Protein AF-0000000066242892 (afdb_homodimer)

pLDDT: mean 94.74, std 8.45, range [41.53, 98.94]

Solvent-accessible surface area (backbone atoms only — not comparable to full-atom values): 27877 Å² total; per-residue (Å²): 124,90,78,56,94,35,56,68,55,61,70,52,55,73,86,52,59,53,71,78,71,23,30,42,34,39,40,35,37,48,56,63,48,71,60,52,38,57,76,66,63,54,53,78,69,65,38,67,48,56,50,50,41,52,51,52,10,50,50,52,43,40,68,72,38,63,54,40,39,37,31,44,32,46,90,64,31,38,35,39,32,31,15,20,65,60,57,65,80,67,30,27,45,49,47,53,34,8,32,50,26,2,34,27,28,20,39,38,60,70,46,40,69,81,53,35,96,61,80,86,86,68,79,60,30,24,26,23,42,71,34,61,31,77,45,68,67,57,44,52,34,39,53,32,36,53,35,52,48,37,30,54,52,38,53,50,39,46,40,42,42,44,32,30,77,74,62,69,36,50,73,66,54,30,51,61,71,51,58,90,60,52,71,70,53,46,50,45,48,32,31,76,74,68,69,37,63,70,88,72,50,61,42,52,61,44,40,16,40,35,40,36,58,38,75,71,61,88,68,72,47,91,78,57,74,76,78,53,71,72,55,48,68,64,33,41,79,46,81,42,50,56,64,76,72,47,63,62,57,51,70,77,37,60,63,51,63,38,54,40,78,124,92,77,56,93,35,57,67,56,61,69,50,55,73,87,52,58,54,69,78,71,24,31,42,34,40,38,34,37,48,58,64,49,71,60,51,38,59,76,68,63,54,53,78,70,65,37,66,48,57,51,50,40,53,50,54,10,50,49,52,42,39,67,72,38,64,51,39,40,36,31,45,35,47,89,64,32,38,36,41,31,32,16,20,66,59,57,65,80,67,32,27,44,49,48,54,34,8,30,52,25,2,35,27,27,19,40,39,60,70,45,38,71,82,54,36,97,59,80,86,87,66,78,60,29,25,27,22,41,72,35,61,30,76,45,67,68,56,44,51,35,40,54,32,36,54,35,52,48,37,31,54,51,40,53,50,39,44,42,41,41,44,34,31,77,74,61,68,36,50,72,68,53,31,51,60,70,49,58,88,61,53,71,69,54,47,50,44,47,32,32,76,75,67,68,37,62,70,88,70,50,62,43,52,61,44,40,17,38,34,40,36,60,38,75,71,59,90,66,73,48,92,78,59,75,72,78,52,71,74,55,50,70,64,32,41,79,47,80,43,50,58,65,76,70,47,63,60,55,52,70,78,37,61,64,51,61,37,55,39,76

Foldseek 3Di:
DPDDPPNCVCVVDDFQADDAQWKKKKKKAKDPVVVQCVVQVADPPDRVLLLVLLVQLVVQLCLVPLQFFKKFDADRMMITIGARHDCVVPRRFCVVNVVSQVSSQVSSQVCCVVRDVDDRPDRMGMGIGMDIHNDDVVVLVVLQVVQQVLQVVLLLRVLLVCCVVVVVDDNVRSCVVCPPPDSVVSQVSCCVVPNDRCVPPDLCSRGNKMKGWAQDDPPDDLPDQEDDPVRSSRTDIDMDRDHSNDCCVCVVGVVSVSSND/DPDDPVNCVCVVDDFAADDAQWKKKKKKAKDPVVVQCVVQVADPPDRVLLLVLLVQLVVQLCLVPLQFFKKFDADRMMITIGARHDCVVPRRFCVVNVVSQVSSQVSSQVCCVVRDVDHRPDRMGMGIGMDIHNDDVVVLVVLQVVLQVLQVVLLLRVLLVCCVVVVVDDNVRSCVVCPPPDSVVSQVSCCVVPNDRCVPPDLCSRGNKMKGWAQDDPPDDLPDQEDDPVRSSRTDIDMDRDHSNDCCVCVVGVVSVSSND

Nearest PDB structures (foldseek):
  7cv1-assembly1_D  TM=9.467E-01  e=3.081E-30  Homo sapiens
  7cv1-assembly1_B  TM=9.672E-01  e=1.706E-29  Homo sapiens
  3otc-assembly1_B-2  TM=9.080E-01  e=5.233E-31  Homo sapiens
  7cv1-assembly1_C  TM=9.433E-01  e=1.814E-29  Homo sapiens
  7cv1-assembly1_A  TM=9.154E-01  e=1.046E-29  Homo sapiens

Structure (mmCIF, N/CA/C/O backbone):
data_AF-0000000066242892-model_v1
#
loop_
_entity.id
_entity.type
_entity.pdbx_description
1 polymer 'tRNA(His) guanylyltransferase'
#
loop_
_atom_site.group_PDB
_atom_site.id
_atom_site.type_symbol
_atom_site.label_atom_id
_atom_site.label_alt_id
_atom_site.label_comp_id
_atom_site.label_asym_id
_atom_site.label_entity_id
_atom_site.label_seq_id
_atom_site.pdbx_PDB_ins_code
_atom_site.Cartn_x
_atom_site.Cartn_y
_atom_site.Cartn_z
_atom_site.occupancy
_atom_site.B_iso_or_equiv
_atom_site.auth_seq_id
_atom_site.auth_comp_id
_atom_site.auth_asym_id
_atom_site.auth_atom_id
_atom_site.pdbx_PDB_model_num
ATOM 1 N N . MET A 1 1 ? 13.844 -18.422 -21 1 41.53 1 MET A N 1
ATOM 2 C CA . MET A 1 1 ? 12.562 -18.625 -20.328 1 41.53 1 MET A CA 1
ATOM 3 C C . MET A 1 1 ? 11.492 -19.047 -21.328 1 41.53 1 MET A C 1
ATOM 5 O O . MET A 1 1 ? 11.375 -18.453 -22.406 1 41.53 1 MET A O 1
ATOM 9 N N . ALA A 1 2 ? 11.18 -20.328 -21.328 1 52.09 2 ALA A N 1
ATOM 10 C CA . ALA A 1 2 ? 10.219 -20.828 -22.297 1 52.09 2 ALA A CA 1
ATOM 11 C C . ALA A 1 2 ? 9.023 -19.891 -22.422 1 52.09 2 ALA A C 1
ATOM 13 O O . ALA A 1 2 ? 8.391 -19.531 -21.438 1 52.09 2 ALA A O 1
ATOM 14 N N . LYS A 1 3 ? 9.055 -19.125 -23.516 1 63.38 3 LYS A N 1
ATOM 15 C CA . LYS A 1 3 ? 8.039 -18.141 -23.891 1 63.38 3 LYS A CA 1
ATOM 16 C C . LYS A 1 3 ? 6.711 -18.828 -24.219 1 63.38 3 LYS A C 1
ATOM 18 O O . LYS A 1 3 ? 6.664 -19.734 -25.062 1 63.38 3 LYS A O 1
ATOM 23 N N . SER A 1 4 ? 5.738 -18.781 -23.219 1 75.69 4 SER A N 1
ATOM 24 C CA . SER A 1 4 ? 4.422 -19.344 -23.5 1 75.69 4 SER A CA 1
ATOM 25 C C . SER A 1 4 ? 3.705 -18.562 -24.594 1 75.69 4 SER A C 1
ATOM 27 O O . SER A 1 4 ? 4.02 -17.391 -24.844 1 75.69 4 SER A O 1
ATOM 29 N N . ARG A 1 5 ? 2.898 -19.156 -25.391 1 86 5 ARG A N 1
ATOM 30 C CA . ARG A 1 5 ? 2.08 -18.547 -26.438 1 86 5 ARG A CA 1
ATOM 31 C C . ARG A 1 5 ? 1.204 -17.438 -25.875 1 86 5 ARG A C 1
ATOM 33 O O . ARG A 1 5 ? 0.663 -16.625 -26.625 1 86 5 ARG A O 1
ATOM 40 N N . PHE A 1 6 ? 1.128 -17.375 -24.516 1 89.62 6 PHE A N 1
ATOM 41 C CA . PHE A 1 6 ? 0.255 -16.391 -23.875 1 89.62 6 PHE A CA 1
ATOM 42 C C . PHE A 1 6 ? 1.03 -15.133 -23.516 1 89.62 6 PHE A C 1
ATOM 44 O O . PHE A 1 6 ? 0.443 -14.133 -23.094 1 89.62 6 PHE A O 1
ATOM 51 N N . GLU A 1 7 ? 2.264 -15.039 -23.781 1 90.12 7 GLU A N 1
ATOM 52 C CA . GLU A 1 7 ? 3.133 -13.969 -23.312 1 90.12 7 GLU A CA 1
ATOM 53 C C . GLU A 1 7 ? 2.768 -12.641 -23.969 1 90.12 7 GLU A C 1
ATOM 55 O O . GLU A 1 7 ? 3.186 -11.578 -23.5 1 90.12 7 GLU A O 1
ATOM 60 N N . TYR A 1 8 ? 1.953 -12.734 -25.094 1 91.69 8 TYR A N 1
ATOM 61 C CA . TYR A 1 8 ? 1.562 -11.516 -25.797 1 91.69 8 TYR A CA 1
ATOM 62 C C . TYR A 1 8 ? 0.769 -10.594 -24.875 1 91.69 8 TYR A C 1
ATOM 64 O O . TYR A 1 8 ? 0.711 -9.383 -25.094 1 91.69 8 TYR A O 1
ATOM 72 N N . VAL A 1 9 ? 0.186 -11.062 -23.766 1 91.94 9 VAL A N 1
ATOM 73 C CA . VAL A 1 9 ? -0.654 -10.289 -22.859 1 91.94 9 VAL A CA 1
ATOM 74 C C . VAL A 1 9 ? 0.188 -9.227 -22.156 1 91.94 9 VAL A C 1
ATOM 76 O O . VAL A 1 9 ? -0.349 -8.266 -21.594 1 91.94 9 VAL A O 1
ATOM 79 N N . LYS A 1 10 ? 1.488 -9.398 -22.141 1 91.38 10 LYS A N 1
ATOM 80 C CA . LYS A 1 10 ? 2.389 -8.414 -21.547 1 91.38 10 LYS A CA 1
ATOM 81 C C . LYS A 1 10 ? 2.318 -7.086 -22.297 1 91.38 10 LYS A C 1
ATOM 83 O O . LYS A 1 10 ? 2.643 -6.035 -21.75 1 91.38 10 LYS A O 1
ATOM 88 N N . GLN A 1 11 ? 1.865 -7.199 -23.547 1 91.81 11 GLN A N 1
ATOM 89 C CA . GLN A 1 11 ? 1.823 -6.004 -24.375 1 91.81 11 GLN A CA 1
ATOM 90 C C . GLN A 1 11 ? 0.754 -5.031 -23.891 1 91.81 11 GLN A C 1
ATOM 92 O O . GLN A 1 11 ? 0.744 -3.863 -24.297 1 91.81 11 GLN A O 1
ATOM 97 N N . TYR A 1 12 ? -0.132 -5.469 -23.062 1 93.75 12 TYR A N 1
ATOM 98 C CA . TYR A 1 12 ? -1.205 -4.613 -22.562 1 93.75 12 TYR A CA 1
ATOM 99 C C . TYR A 1 12 ? -0.729 -3.766 -21.391 1 93.75 12 TYR A C 1
ATOM 101 O O . TYR A 1 12 ? -1.415 -2.826 -20.984 1 93.75 12 TYR A O 1
ATOM 109 N N . GLU A 1 13 ? 0.459 -4.059 -20.875 1 91.69 13 GLU A N 1
ATOM 110 C CA . GLU A 1 13 ? 1.024 -3.229 -19.828 1 91.69 13 GLU A CA 1
ATOM 111 C C . GLU A 1 13 ? 1.402 -1.846 -20.344 1 91.69 13 GLU A C 1
ATOM 113 O O . GLU A 1 13 ? 1.872 -1.712 -21.484 1 91.69 13 GLU A O 1
ATOM 118 N N . ARG A 1 14 ? 1.116 -0.855 -19.516 1 87.94 14 ARG A N 1
ATOM 119 C CA . ARG A 1 14 ? 1.422 0.517 -19.906 1 87.94 14 ARG A CA 1
ATOM 120 C C . ARG A 1 14 ? 2.611 1.06 -19.125 1 87.94 14 ARG A C 1
ATOM 122 O O . ARG A 1 14 ? 2.811 0.702 -17.953 1 87.94 14 ARG A O 1
ATOM 129 N N . LEU A 1 15 ? 3.326 1.856 -19.844 1 84.75 15 LEU A N 1
ATOM 130 C CA . LEU A 1 15 ? 4.379 2.611 -19.172 1 84.75 15 LEU A CA 1
ATOM 131 C C . LEU A 1 15 ? 3.82 3.889 -18.562 1 84.75 15 LEU A C 1
ATOM 133 O O . LEU A 1 15 ? 3.104 4.645 -19.219 1 84.75 15 LEU A O 1
ATOM 137 N N . ASP A 1 16 ? 3.979 4.078 -17.328 1 92.94 16 ASP A N 1
ATOM 138 C CA . ASP A 1 16 ? 3.447 5.25 -16.641 1 92.94 16 ASP A CA 1
ATOM 139 C C . ASP A 1 16 ? 4.57 6.074 -16.016 1 92.94 16 ASP A C 1
ATOM 141 O O . ASP A 1 16 ? 4.5 6.434 -14.844 1 92.94 16 ASP A O 1
ATOM 145 N N . ARG A 1 17 ? 5.527 6.414 -16.844 1 95.06 17 ARG A N 1
ATOM 146 C CA . ARG A 1 17 ? 6.691 7.172 -16.406 1 95.06 17 ARG A CA 1
ATOM 147 C C . ARG A 1 17 ? 6.32 8.617 -16.109 1 95.06 17 ARG A C 1
ATOM 149 O O . ARG A 1 17 ? 5.719 9.297 -16.938 1 95.06 17 ARG A O 1
ATOM 156 N N . LEU A 1 18 ? 6.664 9.086 -14.969 1 97.5 18 LEU A N 1
ATOM 157 C CA . LEU A 1 18 ? 6.441 10.477 -14.586 1 97.5 18 LEU A CA 1
ATOM 158 C C . LEU A 1 18 ? 7.453 11.398 -15.273 1 97.5 18 LEU A C 1
ATOM 160 O O . LEU A 1 18 ? 8.609 11.016 -15.461 1 97.5 18 LEU A O 1
ATOM 164 N N . LEU A 1 19 ? 7.047 12.586 -15.625 1 97.06 19 LEU A N 1
ATOM 165 C CA . LEU A 1 19 ? 7.836 13.562 -16.359 1 97.06 19 LEU A CA 1
ATOM 166 C C . LEU A 1 19 ? 9.133 13.883 -15.633 1 97.06 19 LEU A C 1
ATOM 168 O O . LEU A 1 19 ? 9.117 14.188 -14.438 1 97.06 19 LEU A O 1
ATOM 172 N N . PRO A 1 20 ? 10.266 13.781 -16.312 1 96 20 PRO A N 1
ATOM 173 C CA . PRO A 1 20 ? 11.539 14.156 -15.695 1 96 20 PRO A CA 1
ATOM 174 C C . PRO A 1 20 ? 11.594 15.641 -15.328 1 96 20 PRO A C 1
ATOM 176 O O . PRO A 1 20 ? 10.773 16.422 -15.789 1 96 20 PRO A O 1
ATOM 179 N N . GLU A 1 21 ? 12.492 16.016 -14.438 1 95.69 21 GLU A N 1
ATOM 180 C CA . GLU A 1 21 ? 12.781 17.391 -14.047 1 95.69 21 GLU A CA 1
ATOM 181 C C . GLU A 1 21 ? 11.57 18.047 -13.398 1 95.69 21 GLU A C 1
ATOM 183 O O . GLU A 1 21 ? 11.312 19.234 -13.609 1 95.69 21 GLU A O 1
ATOM 188 N N . THR A 1 22 ? 10.719 17.219 -12.836 1 98.06 22 THR A N 1
ATOM 189 C CA . THR A 1 22 ? 9.625 17.688 -11.992 1 98.06 22 THR A CA 1
ATOM 190 C C . THR A 1 22 ? 9.719 17.062 -10.602 1 98.06 22 THR A C 1
ATOM 192 O O . THR A 1 22 ? 10.281 15.984 -10.43 1 98.06 22 THR A O 1
ATOM 195 N N . TYR A 1 23 ? 9.227 17.828 -9.625 1 98.56 23 TYR A N 1
ATOM 196 C CA . TYR A 1 23 ? 9.133 17.266 -8.281 1 98.56 23 TYR A CA 1
ATOM 197 C C . TYR A 1 23 ? 7.969 16.297 -8.18 1 98.56 23 TYR A C 1
ATOM 199 O O . TYR A 1 23 ? 6.852 16.609 -8.594 1 98.56 23 TYR A O 1
ATOM 207 N N . ILE A 1 24 ? 8.242 15.141 -7.715 1 98.75 24 ILE A N 1
ATOM 208 C CA . ILE A 1 24 ? 7.191 14.172 -7.422 1 98.75 24 ILE A CA 1
ATOM 209 C C . ILE A 1 24 ? 6.75 14.312 -5.965 1 98.75 24 ILE A C 1
ATOM 211 O O . ILE A 1 24 ? 7.582 14.297 -5.055 1 98.75 24 ILE A O 1
ATOM 215 N N . VAL A 1 25 ? 5.492 14.531 -5.719 1 98.88 25 VAL A N 1
ATOM 216 C CA . VAL A 1 25 ? 4.906 14.422 -4.387 1 98.88 25 VAL A CA 1
ATOM 217 C C . VAL A 1 25 ? 3.928 13.25 -4.348 1 98.88 25 VAL A C 1
ATOM 219 O O . VAL A 1 25 ? 2.955 13.219 -5.102 1 98.88 25 VAL A O 1
ATOM 222 N N . ILE A 1 26 ? 4.219 12.258 -3.545 1 98.88 26 ILE A N 1
ATOM 223 C CA . ILE A 1 26 ? 3.275 11.18 -3.297 1 98.88 26 ILE A CA 1
ATOM 224 C C . ILE A 1 26 ? 2.523 11.438 -1.994 1 98.88 26 ILE A C 1
ATOM 226 O O . ILE A 1 26 ? 3.125 11.453 -0.917 1 98.88 26 ILE A O 1
ATOM 230 N N . ARG A 1 27 ? 1.269 11.648 -2.104 1 98.75 27 ARG A N 1
ATOM 231 C CA . ARG A 1 27 ? 0.415 11.875 -0.942 1 98.75 27 ARG A CA 1
ATOM 232 C C . ARG A 1 27 ? -0.393 10.625 -0.603 1 98.75 27 ARG A C 1
ATOM 234 O O . ARG A 1 27 ? -1.098 10.086 -1.457 1 98.75 27 ARG A O 1
ATOM 241 N N . ILE A 1 28 ? -0.245 10.117 0.541 1 98.75 28 ILE A N 1
ATOM 242 C CA . ILE A 1 28 ? -1.044 8.992 1.008 1 98.75 28 ILE A CA 1
ATOM 243 C C . ILE A 1 28 ? -2.121 9.484 1.971 1 98.75 28 ILE A C 1
ATOM 245 O O . ILE A 1 28 ? -1.954 10.516 2.621 1 98.75 28 ILE A O 1
ATOM 249 N N . ASP A 1 29 ? -3.213 8.797 2.043 1 98.38 29 ASP A N 1
ATOM 250 C CA . ASP A 1 29 ? -4.367 9.148 2.863 1 98.38 29 ASP A CA 1
ATOM 251 C C . ASP A 1 29 ? -5.086 7.898 3.369 1 98.38 29 ASP A C 1
ATOM 253 O O . ASP A 1 29 ? -5.457 7.027 2.58 1 98.38 29 ASP A O 1
ATOM 257 N N . GLY A 1 30 ? -5.309 7.832 4.633 1 98.5 30 GLY A N 1
ATOM 258 C CA . GLY A 1 30 ? -5.969 6.68 5.227 1 98.5 30 GLY A CA 1
ATOM 259 C C . GLY A 1 30 ? -7.383 6.477 4.719 1 98.5 30 GLY A C 1
ATOM 260 O O . GLY A 1 30 ? -8.133 7.438 4.543 1 98.5 30 GLY A O 1
ATOM 261 N N . LYS A 1 31 ? -7.73 5.277 4.512 1 97.5 31 LYS A N 1
ATOM 262 C CA . LYS A 1 31 ? -9.086 4.953 4.07 1 97.5 31 LYS A CA 1
ATOM 263 C C . LYS A 1 31 ? -9.984 4.625 5.262 1 97.5 31 LYS A C 1
ATOM 265 O O . LYS A 1 31 ? -9.719 3.684 6.008 1 97.5 31 LYS A O 1
ATOM 270 N N . GLY A 1 32 ? -11.031 5.336 5.398 1 96.25 32 GLY A N 1
ATOM 271 C CA . GLY A 1 32 ? -12.008 5.051 6.441 1 96.25 32 GLY A CA 1
ATOM 272 C C . GLY A 1 32 ? -11.461 5.262 7.84 1 96.25 32 GLY A C 1
ATOM 273 O O . GLY A 1 32 ? -11.773 4.5 8.758 1 96.25 32 GLY A O 1
ATOM 274 N N . PHE A 1 33 ? -10.648 6.262 8.039 1 96.94 33 PHE A N 1
ATOM 275 C CA . PHE A 1 33 ? -9.977 6.438 9.32 1 96.94 33 PHE A CA 1
ATOM 276 C C . PHE A 1 33 ? -10.938 7 10.359 1 96.94 33 PHE A C 1
ATOM 278 O O . PHE A 1 33 ? -10.688 6.91 11.562 1 96.94 33 PHE A O 1
ATOM 285 N N . HIS A 1 34 ? -12.023 7.66 9.891 1 94.81 34 HIS A N 1
ATOM 286 C CA . HIS A 1 34 ? -13.047 8.039 10.867 1 94.81 34 HIS A CA 1
ATOM 287 C C . HIS A 1 34 ? -13.578 6.82 11.609 1 94.81 34 HIS A C 1
ATOM 289 O O . HIS A 1 34 ? -13.625 6.816 12.844 1 94.81 34 HIS A O 1
ATOM 295 N N . LYS A 1 35 ? -13.938 5.773 10.883 1 96.81 35 LYS A N 1
ATOM 296 C CA . LYS A 1 35 ? -14.406 4.527 11.477 1 96.81 35 LYS A CA 1
ATOM 297 C C . LYS A 1 35 ? -13.289 3.818 12.234 1 96.81 35 LYS A C 1
ATOM 299 O O . LYS A 1 35 ? -13.523 3.252 13.305 1 96.81 35 LYS A O 1
ATOM 304 N N . PHE A 1 36 ? -12.102 3.861 11.719 1 98.06 36 PHE A N 1
ATOM 305 C CA . PHE A 1 36 ? -10.938 3.223 12.32 1 98.06 36 PHE A CA 1
ATOM 306 C C . PHE A 1 36 ? -10.656 3.797 13.703 1 98.06 36 PHE A C 1
ATOM 308 O O . PHE A 1 36 ? -10.453 3.051 14.664 1 98.06 36 PHE A O 1
ATOM 315 N N . THR A 1 37 ? -10.672 5.176 13.812 1 97.5 37 THR A N 1
ATOM 316 C CA . THR A 1 37 ? -10.359 5.84 15.07 1 97.5 37 THR A CA 1
ATOM 317 C C . THR A 1 37 ? -11.477 5.613 16.094 1 97.5 37 THR A C 1
ATOM 319 O O . THR A 1 37 ? -11.219 5.469 17.281 1 97.5 37 THR A O 1
ATOM 322 N N . LYS A 1 38 ? -12.727 5.559 15.633 1 97 38 LYS A N 1
ATOM 323 C CA . LYS A 1 38 ? -13.852 5.273 16.516 1 97 38 LYS A CA 1
ATOM 324 C C . LYS A 1 38 ? -13.766 3.861 17.078 1 97 38 LYS A C 1
ATOM 326 O O . LYS A 1 38 ? -13.93 3.658 18.297 1 97 38 LYS A O 1
ATOM 331 N N . LYS A 1 39 ? -13.445 2.934 16.219 1 97.94 39 LYS A N 1
ATOM 332 C CA . LYS A 1 39 ? -13.359 1.529 16.609 1 97.94 39 LYS A CA 1
ATOM 333 C C . LYS A 1 39 ? -12.273 1.32 17.672 1 97.94 39 LYS A C 1
ATOM 335 O O . LYS A 1 39 ? -12.414 0.463 18.547 1 97.94 39 LYS A O 1
ATOM 340 N N . HIS A 1 40 ? -11.242 2.111 17.609 1 98.44 40 HIS A N 1
ATOM 341 C CA . HIS A 1 40 ? -10.109 1.94 18.516 1 98.44 40 HIS A CA 1
ATOM 342 C C . HIS A 1 40 ? -10.164 2.949 19.656 1 98.44 40 HIS A C 1
ATOM 344 O O . HIS A 1 40 ? -9.203 3.092 20.406 1 98.44 40 HIS A O 1
ATOM 350 N N . ASP A 1 41 ? -11.219 3.805 19.719 1 97.06 41 ASP A N 1
ATOM 351 C CA . ASP A 1 41 ? -11.477 4.75 20.797 1 97.06 41 ASP A CA 1
ATOM 352 C C . ASP A 1 41 ? -10.344 5.766 20.922 1 97.06 41 ASP A C 1
ATOM 354 O O . ASP A 1 41 ? -9.781 5.957 22 1 97.06 41 ASP A O 1
ATOM 358 N N . PHE A 1 42 ? -9.984 6.305 19.844 1 97.69 42 PHE A N 1
ATOM 359 C CA . PHE A 1 42 ? -8.938 7.32 19.828 1 97.69 42 PHE A CA 1
ATOM 360 C C . PHE A 1 42 ? -9.359 8.539 20.656 1 97.69 42 PHE A C 1
ATOM 362 O O . PHE A 1 42 ? -10.531 8.906 20.672 1 97.69 42 PHE A O 1
ATOM 369 N N . GLU A 1 43 ? -8.414 9.141 21.219 1 97.06 43 GLU A N 1
ATOM 370 C CA . GLU A 1 43 ? -8.641 10.438 21.859 1 97.06 43 GLU A CA 1
ATOM 371 C C . GLU A 1 43 ? -9.039 11.492 20.828 1 97.06 43 GLU A C 1
ATOM 373 O O . GLU A 1 43 ? -8.539 11.492 19.703 1 97.06 43 GLU A O 1
ATOM 378 N N . LYS A 1 44 ? -9.898 12.367 21.219 1 96.06 44 LYS A N 1
ATOM 379 C CA . LYS A 1 44 ? -10.344 13.461 20.359 1 96.06 44 LYS A CA 1
ATOM 380 C C . LYS A 1 44 ? -9.945 14.812 20.953 1 96.06 44 LYS A C 1
ATOM 382 O O . LYS A 1 44 ? -9.914 14.977 22.172 1 96.06 44 LYS A O 1
ATOM 387 N N . PRO A 1 45 ? -9.602 15.812 20.188 1 96.19 45 PRO A N 1
ATOM 388 C CA . PRO A 1 45 ? -9.633 15.867 18.734 1 96.19 45 PRO A CA 1
ATOM 389 C C . PRO A 1 45 ? -8.398 15.227 18.094 1 96.19 45 PRO A C 1
ATOM 391 O O . PRO A 1 45 ? -8.422 14.883 16.906 1 96.19 45 PRO A O 1
ATOM 394 N N . ASN A 1 46 ? -7.32 15.172 18.875 1 96.69 46 ASN A N 1
ATOM 395 C CA . ASN A 1 46 ? -6.07 14.586 18.391 1 96.69 46 ASN A CA 1
ATOM 396 C C . ASN A 1 46 ? -5.621 13.43 19.281 1 96.69 46 ASN A C 1
ATOM 398 O O . ASN A 1 46 ? -5.746 13.492 20.5 1 96.69 46 ASN A O 1
ATOM 402 N N . ASP A 1 47 ? -5.176 12.383 18.719 1 97.94 47 ASP A N 1
ATOM 403 C CA . ASP A 1 47 ? -4.547 11.281 19.438 1 97.94 47 ASP A CA 1
ATOM 404 C C . ASP A 1 47 ? -3.051 11.203 19.125 1 97.94 47 ASP A C 1
ATOM 406 O O . ASP A 1 47 ? -2.65 10.758 18.062 1 97.94 47 ASP A O 1
ATOM 410 N N . LEU A 1 48 ? -2.318 11.688 20.047 1 98.25 48 LEU A N 1
ATOM 411 C CA . LEU A 1 48 ? -0.875 11.805 19.859 1 98.25 48 LEU A CA 1
ATOM 412 C C . LEU A 1 48 ? -0.254 10.445 19.547 1 98.25 48 LEU A C 1
ATOM 414 O O . LEU A 1 48 ? 0.737 10.367 18.812 1 98.25 48 LEU A O 1
ATOM 418 N N . ARG A 1 49 ? -0.791 9.344 20.125 1 98.25 49 ARG A N 1
ATOM 419 C CA . ARG A 1 49 ? -0.286 8 19.844 1 98.25 49 ARG A CA 1
ATOM 420 C C . ARG A 1 49 ? -0.334 7.695 18.359 1 98.25 49 ARG A C 1
ATOM 422 O O . ARG A 1 49 ? 0.646 7.211 17.781 1 98.25 49 ARG A O 1
ATOM 429 N N . CYS A 1 50 ? -1.441 8.039 17.703 1 98.62 50 CYS A N 1
ATOM 430 C CA . CYS A 1 50 ? -1.593 7.758 16.281 1 98.62 50 CYS A CA 1
ATOM 431 C C . CYS A 1 50 ? -0.703 8.672 15.453 1 98.62 50 CYS A C 1
ATOM 433 O O . CYS A 1 50 ? -0.127 8.242 14.453 1 98.62 50 CYS A O 1
ATOM 435 N N . LEU A 1 51 ? -0.638 9.945 15.828 1 98.69 51 LEU A N 1
ATOM 436 C CA . LEU A 1 51 ? 0.226 10.875 15.094 1 98.69 51 LEU A CA 1
ATOM 437 C C . LEU A 1 51 ? 1.674 10.391 15.117 1 98.69 51 LEU A C 1
ATOM 439 O O . LEU A 1 51 ? 2.365 10.445 14.102 1 98.69 51 LEU A O 1
ATOM 443 N N . ASN A 1 52 ? 2.096 9.906 16.266 1 98.81 52 ASN A N 1
ATOM 444 C CA . ASN A 1 52 ? 3.449 9.375 16.375 1 98.81 52 ASN A CA 1
ATOM 445 C C . ASN A 1 52 ? 3.615 8.086 15.586 1 98.81 52 ASN A C 1
ATOM 447 O O . ASN A 1 52 ? 4.688 7.82 15.039 1 98.81 52 ASN A O 1
ATOM 451 N N . LEU A 1 53 ? 2.615 7.273 15.578 1 98.88 53 LEU A N 1
ATOM 452 C CA . LEU A 1 53 ? 2.639 6.059 14.766 1 98.88 53 LEU A CA 1
ATOM 453 C C . LEU A 1 53 ? 2.758 6.402 13.281 1 98.88 53 LEU A C 1
ATOM 455 O O . LEU A 1 53 ? 3.535 5.777 12.555 1 98.88 53 LEU A O 1
ATOM 459 N N . MET A 1 54 ? 1.974 7.398 12.82 1 98.88 54 MET A N 1
ATOM 460 C CA . MET A 1 54 ? 2.088 7.902 11.461 1 98.88 54 MET A CA 1
ATOM 461 C C . MET A 1 54 ? 3.512 8.367 11.164 1 98.88 54 MET A C 1
ATOM 463 O O . MET A 1 54 ? 4.066 8.062 10.109 1 98.88 54 MET A O 1
ATOM 467 N N . ASN A 1 55 ? 4.055 9.109 12.117 1 98.94 55 ASN A N 1
ATOM 468 C CA . ASN A 1 55 ? 5.418 9.609 11.961 1 98.94 55 ASN A CA 1
ATOM 469 C C . ASN A 1 55 ? 6.426 8.469 11.883 1 98.94 55 ASN A C 1
ATOM 471 O O . ASN A 1 55 ? 7.363 8.516 11.086 1 98.94 55 ASN A O 1
ATOM 475 N N . ALA A 1 56 ? 6.25 7.449 12.688 1 98.88 56 ALA A N 1
ATOM 476 C CA . ALA A 1 56 ? 7.141 6.289 12.648 1 98.88 56 ALA A CA 1
ATOM 477 C C . ALA A 1 56 ? 7.082 5.594 11.289 1 98.88 56 ALA A C 1
ATOM 479 O O . ALA A 1 56 ? 8.109 5.176 10.758 1 98.88 56 ALA A O 1
ATOM 480 N N . ALA A 1 57 ? 5.922 5.465 10.766 1 98.94 57 ALA A N 1
ATOM 481 C CA . ALA A 1 57 ? 5.754 4.844 9.453 1 98.94 57 ALA A CA 1
ATOM 482 C C . ALA A 1 57 ? 6.434 5.676 8.367 1 98.94 57 ALA A C 1
ATOM 484 O O . ALA A 1 57 ? 7.109 5.129 7.492 1 98.94 57 ALA A O 1
ATOM 485 N N . ALA A 1 58 ? 6.258 6.996 8.438 1 98.94 58 ALA A N 1
ATOM 486 C CA . ALA A 1 58 ? 6.875 7.887 7.461 1 98.94 58 ALA A CA 1
ATOM 487 C C . ALA A 1 58 ? 8.398 7.793 7.512 1 98.94 58 ALA A C 1
ATOM 489 O O . ALA A 1 58 ? 9.062 7.836 6.473 1 98.94 58 ALA A O 1
ATOM 490 N N . ARG A 1 59 ? 8.922 7.68 8.703 1 98.75 59 ARG A N 1
ATOM 491 C CA . ARG A 1 59 ? 10.367 7.547 8.859 1 98.75 59 ARG A CA 1
ATOM 492 C C . ARG A 1 59 ? 10.883 6.305 8.133 1 98.75 59 ARG A C 1
ATOM 494 O O . ARG A 1 59 ? 11.938 6.348 7.496 1 98.75 59 ARG A O 1
ATOM 501 N N . VAL A 1 60 ? 10.18 5.219 8.234 1 98.75 60 VAL A N 1
ATOM 502 C CA . VAL A 1 60 ? 10.555 3.977 7.574 1 98.75 60 VAL A CA 1
ATOM 503 C C . VAL A 1 60 ? 10.586 4.188 6.062 1 98.75 60 VAL A C 1
ATOM 505 O O . VAL A 1 60 ? 11.539 3.781 5.391 1 98.75 60 VAL A O 1
ATOM 508 N N . VAL A 1 61 ? 9.586 4.848 5.504 1 98.81 61 VAL A N 1
ATOM 509 C CA . VAL A 1 61 ? 9.5 5.105 4.07 1 98.81 61 VAL A CA 1
ATOM 510 C C . VAL A 1 61 ? 10.695 5.945 3.623 1 98.81 61 VAL A C 1
ATOM 512 O O . VAL A 1 61 ? 11.367 5.609 2.646 1 98.81 61 VAL A O 1
ATOM 515 N N . MET A 1 62 ? 11.008 6.988 4.379 1 98.38 62 MET A N 1
ATOM 516 C CA . MET A 1 62 ? 12.102 7.879 3.996 1 98.38 62 MET A CA 1
ATOM 517 C C . MET A 1 62 ? 13.453 7.18 4.141 1 98.38 62 MET A C 1
ATOM 519 O O . MET A 1 62 ? 14.391 7.477 3.4 1 98.38 62 MET A O 1
ATOM 523 N N . SER A 1 63 ? 13.523 6.297 5.121 1 97.12 63 SER A N 1
ATOM 524 C CA . SER A 1 63 ? 14.758 5.539 5.285 1 97.12 63 SER A CA 1
ATOM 525 C C . SER A 1 63 ? 14.992 4.602 4.102 1 97.12 63 SER A C 1
ATOM 527 O O . SER A 1 63 ? 16.125 4.391 3.688 1 97.12 63 SER A O 1
ATOM 529 N N . GLU A 1 64 ? 13.945 4.039 3.605 1 96.56 64 GLU A N 1
ATOM 530 C CA . GLU A 1 64 ? 14.031 3.129 2.467 1 96.56 64 GLU A CA 1
ATOM 531 C C . GLU A 1 64 ? 14.328 3.889 1.176 1 96.56 64 GLU A C 1
ATOM 533 O O . GLU A 1 64 ? 15.141 3.449 0.363 1 96.56 64 GLU A O 1
ATOM 538 N N . PHE A 1 65 ? 13.648 4.988 0.977 1 96.94 65 PHE A N 1
ATOM 539 C CA . PHE A 1 65 ? 13.789 5.766 -0.248 1 96.94 65 PHE A CA 1
ATOM 540 C C . PHE A 1 65 ? 14.578 7.043 0.01 1 96.94 65 PHE A C 1
ATOM 542 O O . PHE A 1 65 ? 14.008 8.086 0.334 1 96.94 65 PHE A O 1
ATOM 549 N N . THR A 1 66 ? 15.812 7.047 -0.312 1 95.38 66 THR A N 1
ATOM 550 C CA . THR A 1 66 ? 16.719 8.133 0.057 1 95.38 66 THR A CA 1
ATOM 551 C C . THR A 1 66 ? 16.5 9.344 -0.846 1 95.38 66 THR A C 1
ATOM 553 O O . THR A 1 66 ? 17 10.438 -0.556 1 95.38 66 THR A O 1
ATOM 556 N N . ASP A 1 67 ? 15.703 9.148 -1.924 1 96.75 67 ASP A N 1
ATOM 557 C CA . ASP A 1 67 ? 15.406 10.273 -2.805 1 96.75 67 ASP A CA 1
ATOM 558 C C . ASP A 1 67 ? 14.273 11.125 -2.244 1 96.75 67 ASP A C 1
ATOM 560 O O . ASP A 1 67 ? 13.992 12.219 -2.754 1 96.75 67 ASP A O 1
ATOM 564 N N . ILE A 1 68 ? 13.578 10.625 -1.215 1 98.5 68 ILE A N 1
ATOM 565 C CA . ILE A 1 68 ? 12.633 11.469 -0.5 1 98.5 68 ILE A CA 1
ATOM 566 C C . ILE A 1 68 ? 13.383 12.43 0.415 1 98.5 68 ILE A C 1
ATOM 568 O O . ILE A 1 68 ? 14.078 12 1.338 1 98.5 68 ILE A O 1
ATOM 572 N N . VAL A 1 69 ? 13.188 13.656 0.223 1 97.81 69 VAL A N 1
ATOM 573 C CA . VAL A 1 69 ? 13.969 14.695 0.885 1 97.81 69 VAL A CA 1
ATOM 574 C C . VAL A 1 69 ? 13.211 15.211 2.109 1 97.81 69 VAL A C 1
ATOM 576 O O . VAL A 1 69 ? 13.82 15.5 3.145 1 97.81 69 VAL A O 1
ATOM 579 N N . LEU A 1 70 ? 11.922 15.352 1.932 1 98.12 70 LEU A N 1
ATOM 580 C CA . LEU A 1 70 ? 11.031 15.922 2.934 1 98.12 70 LEU A CA 1
ATOM 581 C C . LEU A 1 70 ? 9.672 15.234 2.914 1 98.12 70 LEU A C 1
ATOM 583 O O . LEU A 1 70 ? 9.234 14.75 1.867 1 98.12 70 LEU A O 1
ATOM 587 N N . ALA A 1 71 ? 9.094 15.086 4.074 1 98.94 71 ALA A N 1
ATOM 588 C CA . ALA A 1 71 ? 7.723 14.578 4.172 1 98.94 71 ALA A CA 1
ATOM 589 C C . ALA A 1 71 ? 6.906 15.398 5.164 1 98.94 71 ALA A C 1
ATOM 591 O O . ALA A 1 71 ? 7.43 15.859 6.184 1 98.94 71 ALA A O 1
ATOM 592 N N . TYR A 1 72 ? 5.684 15.672 4.848 1 98.94 72 TYR A N 1
ATOM 593 C CA . TYR A 1 72 ? 4.777 16.422 5.711 1 98.94 72 TYR A CA 1
ATOM 594 C C . TYR A 1 72 ? 3.549 15.586 6.059 1 98.94 72 TYR A C 1
ATOM 596 O O . TYR A 1 72 ? 2.891 15.039 5.176 1 98.94 72 TYR A O 1
ATOM 604 N N . GLY A 1 73 ? 3.275 15.422 7.32 1 98.81 73 GLY A N 1
ATOM 605 C CA . GLY A 1 73 ? 2.145 14.633 7.781 1 98.81 73 GLY A CA 1
ATOM 606 C C . GLY A 1 73 ? 1.166 15.422 8.625 1 98.81 73 GLY A C 1
ATOM 607 O O . GLY A 1 73 ? 1.573 16.266 9.43 1 98.81 73 GLY A O 1
ATOM 608 N N . ASP A 1 74 ? -0.081 15.188 8.391 1 96.94 74 ASP A N 1
ATOM 609 C CA . ASP A 1 74 ? -1.177 15.664 9.227 1 96.94 74 ASP A CA 1
ATOM 610 C C . ASP A 1 74 ? -2.348 14.68 9.211 1 96.94 74 ASP A C 1
ATOM 612 O O . ASP A 1 74 ? -2.674 14.117 8.172 1 96.94 74 ASP A O 1
ATOM 616 N N . SER A 1 75 ? -2.926 14.453 10.383 1 96.38 75 SER A N 1
ATOM 617 C CA . SER A 1 75 ? -4.039 13.516 10.516 1 96.38 75 SER A CA 1
ATOM 618 C C . SER A 1 75 ? -3.672 12.133 9.992 1 96.38 75 SER A C 1
ATOM 620 O O . SER A 1 75 ? -2.711 11.523 10.461 1 96.38 75 SER A O 1
ATOM 622 N N . ASP A 1 76 ? -4.383 11.633 9.047 1 97.88 76 ASP A N 1
ATOM 623 C CA . ASP A 1 76 ? -4.102 10.328 8.453 1 97.88 76 ASP A CA 1
ATOM 624 C C . ASP A 1 76 ? -3.482 10.469 7.066 1 97.88 76 ASP A C 1
ATOM 626 O O . ASP A 1 76 ? -3.582 9.562 6.242 1 97.88 76 ASP A O 1
ATOM 630 N N . GLU A 1 77 ? -2.799 11.625 6.809 1 98.56 77 GLU A N 1
ATOM 631 C CA . GLU A 1 77 ? -2.207 11.922 5.504 1 98.56 77 GLU A CA 1
ATOM 632 C C . GLU A 1 77 ? -0.71 12.195 5.629 1 98.56 77 GLU A C 1
ATOM 634 O O . GLU A 1 77 ? -0.256 12.75 6.629 1 98.56 77 GLU A O 1
ATOM 639 N N . TYR A 1 78 ? 0.003 11.812 4.656 1 98.88 78 TYR A N 1
ATOM 640 C CA . TYR A 1 78 ? 1.407 12.188 4.516 1 98.88 78 TYR A CA 1
ATOM 641 C C . TYR A 1 78 ? 1.743 12.492 3.061 1 98.88 78 TYR A C 1
ATOM 643 O O . TYR A 1 78 ? 1.284 11.805 2.148 1 98.88 78 TYR A O 1
ATOM 651 N N . SER A 1 79 ? 2.514 13.547 2.857 1 98.94 79 SER A N 1
ATOM 652 C CA . SER A 1 79 ? 3.088 13.891 1.562 1 98.94 79 SER A CA 1
ATOM 653 C C . SER A 1 79 ? 4.59 13.633 1.536 1 98.94 79 SER A C 1
ATOM 655 O O . SER A 1 79 ? 5.336 14.203 2.338 1 98.94 79 SER A O 1
ATOM 657 N N . PHE A 1 80 ? 5.059 12.812 0.661 1 98.94 80 PHE A N 1
ATOM 658 C CA . PHE A 1 80 ? 6.477 12.523 0.482 1 98.94 80 PHE A CA 1
ATOM 659 C C . PHE A 1 80 ? 7.031 13.258 -0.732 1 98.94 80 PHE A C 1
ATOM 661 O O . PHE A 1 80 ? 6.57 13.039 -1.856 1 98.94 80 PHE A O 1
ATOM 668 N N . VAL A 1 81 ? 8.039 14.094 -0.539 1 98.88 81 VAL A N 1
ATOM 669 C CA . VAL A 1 81 ? 8.586 14.945 -1.589 1 98.88 81 VAL A CA 1
ATOM 670 C C . VAL A 1 81 ? 9.906 14.359 -2.092 1 98.88 81 VAL A C 1
ATOM 672 O O . VAL A 1 81 ? 10.859 14.227 -1.327 1 98.88 81 VAL A O 1
ATOM 675 N N . TRP A 1 82 ? 9.922 14.062 -3.354 1 98.56 82 TRP A N 1
ATOM 676 C CA . TRP A 1 82 ? 11.102 13.477 -3.977 1 98.56 82 TRP A CA 1
ATOM 677 C C . TRP A 1 82 ? 11.938 14.547 -4.672 1 98.56 82 TRP A C 1
ATOM 679 O O . TRP A 1 82 ? 11.406 15.547 -5.152 1 98.56 82 TRP A O 1
ATOM 689 N N . SER A 1 83 ? 13.203 14.273 -4.723 1 96.69 83 SER A N 1
ATOM 690 C CA . SER A 1 83 ? 14.086 15.109 -5.535 1 96.69 83 SER A CA 1
ATOM 691 C C . SER A 1 83 ? 13.648 15.109 -6.996 1 96.69 83 SER A C 1
ATOM 693 O O . SER A 1 83 ? 13.195 14.086 -7.516 1 96.69 83 SER A O 1
ATOM 695 N N . LYS A 1 84 ? 13.836 16.188 -7.621 1 95.56 84 LYS A N 1
ATOM 696 C CA . LYS A 1 84 ? 13.398 16.312 -9.008 1 95.56 84 LYS A CA 1
ATOM 697 C C . LYS A 1 84 ? 14.211 15.414 -9.93 1 95.56 84 LYS A C 1
ATOM 699 O O . LYS A 1 84 ? 13.742 15.031 -11.008 1 95.56 84 LYS A O 1
ATOM 704 N N . SER A 1 85 ? 15.398 14.984 -9.562 1 94.69 85 SER A N 1
ATOM 705 C CA . SER A 1 85 ? 16.312 14.211 -10.398 1 94.69 85 SER A CA 1
ATOM 706 C C . SER A 1 85 ? 16.125 12.711 -10.172 1 94.69 85 SER A C 1
ATOM 708 O O . SER A 1 85 ? 16.828 11.898 -10.781 1 94.69 85 SER A O 1
ATOM 710 N N . THR A 1 86 ? 15.227 12.328 -9.25 1 96.56 86 THR A N 1
ATOM 711 C CA . THR A 1 86 ? 15.078 10.906 -8.961 1 96.56 86 THR A CA 1
ATOM 712 C C . THR A 1 86 ? 14.789 10.117 -10.242 1 96.56 86 THR A C 1
ATOM 714 O O . THR A 1 86 ? 14.039 10.586 -11.102 1 96.56 86 THR A O 1
ATOM 717 N N . GLU A 1 87 ? 15.406 8.977 -10.375 1 96.38 87 GLU A N 1
ATOM 718 C CA . GLU A 1 87 ? 15.172 8.039 -11.469 1 96.38 87 GLU A CA 1
ATOM 719 C C . GLU A 1 87 ? 14.781 6.66 -10.938 1 96.38 87 GLU A C 1
ATOM 721 O O . GLU A 1 87 ? 14.836 5.672 -11.672 1 96.38 87 GLU A O 1
ATOM 726 N N . LEU A 1 88 ? 14.414 6.703 -9.695 1 96 88 LEU A N 1
ATOM 727 C CA . LEU A 1 88 ? 14.047 5.438 -9.07 1 96 88 LEU A CA 1
ATOM 728 C C . LEU A 1 88 ? 12.922 4.75 -9.836 1 96 88 LEU A C 1
ATOM 730 O O . LEU A 1 88 ? 11.953 5.398 -10.227 1 96 88 LEU A O 1
ATOM 734 N N . TYR A 1 89 ? 13.102 3.441 -10.102 1 96.31 89 TYR A N 1
ATOM 735 C CA . TYR A 1 89 ? 12.148 2.607 -10.836 1 96.31 89 TYR A CA 1
ATOM 736 C C . TYR A 1 89 ? 11.789 3.234 -12.172 1 96.31 89 TYR A C 1
ATOM 738 O O . TYR A 1 89 ? 10.648 3.111 -12.633 1 96.31 89 TYR A O 1
ATOM 746 N N . GLU A 1 90 ? 12.688 4.008 -12.711 1 96.56 90 GLU A N 1
ATOM 747 C CA . GLU A 1 90 ? 12.492 4.695 -13.984 1 96.56 90 GLU A CA 1
ATOM 748 C C . GLU A 1 90 ? 11.305 5.648 -13.922 1 96.56 90 GLU A C 1
ATOM 750 O O . GLU A 1 90 ? 10.562 5.797 -14.898 1 96.56 90 GLU A O 1
ATOM 755 N N . ARG A 1 91 ? 10.945 6.145 -12.688 1 97.5 91 ARG A N 1
ATOM 756 C CA . ARG A 1 91 ? 9.891 7.113 -12.414 1 97.5 91 ARG A CA 1
ATOM 757 C C . ARG A 1 91 ? 8.516 6.543 -12.758 1 97.5 91 ARG A C 1
ATOM 759 O O . ARG A 1 91 ? 7.609 7.281 -13.141 1 97.5 91 ARG A O 1
ATOM 766 N N . ARG A 1 92 ? 8.398 5.227 -12.695 1 96.88 92 ARG A N 1
ATOM 767 C CA . ARG A 1 92 ? 7.09 4.629 -12.922 1 96.88 92 ARG A CA 1
ATOM 768 C C . ARG A 1 92 ? 6.125 4.973 -11.789 1 96.88 92 ARG A C 1
ATOM 770 O O . ARG A 1 92 ? 6.367 4.613 -10.633 1 96.88 92 ARG A O 1
ATOM 777 N N . GLU A 1 93 ? 5.027 5.574 -12.117 1 97.44 93 GLU A N 1
ATOM 778 C CA . GLU A 1 93 ? 4.086 6.125 -11.148 1 97.44 93 GLU A CA 1
ATOM 779 C C . GLU A 1 93 ? 3.479 5.027 -10.281 1 97.44 93 GLU A C 1
ATOM 781 O O . GLU A 1 93 ? 3.502 5.117 -9.047 1 97.44 93 GLU A O 1
ATOM 786 N N . SER A 1 94 ? 2.969 3.969 -10.883 1 96.62 94 SER A N 1
ATOM 787 C CA . SER A 1 94 ? 2.293 2.904 -10.148 1 96.62 94 SER A CA 1
ATOM 788 C C . SER A 1 94 ? 3.236 2.23 -9.164 1 96.62 94 SER A C 1
ATOM 790 O O . SER A 1 94 ? 2.842 1.906 -8.039 1 96.62 94 SER A O 1
ATOM 792 N N . LYS A 1 95 ? 4.469 2.02 -9.586 1 97 95 LYS A N 1
ATOM 793 C CA . LYS A 1 95 ? 5.449 1.357 -8.734 1 97 95 LYS A CA 1
ATOM 794 C C . LYS A 1 95 ? 5.824 2.238 -7.543 1 97 95 LYS A C 1
ATOM 796 O O . LYS A 1 95 ? 5.855 1.771 -6.402 1 97 95 LYS A O 1
ATOM 801 N N . LEU A 1 96 ? 6.062 3.521 -7.801 1 98.19 96 LEU A N 1
ATOM 802 C CA . LEU A 1 96 ? 6.43 4.449 -6.738 1 98.19 96 LEU A CA 1
ATOM 803 C C . LEU A 1 96 ? 5.297 4.594 -5.727 1 98.19 96 LEU A C 1
ATOM 805 O O . LEU A 1 96 ? 5.508 4.422 -4.523 1 98.19 96 LEU A O 1
ATOM 809 N N . VAL A 1 97 ? 4.113 4.824 -6.207 1 98.56 97 VAL A N 1
ATOM 810 C CA . VAL A 1 97 ? 2.967 5.09 -5.344 1 98.56 97 VAL A CA 1
ATOM 811 C C . VAL A 1 97 ? 2.633 3.84 -4.531 1 98.56 97 VAL A C 1
ATOM 813 O O . VAL A 1 97 ? 2.439 3.918 -3.316 1 98.56 97 VAL A O 1
ATOM 816 N N . SER A 1 98 ? 2.604 2.689 -5.168 1 98.44 98 SER A N 1
ATOM 817 C CA . SER A 1 98 ? 2.207 1.46 -4.488 1 98.44 98 SER A CA 1
ATOM 818 C C . SER A 1 98 ? 3.25 1.034 -3.463 1 98.44 98 SER A C 1
ATOM 820 O O . SER A 1 98 ? 2.906 0.608 -2.357 1 98.44 98 SER A O 1
ATOM 822 N N . HIS A 1 99 ? 4.5 1.171 -3.799 1 98.06 99 HIS A N 1
ATOM 823 C CA . HIS A 1 99 ? 5.539 0.791 -2.846 1 98.06 99 HIS A CA 1
ATOM 824 C C . HIS A 1 99 ? 5.527 1.705 -1.626 1 98.06 99 HIS A C 1
ATOM 826 O O . HIS A 1 99 ? 5.707 1.243 -0.497 1 98.06 99 HIS A O 1
ATOM 832 N N . VAL A 1 100 ? 5.379 3 -1.837 1 98.75 100 VAL A N 1
ATOM 833 C CA . VAL A 1 100 ? 5.316 3.947 -0.728 1 98.75 100 VAL A CA 1
ATOM 834 C C . VAL A 1 100 ? 4.129 3.611 0.172 1 98.75 100 VAL A C 1
ATOM 836 O O . VAL A 1 100 ? 4.277 3.502 1.391 1 98.75 100 VAL A O 1
ATOM 839 N N . CYS A 1 101 ? 2.951 3.396 -0.412 1 98.81 101 CYS A N 1
ATOM 840 C CA . CYS A 1 101 ? 1.754 3.08 0.358 1 98.81 101 CYS A CA 1
ATOM 841 C C . CYS A 1 101 ? 1.92 1.761 1.104 1 98.81 101 CYS A C 1
ATOM 843 O O . CYS A 1 101 ? 1.575 1.661 2.283 1 98.81 101 CYS A O 1
ATOM 845 N N . SER A 1 102 ? 2.477 0.797 0.4 1 98.88 102 SER A N 1
ATOM 846 C CA . SER A 1 102 ? 2.65 -0.536 0.968 1 98.88 102 SER A CA 1
ATOM 847 C C . SER A 1 102 ? 3.621 -0.512 2.145 1 98.88 102 SER A C 1
ATOM 849 O O . SER A 1 102 ? 3.322 -1.049 3.213 1 98.88 102 SER A O 1
ATOM 851 N N . LEU A 1 103 ? 4.742 0.106 1.964 1 98.88 103 LEU A N 1
ATOM 852 C CA . LEU A 1 103 ? 5.746 0.156 3.021 1 98.88 103 LEU A CA 1
ATOM 853 C C . LEU A 1 103 ? 5.242 0.967 4.211 1 98.88 103 LEU A C 1
ATOM 855 O O . LEU A 1 103 ? 5.484 0.603 5.363 1 98.88 103 LEU A O 1
ATOM 859 N N . PHE A 1 104 ? 4.551 2.092 3.936 1 98.94 104 PHE A N 1
ATOM 860 C CA . PHE A 1 104 ? 3.941 2.885 4.996 1 98.94 104 PHE A CA 1
ATOM 861 C C . PHE A 1 104 ? 2.986 2.037 5.824 1 98.94 104 PHE A C 1
ATOM 863 O O . PHE A 1 104 ? 3.062 2.029 7.055 1 98.94 104 PHE A O 1
ATOM 870 N N . THR A 1 105 ? 2.123 1.291 5.176 1 98.94 105 THR A N 1
ATOM 871 C CA . THR A 1 105 ? 1.149 0.43 5.836 1 98.94 105 THR A CA 1
ATOM 872 C C . THR A 1 105 ? 1.852 -0.67 6.629 1 98.94 105 THR A C 1
ATOM 874 O O . THR A 1 105 ? 1.462 -0.975 7.758 1 98.94 105 THR A O 1
ATOM 877 N N . SER A 1 106 ? 2.877 -1.263 5.996 1 98.94 106 SER A N 1
ATOM 878 C CA . SER A 1 106 ? 3.672 -2.285 6.672 1 98.94 106 SER A CA 1
ATOM 879 C C . SER A 1 106 ? 4.219 -1.772 8 1 98.94 106 SER A C 1
ATOM 881 O O . SER A 1 106 ? 4.074 -2.432 9.031 1 98.94 106 SER A O 1
ATOM 883 N N . ALA A 1 107 ? 4.762 -0.601 7.977 1 98.94 107 ALA A N 1
ATOM 884 C CA . ALA A 1 107 ? 5.352 0.014 9.164 1 98.94 107 ALA A CA 1
ATOM 885 C C . ALA A 1 107 ? 4.273 0.376 10.188 1 98.94 107 ALA A C 1
ATOM 887 O O . ALA A 1 107 ? 4.469 0.206 11.391 1 98.94 107 ALA A O 1
ATOM 888 N N . PHE A 1 108 ? 3.131 0.911 9.688 1 98.94 108 PHE A N 1
ATOM 889 C CA . PHE A 1 108 ? 2.029 1.299 10.562 1 98.94 108 PHE A CA 1
ATOM 890 C C . PHE A 1 108 ? 1.533 0.106 11.367 1 98.94 108 PHE A C 1
ATOM 892 O O . PHE A 1 108 ? 1.452 0.172 12.602 1 98.94 108 PHE A O 1
ATOM 899 N N . VAL A 1 109 ? 1.304 -1.016 10.703 1 98.94 109 VAL A N 1
ATOM 900 C CA . VAL A 1 109 ? 0.771 -2.207 11.359 1 98.94 109 VAL A CA 1
ATOM 901 C C . VAL A 1 109 ? 1.833 -2.818 12.266 1 98.94 109 VAL A C 1
ATOM 903 O O . VAL A 1 109 ? 1.543 -3.188 13.406 1 98.94 109 VAL A O 1
ATOM 906 N N . PHE A 1 110 ? 3.031 -2.855 11.805 1 98.88 110 PHE A N 1
ATOM 907 C CA . PHE A 1 110 ? 4.125 -3.465 12.555 1 98.88 110 PHE A CA 1
ATOM 908 C C . PHE A 1 110 ? 4.371 -2.713 13.852 1 98.88 110 PHE A C 1
ATOM 910 O O . PHE A 1 110 ? 4.645 -3.324 14.891 1 98.88 110 PHE A O 1
ATOM 917 N N . ASN A 1 111 ? 4.234 -1.373 13.836 1 98.81 111 ASN A N 1
ATOM 918 C CA . ASN A 1 111 ? 4.613 -0.549 14.977 1 98.81 111 ASN A CA 1
ATOM 919 C C . ASN A 1 111 ? 3.428 -0.3 15.906 1 98.81 111 ASN A C 1
ATOM 921 O O . ASN A 1 111 ? 3.572 0.348 16.938 1 98.81 111 ASN A O 1
ATOM 925 N N . TRP A 1 112 ? 2.232 -0.801 15.602 1 98.81 112 TRP A N 1
ATOM 926 C CA . TRP A 1 112 ? 1.02 -0.548 16.375 1 98.81 112 TRP A CA 1
ATOM 927 C C . TRP A 1 112 ? 1.241 -0.858 17.844 1 98.81 112 TRP A C 1
ATOM 929 O O . TRP A 1 112 ? 0.975 -0.019 18.719 1 98.81 112 TRP A O 1
ATOM 939 N N . PRO A 1 113 ? 1.934 -1.994 18.188 1 98.25 113 PRO A N 1
ATOM 940 C CA . PRO A 1 113 ? 2.039 -2.328 19.609 1 98.25 113 PRO A CA 1
ATOM 941 C C . PRO A 1 113 ? 2.988 -1.4 20.359 1 98.25 113 PRO A C 1
ATOM 943 O O . PRO A 1 113 ? 2.963 -1.356 21.594 1 98.25 113 PRO A O 1
ATOM 946 N N . LYS A 1 114 ? 3.826 -0.699 19.672 1 98.5 114 LYS A N 1
ATOM 947 C CA . LYS A 1 114 ? 4.742 0.24 20.312 1 98.5 114 LYS A CA 1
ATOM 948 C C . LYS A 1 114 ? 4.023 1.528 20.703 1 98.5 114 LYS A C 1
ATOM 950 O O . LYS A 1 114 ? 4.516 2.289 21.547 1 98.5 114 LYS A O 1
ATOM 955 N N . HIS A 1 115 ? 2.846 1.772 20.109 1 98.62 115 HIS A N 1
ATOM 956 C CA . HIS A 1 115 ? 2.191 3.062 20.297 1 98.62 115 HIS A CA 1
ATOM 957 C C . HIS A 1 115 ? 0.833 2.9 20.969 1 98.62 115 HIS A C 1
ATOM 959 O O . HIS A 1 115 ? 0.288 3.861 21.516 1 98.62 115 HIS A O 1
ATOM 965 N N . PHE A 1 116 ? 0.281 1.678 20.812 1 98.5 116 PHE A N 1
ATOM 966 C CA . PHE A 1 116 ? -1.025 1.404 21.406 1 98.5 116 PHE A CA 1
ATOM 967 C C . PHE A 1 116 ? -0.975 0.159 22.281 1 98.5 116 PHE A C 1
ATOM 969 O O . PHE A 1 116 ? -0.341 -0.835 21.922 1 98.5 116 PHE A O 1
ATOM 976 N N . ASP A 1 117 ? -1.68 0.18 23.391 1 97.75 117 ASP A N 1
ATOM 977 C CA . ASP A 1 117 ? -1.769 -0.961 24.297 1 97.75 117 ASP A CA 1
ATOM 978 C C . ASP A 1 117 ? -2.994 -1.817 23.984 1 97.75 117 ASP A C 1
ATOM 980 O O . ASP A 1 117 ? -3.256 -2.809 24.656 1 97.75 117 ASP A O 1
ATOM 984 N N . ILE A 1 118 ? -3.736 -1.454 23.016 1 97.75 118 ILE A N 1
ATOM 985 C CA . ILE A 1 118 ? -4.895 -2.227 22.578 1 97.75 118 ILE A CA 1
ATOM 986 C C . ILE A 1 118 ? -4.57 -2.943 21.266 1 97.75 118 ILE A C 1
ATOM 988 O O . ILE A 1 118 ? -3.748 -2.469 20.484 1 97.75 118 ILE A O 1
ATOM 992 N N . PRO A 1 119 ? -5.176 -4.066 21.078 1 97.75 119 PRO A N 1
ATOM 993 C CA . PRO A 1 119 ? -4.926 -4.762 19.812 1 97.75 119 PRO A CA 1
ATOM 994 C C . PRO A 1 119 ? -5.453 -3.992 18.609 1 97.75 119 PRO A C 1
ATOM 996 O O . PRO A 1 119 ? -6.363 -3.172 18.734 1 97.75 119 PRO A O 1
ATOM 999 N N . LEU A 1 120 ? -4.777 -4.145 17.547 1 98.62 120 LEU A N 1
ATOM 1000 C CA . LEU A 1 120 ? -5.316 -3.641 16.297 1 98.62 120 LEU A CA 1
ATOM 1001 C C . LEU A 1 120 ? -6.625 -4.336 15.938 1 98.62 120 LEU A C 1
ATOM 1003 O O . LEU A 1 120 ? -6.648 -5.547 15.703 1 98.62 120 LEU A O 1
ATOM 1007 N N . LEU A 1 121 ? -7.727 -3.625 15.844 1 98.38 121 LEU A N 1
ATOM 1008 C CA . LEU A 1 121 ? -9.062 -4.199 15.766 1 98.38 121 LEU A CA 1
ATOM 1009 C C . LEU A 1 121 ? -9.562 -4.23 14.328 1 98.38 121 LEU A C 1
ATOM 1011 O O . LEU A 1 121 ? -10.531 -4.922 14.016 1 98.38 121 LEU A O 1
ATOM 1015 N N . SER A 1 122 ? -9.008 -3.494 13.469 1 98.12 122 SER A N 1
ATOM 1016 C CA . SER A 1 122 ? -9.289 -3.467 12.039 1 98.12 122 SER A CA 1
ATOM 1017 C C . 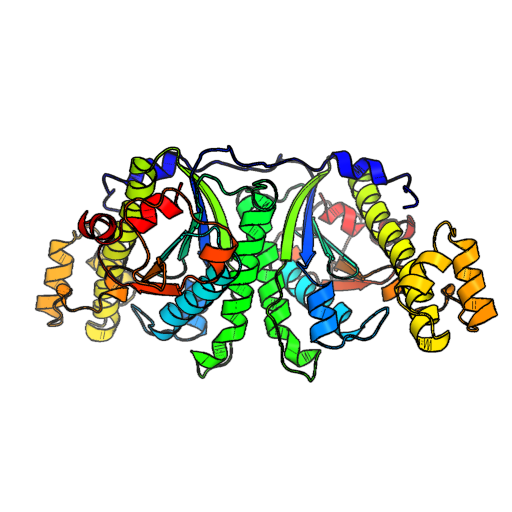SER A 1 122 ? -8.039 -3.096 11.242 1 98.12 122 SER A C 1
ATOM 1019 O O . SER A 1 122 ? -7.148 -2.416 11.75 1 98.12 122 SER A O 1
ATOM 1021 N N . LEU A 1 123 ? -7.996 -3.496 10.078 1 98.69 123 LEU A N 1
ATOM 1022 C CA . LEU A 1 123 ? -6.785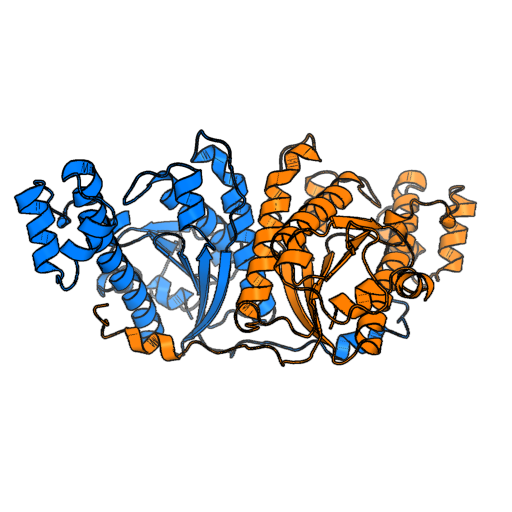 -3.314 9.281 1 98.69 123 LEU A CA 1
ATOM 1023 C C . LEU A 1 123 ? -6.773 -1.944 8.609 1 98.69 123 LEU A C 1
ATOM 1025 O O . LEU A 1 123 ? -7.691 -1.606 7.859 1 98.69 123 LEU A O 1
ATOM 1029 N N . PRO A 1 124 ? -5.754 -1.158 8.898 1 98.75 124 PRO A N 1
ATOM 1030 C CA . PRO A 1 124 ? -5.633 0.125 8.203 1 98.75 124 PRO A CA 1
ATOM 1031 C C . PRO A 1 124 ? -5.199 -0.03 6.746 1 98.75 124 PRO A C 1
ATOM 1033 O O . PRO A 1 124 ? -4.512 -0.996 6.402 1 98.75 124 PRO A O 1
ATOM 1036 N N . SER A 1 125 ? -5.57 0.811 5.93 1 98.38 125 SER A N 1
ATOM 1037 C CA . SER A 1 125 ? -5.098 0.902 4.555 1 98.38 125 SER A CA 1
ATOM 1038 C C . SER A 1 125 ? -5.02 2.354 4.09 1 98.38 125 SER A C 1
ATOM 1040 O O . SER A 1 125 ? -5.738 3.213 4.602 1 98.38 125 SER A O 1
ATOM 1042 N N . PHE A 1 126 ? -4.148 2.625 3.182 1 98.75 126 PHE A N 1
ATOM 1043 C CA . PHE A 1 126 ? -3.887 3.963 2.664 1 98.75 126 PHE A CA 1
ATOM 1044 C C . PHE A 1 126 ? -3.941 3.975 1.141 1 98.75 126 PHE A C 1
ATOM 1046 O O . PHE A 1 126 ? -3.477 3.037 0.49 1 98.75 126 PHE A O 1
ATOM 1053 N N . ASP A 1 127 ? -4.531 4.953 0.627 1 97.56 127 ASP A N 1
ATOM 1054 C CA . ASP A 1 127 ? -4.379 5.18 -0.807 1 97.56 127 ASP A CA 1
ATOM 1055 C C . ASP A 1 127 ? -3.359 6.285 -1.083 1 97.56 127 ASP A C 1
ATOM 1057 O O . ASP A 1 127 ? -3.008 7.051 -0.184 1 97.56 127 ASP A O 1
ATOM 1061 N N . GLY A 1 128 ? -2.812 6.234 -2.225 1 97.94 128 GLY A N 1
ATOM 1062 C CA . GLY A 1 128 ? -1.792 7.203 -2.596 1 97.94 128 GLY A CA 1
ATOM 1063 C C . GLY A 1 128 ? -1.96 7.738 -4.004 1 97.94 128 GLY A C 1
ATOM 1064 O O . GLY A 1 128 ? -2.596 7.098 -4.844 1 97.94 128 GLY A O 1
ATOM 1065 N N . ARG A 1 129 ? -1.445 8.898 -4.238 1 97.69 129 ARG A N 1
ATOM 1066 C CA . ARG A 1 129 ? -1.378 9.492 -5.566 1 97.69 129 ARG A CA 1
ATOM 1067 C C . ARG A 1 129 ? -0.098 10.305 -5.738 1 97.69 129 ARG A C 1
ATOM 1069 O O . ARG A 1 129 ? 0.435 10.844 -4.766 1 97.69 129 ARG A O 1
ATOM 1076 N N . ALA A 1 130 ? 0.348 10.305 -6.945 1 98.38 130 ALA A N 1
ATOM 1077 C CA . ALA A 1 130 ? 1.49 11.148 -7.289 1 98.38 130 ALA A CA 1
ATOM 1078 C C . ALA A 1 130 ? 1.037 12.43 -7.988 1 98.38 130 ALA A C 1
ATOM 1080 O O . ALA A 1 130 ? 0.135 12.398 -8.828 1 98.38 130 ALA A O 1
ATOM 1081 N N . VAL A 1 131 ? 1.558 13.539 -7.621 1 98.38 131 VAL A N 1
ATOM 1082 C CA . VAL A 1 131 ? 1.363 14.82 -8.289 1 98.38 131 VAL A CA 1
ATOM 1083 C C . VAL A 1 131 ? 2.719 15.43 -8.648 1 98.38 131 VAL A C 1
ATOM 1085 O O . VAL A 1 131 ? 3.666 15.352 -7.859 1 98.38 131 VAL A O 1
ATOM 1088 N N . LEU A 1 132 ? 2.826 15.992 -9.805 1 98.44 132 LEU A N 1
ATOM 1089 C CA . LEU A 1 132 ? 4.07 16.594 -10.273 1 98.44 132 LEU A CA 1
ATOM 1090 C C . LEU A 1 132 ? 4.012 18.109 -10.172 1 98.44 132 LEU A C 1
ATOM 1092 O O . LEU A 1 132 ? 3.016 18.734 -10.562 1 98.44 132 LEU A O 1
ATOM 1096 N N . TYR A 1 133 ? 4.984 18.672 -9.602 1 98.44 133 TYR A N 1
ATOM 1097 C CA . TYR A 1 133 ? 5.113 20.125 -9.539 1 98.44 133 TYR A CA 1
ATOM 1098 C C . TYR A 1 133 ? 6.344 20.594 -10.312 1 98.44 133 TYR A C 1
ATOM 1100 O O . TYR A 1 133 ? 7.438 20.047 -10.141 1 98.44 133 TYR A O 1
ATOM 1108 N N . PRO A 1 134 ? 6.289 21.609 -11.078 1 97.19 134 PRO A N 1
ATOM 1109 C CA . PRO A 1 134 ? 7.312 21.938 -12.07 1 97.19 134 PRO A CA 1
ATOM 1110 C C . PRO A 1 134 ? 8.477 22.734 -11.477 1 97.19 134 PRO A C 1
ATOM 1112 O O . PRO A 1 134 ? 9.562 22.766 -12.062 1 97.19 134 PRO A O 1
ATOM 1115 N N . ASN A 1 135 ? 8.227 23.438 -10.359 1 97 135 ASN A N 1
ATOM 1116 C CA . ASN A 1 135 ? 9.281 24.281 -9.797 1 97 135 ASN A CA 1
ATOM 1117 C C . ASN A 1 135 ? 9.125 24.438 -8.289 1 97 135 ASN A C 1
ATOM 1119 O O . ASN A 1 135 ? 8.109 24.031 -7.723 1 97 135 ASN A O 1
ATOM 1123 N N . MET A 1 136 ? 10.086 25.016 -7.73 1 95.56 136 MET A N 1
ATOM 1124 C CA . MET A 1 136 ? 10.188 25.109 -6.277 1 95.56 136 MET A CA 1
ATOM 1125 C C . MET A 1 136 ? 9.055 25.969 -5.719 1 95.56 136 MET A C 1
ATOM 1127 O O . MET A 1 136 ? 8.523 25.672 -4.641 1 95.56 136 MET A O 1
ATOM 1131 N N . LYS A 1 137 ? 8.719 26.984 -6.398 1 96.12 137 LYS A N 1
ATOM 1132 C CA . LYS A 1 137 ? 7.664 27.875 -5.922 1 96.12 137 LYS A CA 1
ATOM 1133 C C . LYS A 1 137 ? 6.344 27.125 -5.762 1 96.12 137 LYS A C 1
ATOM 1135 O O . LYS A 1 137 ? 5.68 27.234 -4.73 1 96.12 137 LYS A O 1
ATOM 1140 N N . VAL A 1 138 ? 5.973 26.375 -6.758 1 97.5 138 VAL A N 1
ATOM 1141 C CA . VAL A 1 138 ? 4.711 25.641 -6.738 1 97.5 138 VAL A CA 1
ATOM 1142 C C . VAL A 1 138 ? 4.773 24.531 -5.688 1 97.5 138 VAL A C 1
ATOM 1144 O O . VAL A 1 138 ? 3.785 24.266 -4.996 1 97.5 138 VAL A O 1
ATOM 1147 N N . LEU A 1 139 ? 5.922 23.875 -5.57 1 97.69 139 LEU A N 1
ATOM 1148 C CA . LEU A 1 139 ? 6.098 22.859 -4.551 1 97.69 139 LEU A CA 1
ATOM 1149 C C . LEU A 1 139 ? 5.902 23.438 -3.152 1 97.69 139 LEU A C 1
ATOM 1151 O O . LEU A 1 139 ? 5.203 22.844 -2.324 1 97.69 139 LEU A O 1
ATOM 1155 N N . ARG A 1 140 ? 6.523 24.547 -2.889 1 97.25 140 ARG A N 1
ATOM 1156 C CA . ARG A 1 140 ? 6.375 25.203 -1.594 1 97.25 140 ARG A CA 1
ATOM 1157 C C . ARG A 1 140 ? 4.918 25.594 -1.342 1 97.25 140 ARG A C 1
ATOM 1159 O O . ARG A 1 140 ? 4.414 25.438 -0.226 1 97.25 140 ARG A O 1
ATOM 1166 N N . ASP A 1 141 ? 4.266 26.094 -2.369 1 97.56 141 ASP A N 1
ATOM 1167 C CA . ASP A 1 141 ? 2.855 26.453 -2.238 1 97.56 141 ASP A CA 1
ATOM 1168 C C . ASP A 1 141 ? 2.012 25.234 -1.877 1 97.56 141 ASP A C 1
ATOM 1170 O O . ASP A 1 141 ? 1.043 25.344 -1.124 1 97.56 141 ASP A O 1
ATOM 1174 N N . TYR A 1 142 ? 2.338 24.125 -2.42 1 98.19 142 TYR A N 1
ATO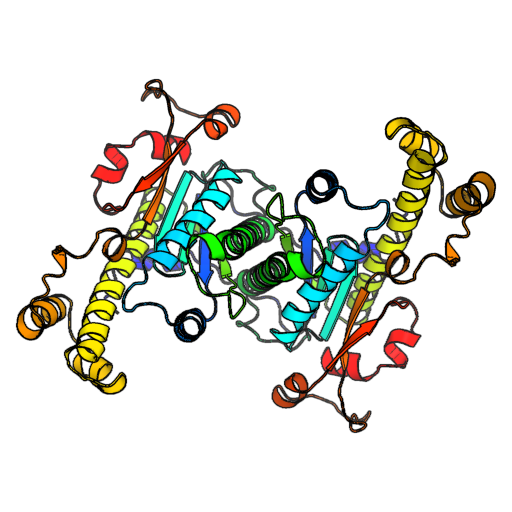M 1175 C CA . TYR A 1 142 ? 1.646 22.891 -2.053 1 98.19 142 TYR A CA 1
ATOM 1176 C C . TYR A 1 142 ? 1.804 22.594 -0.566 1 98.19 142 TYR A C 1
ATOM 1178 O O . TYR A 1 142 ? 0.823 22.297 0.122 1 98.19 142 TYR A O 1
ATOM 1186 N N . LEU A 1 143 ? 3.014 22.656 -0.124 1 98.19 143 LEU A N 1
ATOM 1187 C CA . LEU A 1 143 ? 3.277 22.375 1.285 1 98.19 143 LEU A CA 1
ATOM 1188 C C . LEU A 1 143 ? 2.572 23.406 2.174 1 98.19 143 LEU A C 1
ATOM 1190 O O . LEU A 1 143 ? 2.062 23.047 3.24 1 98.19 143 LEU A O 1
ATOM 1194 N N . HIS A 1 144 ? 2.561 24.641 1.678 1 97.75 144 HIS A N 1
ATOM 1195 C CA . HIS A 1 144 ? 1.822 25.688 2.389 1 97.75 144 HIS A CA 1
ATOM 1196 C C . HIS A 1 144 ? 0.339 25.344 2.482 1 97.75 144 HIS A C 1
ATOM 1198 O O . HIS A 1 144 ? -0.266 25.469 3.549 1 97.75 144 HIS A O 1
ATOM 1204 N N . TRP A 1 145 ? -0.139 24.938 1.396 1 97.69 145 TRP A N 1
ATOM 1205 C CA . TRP A 1 145 ? -1.552 24.578 1.333 1 97.69 145 TRP A CA 1
ATOM 1206 C C . TRP A 1 145 ? -1.874 23.469 2.326 1 97.69 145 TRP A C 1
ATOM 1208 O O . TRP A 1 145 ? -2.877 23.547 3.041 1 97.69 145 TRP A O 1
ATOM 1218 N N . ARG A 1 146 ? -1.075 22.438 2.385 1 97.75 146 ARG A N 1
ATOM 1219 C CA . ARG A 1 146 ? -1.311 21.312 3.293 1 97.75 146 ARG A CA 1
ATOM 1220 C C . ARG A 1 146 ? -1.26 21.766 4.746 1 97.75 146 ARG A C 1
ATOM 1222 O O . ARG A 1 146 ? -2.08 21.344 5.562 1 97.75 146 ARG A O 1
ATOM 1229 N N . GLN A 1 147 ? -0.274 22.609 5.07 1 97.94 147 GLN A N 1
ATOM 1230 C CA . GLN A 1 147 ? -0.138 23.016 6.465 1 97.94 147 GLN A CA 1
ATOM 1231 C C . GLN A 1 147 ? -1.261 23.953 6.875 1 97.94 147 GLN A C 1
ATOM 1233 O O . GLN A 1 147 ? -1.752 23.906 8 1 97.94 147 GLN A O 1
ATOM 1238 N N . VAL A 1 148 ? -1.644 24.859 5.961 1 96.5 148 VAL A N 1
ATOM 1239 C CA . VAL A 1 148 ? -2.775 25.734 6.242 1 96.5 148 VAL A CA 1
ATOM 1240 C C . VAL A 1 148 ? -4.027 24.906 6.496 1 96.5 148 VAL A C 1
ATOM 1242 O O . VAL A 1 148 ? -4.781 25.172 7.434 1 96.5 148 VAL A O 1
ATOM 1245 N N . ASP A 1 149 ? -4.207 23.922 5.672 1 96.31 149 ASP A N 1
ATOM 1246 C CA . ASP A 1 149 ? -5.344 23.016 5.836 1 96.31 149 ASP A CA 1
ATOM 1247 C C . ASP A 1 149 ? -5.301 22.328 7.191 1 96.31 149 ASP A C 1
ATOM 1249 O O . ASP A 1 149 ? -6.332 22.141 7.84 1 96.31 149 ASP A O 1
ATOM 1253 N N . CYS A 1 150 ? -4.137 21.875 7.594 1 97.31 150 CYS A N 1
ATOM 1254 C CA . CYS A 1 150 ? -3.936 21.266 8.898 1 97.31 150 CYS A CA 1
ATOM 1255 C C . CYS A 1 150 ? -4.387 22.203 10.016 1 97.31 150 CYS A C 1
ATOM 1257 O O . CYS A 1 150 ? -5.133 21.797 10.906 1 97.31 150 CYS A O 1
ATOM 1259 N N . HIS A 1 151 ? -3.988 23.438 9.953 1 95.69 151 HIS A N 1
ATOM 1260 C CA . HIS A 1 151 ? -4.316 24.438 10.977 1 95.69 151 HIS A CA 1
ATOM 1261 C C . HIS A 1 151 ? -5.816 24.703 11.023 1 95.69 151 HIS A C 1
ATOM 1263 O O . HIS A 1 151 ? -6.41 24.719 12.102 1 95.69 151 HIS A O 1
ATOM 1269 N N . ILE A 1 152 ? -6.398 24.875 9.875 1 95.81 152 ILE A N 1
ATOM 1270 C CA . ILE A 1 152 ? -7.824 25.172 9.781 1 95.81 152 ILE A CA 1
ATOM 1271 C C . ILE A 1 152 ? -8.633 24 10.336 1 95.81 152 ILE A C 1
ATOM 1273 O O . ILE A 1 152 ? -9.523 24.188 11.172 1 95.81 152 ILE A O 1
ATOM 1277 N N . ASN A 1 153 ? -8.289 22.812 9.922 1 96.44 153 ASN A N 1
ATOM 1278 C CA . ASN A 1 153 ? -9.023 21.625 10.336 1 96.44 153 ASN A CA 1
ATOM 1279 C C . ASN A 1 153 ? -8.852 21.359 11.828 1 96.44 153 ASN A C 1
ATOM 1281 O O . ASN A 1 153 ? -9.797 20.953 12.508 1 96.44 153 ASN A O 1
ATOM 1285 N N . ASN A 1 154 ? -7.648 21.547 12.312 1 97.88 154 ASN A N 1
ATOM 1286 C CA . ASN A 1 154 ? -7.434 21.266 13.734 1 97.88 154 ASN A CA 1
ATOM 1287 C C . ASN A 1 154 ? -8.172 22.281 14.609 1 97.88 154 ASN A C 1
ATOM 1289 O O . ASN A 1 154 ? -8.688 21.922 15.672 1 97.88 154 ASN A O 1
ATOM 1293 N N . LEU A 1 155 ? -8.156 23.578 14.227 1 98.06 155 LEU A N 1
ATOM 1294 C CA . LEU A 1 155 ? -8.914 24.578 14.977 1 98.06 155 LEU A CA 1
ATOM 1295 C C . LEU A 1 155 ? -10.391 24.203 15.023 1 98.06 155 LEU A C 1
ATOM 1297 O O . LEU A 1 155 ? -11.023 24.266 16.078 1 98.06 155 LEU A O 1
ATOM 1301 N N . TYR A 1 156 ? -10.922 23.844 13.891 1 97.81 156 TYR A N 1
ATOM 1302 C CA . TYR A 1 156 ? -12.312 23.422 13.828 1 97.81 156 TYR A CA 1
ATOM 1303 C C . TYR A 1 156 ? -12.555 22.219 14.727 1 97.81 156 TYR A C 1
ATOM 1305 O O . TYR A 1 156 ? -13.469 22.219 15.555 1 97.81 156 TYR A O 1
ATOM 1313 N N . ASN A 1 157 ? -11.75 21.188 14.562 1 97.62 157 ASN A N 1
ATOM 1314 C CA . ASN A 1 157 ? -11.938 19.938 15.297 1 97.62 157 ASN A CA 1
ATOM 1315 C C . ASN A 1 157 ? -11.781 20.141 16.797 1 97.62 157 ASN A C 1
ATOM 1317 O O . ASN A 1 157 ? -12.492 19.516 17.594 1 97.62 157 ASN A O 1
ATOM 1321 N N . THR A 1 158 ? -10.773 20.953 17.156 1 98.25 158 THR A N 1
ATOM 1322 C CA . THR A 1 158 ? -10.594 21.25 18.578 1 98.25 158 THR A CA 1
ATOM 1323 C C . THR A 1 158 ? -11.836 21.922 19.156 1 98.25 158 THR A C 1
ATOM 1325 O O . THR A 1 158 ? -12.32 21.531 20.219 1 98.25 158 THR A O 1
ATOM 1328 N N . THR A 1 159 ? -12.352 22.891 18.469 1 98.56 159 THR A N 1
ATOM 1329 C CA . THR A 1 159 ? -13.555 23.594 18.922 1 98.56 159 THR A CA 1
ATOM 1330 C C . THR A 1 159 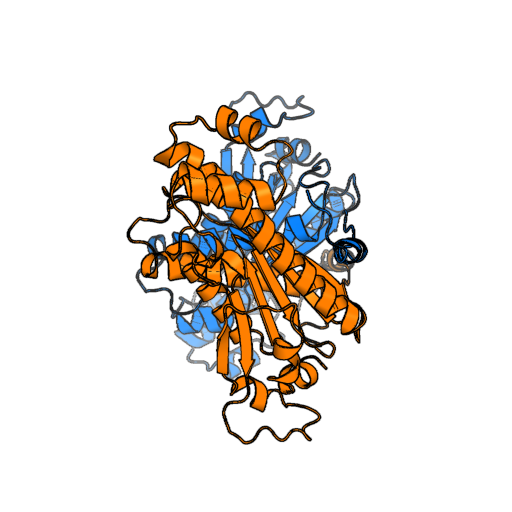? -14.742 22.641 18.953 1 98.56 159 THR A C 1
ATOM 1332 O O . THR A 1 159 ? -15.484 22.609 19.938 1 98.56 159 THR A O 1
ATOM 1335 N N . PHE A 1 160 ? -14.945 21.891 17.938 1 98.5 160 PHE A N 1
ATOM 1336 C CA . PHE A 1 160 ? -16.016 20.922 17.781 1 98.5 160 PHE A CA 1
ATOM 1337 C C . PHE A 1 160 ? -16.047 19.953 18.953 1 98.5 160 PHE A C 1
ATOM 1339 O O . PHE A 1 160 ? -17.078 19.781 19.609 1 98.5 160 PHE A O 1
ATOM 1346 N N . TRP A 1 161 ? -14.914 19.406 19.234 1 98 161 TRP A N 1
ATOM 1347 C CA . TRP A 1 161 ? -14.867 18.359 20.234 1 98 161 TRP A CA 1
ATOM 1348 C C . TRP A 1 161 ? -14.961 18.953 21.641 1 98 161 TRP A C 1
ATOM 1350 O O . TRP A 1 161 ? -15.469 18.297 22.562 1 98 161 TRP A O 1
ATOM 1360 N N . MET A 1 162 ? -14.484 20.219 21.875 1 98.12 162 MET A N 1
ATOM 1361 C CA . MET A 1 162 ? -14.672 20.859 23.172 1 98.12 162 MET A CA 1
ATOM 1362 C C . MET A 1 162 ? -16.156 21.125 23.438 1 98.12 162 MET A C 1
ATOM 1364 O O . MET A 1 162 ? -16.609 21 24.578 1 98.12 162 MET A O 1
ATOM 1368 N N . LEU A 1 163 ? -16.828 21.469 22.344 1 98.44 163 LEU A N 1
ATOM 1369 C CA . LEU A 1 163 ? -18.266 21.672 22.484 1 98.44 163 LEU A CA 1
ATOM 1370 C C . LEU A 1 163 ? -18.953 20.391 22.922 1 98.44 163 LEU A C 1
ATOM 1372 O O . LEU A 1 163 ? -19.906 20.406 23.719 1 98.44 163 LEU A O 1
ATOM 1376 N N . ILE A 1 164 ? -18.484 19.297 22.453 1 98.06 164 ILE A N 1
ATOM 1377 C CA . ILE A 1 164 ? -19.094 18 22.734 1 98.06 164 ILE A CA 1
ATOM 1378 C C . ILE A 1 164 ? -18.641 17.516 24.109 1 98.06 164 ILE A C 1
ATOM 1380 O O . ILE A 1 164 ? -19.453 17.266 25 1 98.06 164 ILE A O 1
ATOM 1384 N N . LEU A 1 165 ? -17.375 17.453 24.266 1 97.38 165 LEU A N 1
ATOM 1385 C CA . LEU A 1 165 ? -16.781 16.812 25.438 1 97.38 165 LEU A CA 1
ATOM 1386 C C . LEU A 1 165 ? -17.016 17.656 26.703 1 97.38 165 LEU A C 1
ATOM 1388 O O . LEU A 1 165 ? -17.234 17.094 27.781 1 97.38 165 LEU A O 1
ATOM 1392 N N . LYS A 1 166 ? -16.953 18.938 26.594 1 97.25 166 LYS A N 1
ATOM 1393 C CA . LYS A 1 166 ? -17.062 19.812 27.766 1 97.25 166 LYS A CA 1
ATOM 1394 C C . LYS A 1 166 ? -18.359 20.625 27.719 1 97.25 166 LYS A C 1
ATOM 1396 O O . LYS A 1 166 ? -18.875 21.031 28.75 1 97.25 166 LYS A O 1
ATOM 1401 N N . GLY A 1 167 ? -18.859 20.828 26.531 1 97.31 167 GLY A N 1
ATOM 1402 C CA . GLY A 1 167 ? -20.016 21.688 26.375 1 97.31 167 GLY A CA 1
ATOM 1403 C C . GLY A 1 167 ? -21.328 20.922 26.391 1 97.31 167 GLY A C 1
ATOM 1404 O O . GLY A 1 167 ? -22.406 21.516 26.469 1 97.31 167 GLY A O 1
ATOM 1405 N N . GLY A 1 168 ? -21.219 19.531 26.188 1 97.44 168 GLY A N 1
ATOM 1406 C CA . GLY A 1 168 ? -22.422 18.703 26.25 1 97.44 168 GLY A CA 1
ATOM 1407 C C . GLY A 1 168 ? -23.203 18.672 24.953 1 97.44 168 GLY A C 1
ATOM 1408 O O . GLY A 1 168 ? -24.344 18.203 24.906 1 97.44 168 GLY A O 1
ATOM 1409 N N . PHE A 1 169 ? -22.625 19.188 23.906 1 97.81 169 PHE A N 1
ATOM 1410 C CA . PHE A 1 169 ? -23.281 19.188 22.609 1 97.81 169 PHE A CA 1
ATOM 1411 C C . PHE A 1 169 ? -23.297 17.781 22 1 97.81 169 PHE A C 1
ATOM 1413 O O . PHE A 1 169 ? -22.391 16.984 22.266 1 97.81 169 PHE A O 1
ATOM 1420 N N . THR A 1 170 ? -24.328 17.516 21.281 1 98 170 THR A N 1
ATOM 1421 C CA . THR A 1 170 ? -24.281 16.391 20.359 1 98 170 THR A CA 1
ATOM 1422 C C . THR A 1 170 ? -23.469 16.719 19.109 1 98 170 THR A C 1
ATOM 1424 O O . THR A 1 170 ? -23.125 17.891 18.891 1 98 170 THR A O 1
ATOM 1427 N N . ASN A 1 171 ? -23.141 15.773 18.328 1 96.44 171 ASN A N 1
ATOM 1428 C CA . ASN A 1 171 ? -22.422 16.016 17.078 1 96.44 171 ASN A CA 1
ATOM 1429 C C . ASN A 1 171 ? -23.172 17.016 16.188 1 96.44 171 ASN A C 1
ATOM 1431 O O . ASN A 1 171 ? -22.578 17.953 15.664 1 96.44 171 ASN A O 1
ATOM 1435 N N . THR A 1 172 ? -24.406 16.797 16.078 1 97.81 172 THR A N 1
ATOM 1436 C CA . THR A 1 172 ? -25.234 17.641 15.227 1 97.81 172 THR A CA 1
ATOM 1437 C C . THR A 1 172 ? -25.281 19.062 15.758 1 97.81 172 THR A C 1
ATOM 1439 O O . THR A 1 172 ? -25.188 20.031 14.992 1 97.81 172 THR A O 1
ATOM 1442 N N . GLN A 1 173 ? -25.438 19.203 17.016 1 97.94 173 GLN A N 1
ATOM 1443 C CA . GLN A 1 173 ? -25.484 20.516 17.625 1 97.94 173 GLN A CA 1
ATOM 1444 C C . GLN A 1 173 ? -24.188 21.266 17.422 1 97.94 173 GLN A C 1
ATOM 1446 O O . GLN A 1 173 ? -24.188 22.469 17.125 1 97.94 173 GLN A O 1
ATOM 1451 N N . ALA A 1 174 ? -23.109 20.578 17.641 1 98.25 174 ALA A N 1
ATOM 1452 C CA . ALA A 1 174 ? -21.797 21.188 17.484 1 98.25 174 ALA A CA 1
ATOM 1453 C C . ALA A 1 174 ? -21.594 21.672 16.047 1 98.25 174 ALA A C 1
ATOM 1455 O O . ALA A 1 174 ? -21.094 22.781 15.836 1 98.2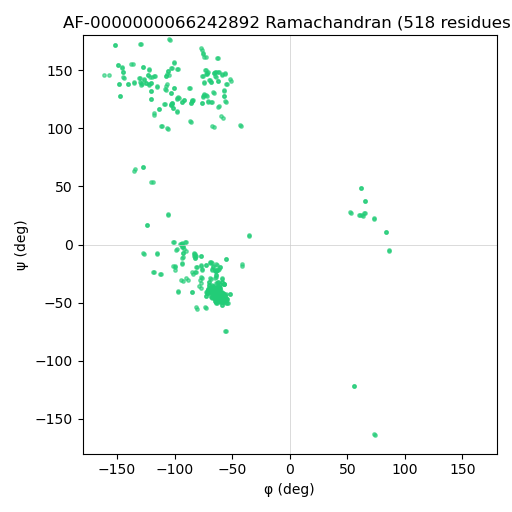5 174 ALA A O 1
ATOM 1456 N N . GLU A 1 175 ? -21.953 20.844 15.102 1 97.31 175 GLU A N 1
ATOM 1457 C CA . GLU A 1 175 ? -21.828 21.203 13.688 1 97.31 175 GLU A CA 1
ATOM 1458 C C . GLU A 1 175 ? -22.641 22.453 13.359 1 97.31 175 GLU A C 1
ATOM 1460 O O . GLU A 1 175 ? -22.172 23.344 12.664 1 97.31 175 GLU A O 1
ATOM 1465 N N . GLU A 1 176 ? -23.844 22.469 13.812 1 97.88 176 GLU A N 1
ATOM 1466 C CA . GLU A 1 176 ? -24.734 23.594 13.562 1 97.88 176 GLU A CA 1
ATOM 1467 C C . GLU A 1 176 ? -24.188 24.875 14.203 1 97.88 176 GLU A C 1
ATOM 1469 O O . GLU A 1 176 ? -24.266 25.953 13.617 1 97.88 176 GLU A O 1
ATOM 1474 N N . TYR A 1 177 ? -23.734 24.719 15.422 1 97.25 177 TYR A N 1
ATOM 1475 C CA . TYR A 1 177 ? -23.203 25.844 16.188 1 97.25 177 TYR A CA 1
ATOM 1476 C C . TYR A 1 177 ? -22 26.453 15.469 1 97.25 177 TYR A C 1
ATOM 1478 O O . TYR A 1 177 ? -21.797 27.656 15.523 1 97.25 177 TYR A O 1
ATOM 1486 N N . LEU A 1 178 ? -21.203 25.656 14.805 1 98 178 LEU A N 1
ATOM 1487 C CA . LEU A 1 178 ? -19.953 26.109 14.203 1 98 178 LEU A CA 1
ATOM 1488 C C . LEU A 1 178 ? -20.172 26.516 12.75 1 98 178 LEU A C 1
ATOM 1490 O O . LEU A 1 178 ? -19.281 27.109 12.125 1 98 178 LEU A O 1
ATOM 1494 N N . LYS A 1 179 ? -21.312 26.188 12.258 1 97 179 LYS A N 1
ATOM 1495 C CA . LYS A 1 179 ? -21.609 26.5 10.859 1 97 179 LYS A CA 1
ATOM 1496 C C . LYS A 1 179 ? -21.438 27.984 10.578 1 97 179 LYS A C 1
ATOM 1498 O O . LYS A 1 179 ? -22.047 28.828 11.266 1 97 179 LYS A O 1
ATOM 1503 N N . GLY A 1 180 ? -20.609 28.328 9.648 1 94.94 180 GLY A N 1
ATOM 1504 C CA . GLY A 1 180 ? -20.453 29.703 9.227 1 94.94 180 GLY A CA 1
ATOM 1505 C C . GLY A 1 180 ? -19.453 30.484 10.062 1 94.94 180 GLY A C 1
ATOM 1506 O O . GLY A 1 180 ? -19.188 31.656 9.789 1 94.94 180 GLY A O 1
ATOM 1507 N N . THR A 1 181 ? -18.922 29.906 11.109 1 96.25 181 THR A N 1
ATOM 1508 C CA . THR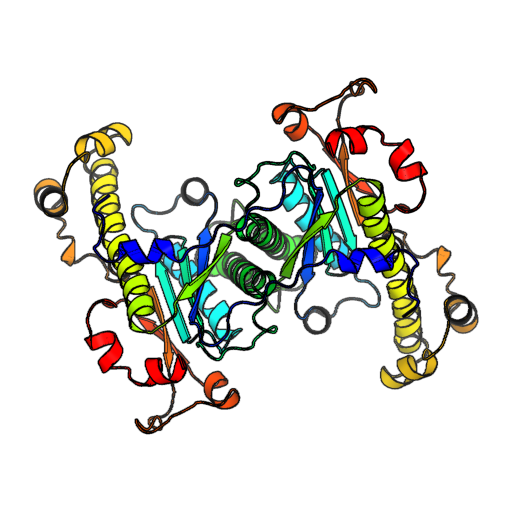 A 1 181 ? -17.953 30.594 11.953 1 96.25 181 THR A CA 1
ATOM 1509 C C . THR A 1 181 ? -16.625 30.75 11.234 1 96.25 181 THR A C 1
ATOM 1511 O O . THR A 1 181 ? -16.25 29.906 10.406 1 96.25 181 THR A O 1
ATOM 1514 N N . VAL A 1 182 ? -15.977 31.766 11.531 1 95.94 182 VAL A N 1
ATOM 1515 C CA . VAL A 1 182 ? -14.641 32 11 1 95.94 182 VAL A CA 1
ATOM 1516 C C . VAL A 1 182 ? -13.602 31.734 12.078 1 95.94 182 VAL A C 1
ATOM 1518 O O . VAL A 1 182 ? -13.945 31.422 13.219 1 95.94 182 VAL A O 1
ATOM 1521 N N . SER A 1 183 ? -12.383 31.828 11.789 1 96.25 183 SER A N 1
ATOM 1522 C CA . SER A 1 183 ? -11.281 31.469 12.672 1 96.25 183 SER A CA 1
ATOM 1523 C C . SER A 1 183 ? -11.359 32.219 14 1 96.25 183 SER A C 1
ATOM 1525 O O . SER A 1 183 ? -11.266 31.609 15.07 1 96.25 183 SER A O 1
ATOM 1527 N N . ALA A 1 184 ? -11.578 33.5 13.906 1 97 184 ALA A N 1
ATOM 1528 C CA . ALA A 1 184 ? -11.602 34.344 15.094 1 97 184 ALA A CA 1
ATOM 1529 C C . ALA A 1 184 ? -12.695 33.906 16.062 1 97 184 ALA A C 1
ATOM 1531 O O . ALA A 1 184 ? -12.492 33.938 17.281 1 97 184 ALA A O 1
ATOM 1532 N N . GLU A 1 185 ? -13.789 33.531 15.57 1 97.75 185 GLU A N 1
ATOM 1533 C CA . GLU A 1 185 ? -14.914 33.125 16.406 1 97.75 185 GLU A CA 1
ATOM 1534 C C . GLU A 1 185 ? -14.609 31.781 17.094 1 97.75 185 GLU A C 1
ATOM 1536 O O . GLU A 1 185 ? -15 31.578 18.234 1 97.75 185 GLU A O 1
ATOM 1541 N N . LYS A 1 186 ? -13.953 30.906 16.438 1 98.31 186 LYS A N 1
ATOM 1542 C CA . LYS A 1 186 ? -13.586 29.625 17.047 1 98.31 186 LYS A CA 1
ATOM 1543 C C . LYS A 1 186 ? -12.578 29.828 18.172 1 98.31 186 LYS A C 1
ATOM 1545 O O . LYS A 1 186 ? -12.672 29.188 19.219 1 98.31 186 LYS A O 1
ATOM 1550 N N . HIS A 1 187 ? -11.609 30.734 17.922 1 97.81 187 HIS A N 1
ATOM 1551 C CA . HIS A 1 187 ? -10.695 31.094 18.984 1 97.81 187 HIS A CA 1
ATOM 1552 C C . HIS A 1 187 ? -11.453 31.625 20.203 1 97.81 187 HIS A C 1
ATOM 1554 O O . HIS A 1 187 ? -11.148 31.25 21.344 1 97.81 187 HIS A O 1
ATOM 1560 N N . GLU A 1 188 ? -12.422 32.438 19.938 1 98.06 188 GLU A N 1
ATOM 1561 C CA . GLU A 1 188 ? -13.211 33.062 21 1 98.06 188 GLU A CA 1
ATOM 1562 C C . GLU A 1 188 ? -14.016 32 21.75 1 98.06 188 GLU A C 1
ATOM 1564 O O . GLU A 1 188 ? -14.094 32.031 22.984 1 98.06 188 GLU A O 1
ATOM 1569 N N . ILE A 1 189 ? -14.648 31.141 20.984 1 98.19 189 ILE A N 1
ATOM 1570 C CA . ILE A 1 189 ? -15.422 30.062 21.609 1 98.19 189 ILE A CA 1
ATOM 1571 C C . ILE A 1 189 ? -14.523 29.266 22.547 1 98.19 189 ILE A C 1
ATOM 1573 O O . ILE A 1 189 ? -14.883 29.047 23.703 1 98.19 189 ILE A O 1
ATOM 1577 N N . LEU A 1 190 ? -13.359 28.828 22.094 1 98.5 190 LEU A N 1
ATOM 1578 C CA . LEU A 1 190 ? -12.438 28.031 22.891 1 98.5 190 LEU A CA 1
ATOM 1579 C C . LEU A 1 190 ? -12.023 28.797 24.156 1 98.5 190 LEU A C 1
ATOM 1581 O O . LEU A 1 190 ? -11.992 28.234 25.25 1 98.5 190 LEU A O 1
ATOM 1585 N N . PHE A 1 191 ? -11.734 30.047 24 1 97.94 191 PHE A N 1
ATOM 1586 C CA . PHE A 1 191 ? -11.25 30.859 25.109 1 97.94 191 PHE A CA 1
ATOM 1587 C C . PHE A 1 191 ? -12.375 31.172 26.078 1 97.94 191 PHE A C 1
ATOM 1589 O O . PHE A 1 191 ? -12.273 30.875 27.281 1 97.94 191 PHE A O 1
ATOM 1596 N N . SER A 1 192 ? -13.453 31.703 25.641 1 98.06 192 SER A N 1
ATOM 1597 C CA . SER A 1 192 ? -14.523 32.219 26.484 1 98.06 192 SER A CA 1
ATOM 1598 C C . SER A 1 192 ? -15.305 31.078 27.141 1 98.06 192 SER A C 1
ATOM 1600 O O . SER A 1 192 ? -15.68 31.172 28.312 1 98.06 192 SER A O 1
ATOM 1602 N N . LYS A 1 193 ? -15.539 30.062 26.375 1 97.56 193 LYS A N 1
ATOM 1603 C CA . LYS A 1 193 ? -16.391 29 26.891 1 97.56 193 LYS A CA 1
ATOM 1604 C C . LYS A 1 193 ? -15.586 27.953 27.641 1 97.56 193 LYS A C 1
ATOM 1606 O O . LYS A 1 193 ? -16.078 27.312 28.578 1 97.56 193 LYS A O 1
ATOM 1611 N N . PHE A 1 194 ? -14.359 27.781 27.219 1 97.81 194 PHE A N 1
ATOM 1612 C CA . PHE A 1 194 ? -13.672 26.609 27.75 1 97.81 194 PHE A CA 1
ATOM 1613 C C . PHE A 1 194 ? -12.336 27 28.375 1 97.81 194 PHE A C 1
ATOM 1615 O O . PHE A 1 194 ? -11.617 26.141 28.891 1 97.81 194 PHE A O 1
ATOM 1622 N N . GLY A 1 195 ? -11.922 28.297 28.203 1 97.75 195 GLY A N 1
ATOM 1623 C CA . GLY A 1 195 ? -10.664 28.766 28.781 1 97.75 195 GLY A CA 1
ATOM 1624 C C . GLY A 1 195 ? -9.445 28.234 28.047 1 97.75 195 GLY A C 1
ATOM 1625 O O . GLY A 1 195 ? -8.375 28.094 28.641 1 97.75 195 GLY A O 1
ATOM 1626 N N . ILE A 1 196 ? -9.641 27.859 26.828 1 97.44 196 ILE A N 1
ATOM 1627 C CA . ILE A 1 196 ? -8.555 27.281 26.047 1 97.44 196 ILE A CA 1
ATOM 1628 C C . ILE A 1 196 ? -7.992 28.328 25.094 1 97.44 196 ILE A C 1
ATOM 1630 O O . ILE A 1 196 ? -8.727 28.906 24.281 1 97.44 196 ILE A O 1
ATOM 1634 N N . ASN A 1 197 ? -6.754 28.672 25.25 1 97.81 197 ASN A N 1
ATOM 1635 C CA . ASN A 1 197 ? -6.031 29.438 24.25 1 97.81 197 ASN A CA 1
ATOM 1636 C C . ASN A 1 197 ? -5.418 28.547 23.172 1 97.81 197 ASN A C 1
ATOM 1638 O O . ASN A 1 197 ? -4.391 27.906 23.406 1 97.81 197 ASN A O 1
ATOM 1642 N N . TYR A 1 198 ? -5.965 28.531 22.031 1 97.38 198 TYR A N 1
ATOM 1643 C CA . TYR A 1 198 ? -5.59 27.625 20.953 1 97.38 198 TYR A CA 1
ATOM 1644 C C . TYR A 1 198 ? -4.121 27.797 20.594 1 97.38 198 TYR A C 1
ATOM 1646 O O . TYR A 1 198 ? -3.471 26.859 20.141 1 97.38 198 TYR A O 1
ATOM 1654 N N . ASN A 1 199 ? -3.566 28.984 20.766 1 95.5 199 ASN A N 1
ATOM 1655 C CA . ASN A 1 199 ? -2.18 29.25 20.406 1 95.5 199 ASN A CA 1
ATOM 1656 C C . ASN A 1 199 ? -1.209 28.406 21.234 1 95.5 199 ASN A C 1
ATOM 1658 O O . ASN A 1 199 ? -0.053 28.234 20.844 1 95.5 199 ASN A O 1
ATOM 1662 N N . PHE A 1 200 ? -1.703 27.875 22.344 1 96.25 200 PHE A N 1
ATOM 1663 C CA . PHE A 1 200 ? -0.833 27.109 23.219 1 96.25 200 PHE A CA 1
ATOM 1664 C C . PHE A 1 200 ? -0.98 25.609 22.969 1 96.25 200 PHE A C 1
ATOM 1666 O O . PHE A 1 200 ? -0.302 24.797 23.609 1 96.25 200 PHE A O 1
ATOM 1673 N N . GLU A 1 201 ? -1.93 25.281 22.062 1 96.62 201 GLU A N 1
ATOM 1674 C CA . GLU A 1 201 ? -1.998 23.875 21.672 1 96.62 201 GLU A CA 1
ATOM 1675 C C . GLU A 1 201 ? -0.653 23.391 21.141 1 96.62 201 GLU A C 1
ATOM 1677 O O . GLU A 1 201 ? 0.115 24.156 20.578 1 96.62 201 GLU A O 1
ATOM 1682 N N . PRO A 1 202 ? -0.33 22.109 21.375 1 97.44 202 PRO A N 1
ATOM 1683 C CA . PRO A 1 202 ? 0.932 21.562 20.859 1 97.44 202 PRO A CA 1
ATOM 1684 C C . PRO A 1 202 ? 1.122 21.828 19.359 1 97.44 202 PRO A C 1
ATOM 1686 O O . PRO A 1 202 ? 0.166 21.75 18.594 1 97.44 202 PRO A O 1
ATOM 1689 N N . GLU A 1 203 ? 2.346 22.141 18.906 1 98.06 203 GLU A N 1
ATOM 1690 C CA . GLU A 1 203 ? 2.664 22.516 17.531 1 98.06 203 GLU A CA 1
ATOM 1691 C C . GLU A 1 203 ? 2.371 21.375 16.562 1 98.06 203 GLU A C 1
ATOM 1693 O O . GLU A 1 203 ? 1.98 21.609 15.422 1 98.06 203 GLU A O 1
ATOM 1698 N N . ILE A 1 204 ? 2.564 20.141 17.047 1 98.56 204 ILE A N 1
ATOM 1699 C CA . ILE A 1 204 ? 2.32 19 16.172 1 98.56 204 ILE A CA 1
ATOM 1700 C C . ILE A 1 204 ? 0.871 19.016 15.695 1 98.56 204 ILE A C 1
ATOM 1702 O O . ILE A 1 204 ? 0.581 18.609 14.57 1 98.56 204 ILE A O 1
ATOM 1706 N N . TYR A 1 205 ? -0.071 19.531 16.547 1 98.31 205 TYR A N 1
ATOM 1707 C CA . TYR A 1 205 ? -1.484 19.578 16.188 1 98.31 205 TYR A CA 1
ATOM 1708 C C . TYR A 1 205 ? -1.77 20.703 15.219 1 98.31 205 TYR A C 1
ATOM 1710 O O . TYR A 1 205 ? -2.592 20.562 14.312 1 98.31 205 TYR A O 1
ATOM 1718 N N . LYS A 1 206 ? -1.042 21.797 15.336 1 97.62 206 LYS A N 1
ATOM 1719 C CA . LYS A 1 206 ? -1.329 23.016 14.586 1 97.62 206 LYS A CA 1
ATOM 1720 C C . LYS A 1 206 ? -0.538 23.062 13.281 1 97.62 206 LYS A C 1
ATOM 1722 O O . LYS A 1 206 ? -0.999 23.625 12.289 1 97.62 206 LYS A O 1
ATOM 1727 N N . LYS A 1 207 ? 0.648 22.438 13.359 1 98.12 207 LYS A N 1
ATOM 1728 C CA . LYS A 1 207 ? 1.572 22.594 12.234 1 98.12 207 LYS A CA 1
ATOM 1729 C C . LYS A 1 207 ? 1.82 21.25 11.539 1 98.12 207 LYS A C 1
ATOM 1731 O O . LYS A 1 207 ? 2.436 21.219 10.477 1 98.12 207 LYS A O 1
ATOM 1736 N N . GLY A 1 208 ? 1.351 20.156 12.078 1 98.62 208 GLY A N 1
ATOM 1737 C CA . GLY A 1 208 ? 1.663 18.844 11.539 1 98.62 208 GLY A CA 1
ATOM 1738 C C . GLY A 1 208 ? 3.08 18.406 11.844 1 98.62 208 GLY A C 1
ATOM 1739 O O . GLY A 1 208 ? 3.678 18.844 12.828 1 98.62 208 GLY A O 1
ATOM 1740 N N . SER A 1 209 ? 3.523 17.438 11.141 1 98.88 209 SER A N 1
ATOM 1741 C CA . SER A 1 209 ? 4.859 16.875 11.305 1 98.88 209 SER A CA 1
ATOM 1742 C C . SER A 1 209 ? 5.664 16.984 10.016 1 98.88 209 SER A C 1
ATOM 1744 O O . SER A 1 209 ? 5.156 16.672 8.93 1 98.88 209 SER A O 1
ATOM 1746 N N . ILE A 1 210 ? 6.891 17.469 10.141 1 98.88 210 ILE A N 1
ATOM 1747 C CA . ILE A 1 210 ? 7.785 17.594 9 1 98.88 210 ILE A CA 1
ATOM 1748 C C . ILE A 1 210 ? 9.023 16.719 9.203 1 98.88 210 ILE A C 1
ATOM 1750 O O . ILE A 1 210 ? 9.805 16.953 10.133 1 98.88 210 ILE A O 1
ATOM 1754 N N . TRP A 1 211 ? 9.172 15.688 8.398 1 98.81 211 TRP A N 1
ATOM 1755 C CA . TRP A 1 211 ? 10.438 14.969 8.336 1 98.81 211 TRP A CA 1
ATOM 1756 C C . TRP A 1 211 ? 11.375 15.617 7.324 1 98.81 211 TRP A C 1
ATOM 1758 O O . TRP A 1 211 ? 10.961 15.977 6.219 1 98.81 211 TRP A O 1
ATOM 1768 N N . ILE A 1 212 ? 12.625 15.789 7.703 1 98.19 212 ILE A N 1
ATOM 1769 C CA . ILE A 1 212 ? 13.617 16.281 6.75 1 98.19 212 ILE A CA 1
ATOM 1770 C C . ILE A 1 212 ? 14.852 15.375 6.785 1 98.19 212 ILE A C 1
ATOM 1772 O O . ILE A 1 212 ? 15.188 14.812 7.828 1 98.19 212 ILE A O 1
ATOM 1776 N N . ARG A 1 213 ? 15.406 15.18 5.656 1 96.19 213 ARG A N 1
ATOM 1777 C CA . ARG A 1 213 ? 16.734 14.57 5.535 1 96.19 213 ARG A CA 1
ATOM 1778 C C . ARG A 1 213 ? 17.828 15.617 5.684 1 96.19 213 ARG A C 1
ATOM 1780 O O . ARG A 1 213 ? 17.828 16.641 4.984 1 96.19 213 ARG A O 1
ATOM 1787 N N . GLU A 1 214 ? 18.781 15.398 6.668 1 93.38 214 GLU A N 1
ATOM 1788 C CA . GLU A 1 214 ? 19.797 16.406 6.953 1 93.38 214 GLU A CA 1
ATOM 1789 C C . GLU A 1 214 ? 21.188 15.797 6.969 1 93.38 214 GLU A C 1
ATOM 1791 O O . GLU A 1 214 ? 21.375 14.68 7.457 1 93.38 214 GLU A O 1
ATOM 1796 N N . PRO A 1 215 ? 22.156 16.5 6.41 1 89.62 215 PRO A N 1
ATOM 1797 C CA . PRO A 1 215 ? 23.547 16.016 6.488 1 89.62 215 PRO A CA 1
ATOM 1798 C C . PRO A 1 215 ? 24.094 16.031 7.914 1 89.62 215 PRO A C 1
ATOM 1800 O O . PRO A 1 215 ? 23.672 16.859 8.734 1 89.62 215 PRO A O 1
ATOM 1803 N N . ILE A 1 216 ? 24.719 14.938 8.414 1 79.5 216 ILE A N 1
ATOM 1804 C CA . ILE A 1 216 ? 25.266 14.844 9.758 1 79.5 216 ILE A CA 1
ATOM 1805 C C . ILE A 1 216 ? 26.266 15.977 9.984 1 79.5 216 ILE A C 1
ATOM 1807 O O . ILE A 1 216 ? 26.234 16.641 11.031 1 79.5 216 ILE A O 1
ATOM 1811 N N . ASP A 1 217 ? 27.484 15.75 9.312 1 63.34 217 ASP A N 1
ATOM 1812 C CA . ASP A 1 217 ? 28.641 16.547 9.703 1 63.34 217 ASP A CA 1
ATOM 1813 C C . ASP A 1 217 ? 28.531 17.984 9.18 1 63.34 217 ASP A C 1
ATOM 1815 O O . ASP A 1 217 ? 27.812 18.234 8.211 1 63.34 217 ASP A O 1
ATOM 1819 N N . GLN A 1 218 ? 28.953 18.828 10.07 1 57.88 218 GLN A N 1
ATOM 1820 C CA . GLN A 1 218 ? 29.266 20.219 9.781 1 57.88 218 GLN A CA 1
ATOM 1821 C C . GLN A 1 218 ? 29.875 20.375 8.391 1 57.88 218 GLN A C 1
ATOM 1823 O O . GLN A 1 218 ? 30.281 21.469 8.008 1 57.88 218 GLN A O 1
ATOM 1828 N N . GLU A 1 219 ? 29.781 19.219 7.777 1 57.97 219 GLU A N 1
ATOM 1829 C CA . GLU A 1 219 ? 30.594 19.375 6.566 1 57.97 219 GLU A CA 1
ATOM 1830 C C . GLU A 1 219 ? 29.734 19.859 5.398 1 57.97 219 GLU A C 1
ATOM 1832 O O . GLU A 1 219 ? 30.25 20.047 4.289 1 57.97 219 GLU A O 1
ATOM 1837 N N . TRP A 1 220 ? 28.469 19.953 5.668 1 65.81 220 TRP A N 1
ATOM 1838 C CA . TRP A 1 220 ? 27.734 20.594 4.586 1 65.81 220 TRP A CA 1
ATOM 1839 C C . TRP A 1 220 ? 28.266 22 4.328 1 65.81 220 TRP A C 1
ATOM 1841 O O . TRP A 1 220 ? 28.406 22.797 5.262 1 65.81 220 TRP A O 1
ATOM 1851 N N . HIS A 1 221 ? 28.906 22.016 3.129 1 65.38 221 HIS A N 1
ATOM 1852 C CA . HIS A 1 221 ? 29.328 23.344 2.693 1 65.38 221 HIS A CA 1
ATOM 1853 C C . HIS A 1 221 ? 28.328 23.938 1.705 1 65.38 221 HIS A C 1
ATOM 1855 O O . HIS A 1 221 ? 27.828 23.234 0.828 1 65.38 221 HIS A O 1
ATOM 1861 N N . GLN A 1 222 ? 27.922 25.078 2.047 1 62.53 222 GLN A N 1
ATOM 1862 C CA . GLN A 1 222 ? 26.953 25.828 1.248 1 62.53 222 GLN A CA 1
ATOM 1863 C C . GLN A 1 222 ? 27.25 25.703 -0.242 1 62.53 222 GLN A C 1
ATOM 1865 O O . GLN A 1 222 ? 26.359 25.812 -1.076 1 62.53 222 GLN A O 1
ATOM 1870 N N . GLN A 1 223 ? 28.438 25.312 -0.455 1 61.62 223 GLN A N 1
ATOM 1871 C CA . GLN A 1 223 ? 28.844 25.281 -1.856 1 61.62 223 GLN A CA 1
ATOM 1872 C C . GLN A 1 223 ? 28.531 23.922 -2.484 1 61.62 223 GLN A C 1
ATOM 1874 O O . GLN A 1 223 ? 28.672 23.75 -3.695 1 61.62 223 GLN A O 1
ATOM 1879 N N . ASP A 1 224 ? 27.938 23.062 -1.722 1 64.94 224 ASP A N 1
ATOM 1880 C CA . ASP A 1 224 ? 27.672 21.734 -2.281 1 64.94 224 ASP A CA 1
ATOM 1881 C C . ASP A 1 224 ? 26.516 21.781 -3.27 1 64.94 224 ASP A C 1
ATOM 1883 O O . ASP A 1 224 ? 25.469 22.359 -2.979 1 64.94 224 ASP A O 1
ATOM 1887 N N . LYS A 1 225 ? 26.844 21.219 -4.426 1 71.88 225 LYS A N 1
ATOM 1888 C CA . LYS A 1 225 ? 25.844 21.297 -5.488 1 71.88 225 LYS A CA 1
ATOM 1889 C C . LYS A 1 225 ? 25.062 20 -5.613 1 71.88 225 LYS A C 1
ATOM 1891 O O . LYS A 1 225 ? 23.953 19.984 -6.156 1 71.88 225 LYS A O 1
ATOM 1896 N N . LYS A 1 226 ? 25.703 18.875 -5.102 1 81.25 226 LYS A N 1
ATOM 1897 C CA . LYS A 1 226 ? 25 17.594 -5.242 1 81.25 226 LYS A CA 1
ATOM 1898 C C . LYS A 1 226 ? 25.484 16.578 -4.203 1 81.25 226 LYS A C 1
ATOM 1900 O O . LYS A 1 226 ? 26.625 16.656 -3.754 1 81.25 226 LYS A O 1
ATOM 1905 N N . PHE A 1 227 ? 24.594 15.766 -3.773 1 83.81 227 PHE A N 1
ATOM 1906 C CA . PHE A 1 227 ? 24.922 14.672 -2.861 1 83.81 227 PHE A CA 1
ATOM 1907 C C . PHE A 1 227 ? 24.859 13.328 -3.576 1 83.81 227 PHE A C 1
ATOM 1909 O O . PHE A 1 227 ? 23.953 13.094 -4.379 1 83.81 227 PHE A O 1
ATOM 1916 N N . SER A 1 228 ? 25.828 12.492 -3.32 1 81.56 228 SER A N 1
ATOM 1917 C CA . SER A 1 228 ? 25.812 11.133 -3.854 1 81.56 228 SER A CA 1
ATOM 1918 C C . SER A 1 228 ? 24.812 10.258 -3.092 1 81.56 228 SER A C 1
ATOM 1920 O O . SER A 1 228 ? 24.375 10.617 -1.998 1 81.56 228 SER A O 1
ATOM 1922 N N . VAL A 1 229 ? 24.5 9.18 -3.65 1 81.12 229 VAL A N 1
ATOM 1923 C CA . VAL A 1 229 ? 23.609 8.219 -3 1 81.12 229 VAL A CA 1
ATOM 1924 C C . VAL A 1 229 ? 24.203 7.773 -1.669 1 81.12 229 VAL A C 1
ATOM 1926 O O . VAL A 1 229 ? 23.5 7.652 -0.669 1 81.12 229 VAL A O 1
ATOM 1929 N N . LYS A 1 230 ? 25.516 7.539 -1.672 1 83.75 230 LYS A N 1
ATOM 1930 C CA . LYS A 1 230 ? 26.203 7.117 -0.461 1 83.75 230 LYS A CA 1
ATOM 1931 C C . LYS A 1 230 ? 26.109 8.172 0.633 1 83.75 230 LYS A C 1
ATOM 1933 O O . LYS A 1 230 ? 25.938 7.844 1.809 1 83.75 230 LYS A O 1
ATOM 1938 N N . GLN A 1 231 ? 26.219 9.414 0.258 1 84.94 231 GLN A N 1
ATOM 1939 C CA . GLN A 1 231 ? 26.109 10.508 1.216 1 84.94 231 GLN A CA 1
ATOM 1940 C C . GLN A 1 231 ? 24.688 10.586 1.795 1 84.94 231 GLN A C 1
ATOM 1942 O O . GLN A 1 231 ? 24.516 10.781 3 1 84.94 231 GLN A O 1
ATOM 1947 N N . LYS A 1 232 ? 23.719 10.445 0.924 1 86.25 232 LYS A N 1
ATOM 1948 C CA . LYS A 1 232 ? 22.328 10.531 1.36 1 86.25 232 LYS A CA 1
ATOM 1949 C C . LYS A 1 232 ? 22 9.438 2.369 1 86.25 232 LYS A C 1
ATOM 1951 O O . LYS A 1 232 ? 21.25 9.672 3.324 1 86.25 232 LYS A O 1
ATOM 1956 N N . LYS A 1 233 ? 22.547 8.258 2.158 1 86.69 233 LYS A N 1
ATOM 1957 C CA . LYS A 1 233 ? 22.297 7.129 3.045 1 86.69 233 LYS A CA 1
ATOM 1958 C C . LYS A 1 233 ? 22.844 7.395 4.445 1 86.69 233 LYS A C 1
ATOM 1960 O O . LYS A 1 233 ? 22.359 6.832 5.426 1 86.69 233 LYS A O 1
ATOM 1965 N N . LYS A 1 234 ? 23.781 8.273 4.547 1 88.31 234 LYS A N 1
ATOM 1966 C CA . LYS A 1 234 ? 24.422 8.562 5.828 1 88.31 234 LYS A CA 1
ATOM 1967 C C . LYS A 1 234 ? 23.719 9.719 6.535 1 88.31 234 LYS A C 1
ATOM 1969 O O . LYS A 1 234 ? 24.016 10.008 7.699 1 88.31 234 LYS A O 1
ATOM 1974 N N . MET A 1 235 ? 22.828 10.312 5.855 1 92.81 235 MET A N 1
ATOM 1975 C CA .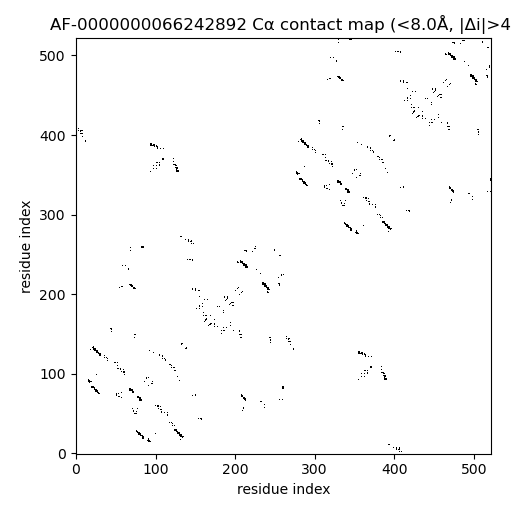 MET A 1 235 ? 22.156 11.477 6.422 1 92.81 235 MET A CA 1
ATOM 1976 C C . MET A 1 235 ? 21.156 11.055 7.5 1 92.81 235 MET A C 1
ATOM 1978 O O . MET A 1 235 ? 20.781 9.883 7.574 1 92.81 235 MET A O 1
ATOM 1982 N N . VAL A 1 236 ? 20.844 12.031 8.258 1 94.69 236 VAL A N 1
ATOM 1983 C CA . VAL A 1 236 ? 19.953 11.758 9.383 1 94.69 236 VAL A CA 1
ATOM 1984 C C . VAL A 1 236 ? 18.547 12.297 9.086 1 94.69 236 VAL A C 1
ATOM 1986 O O . VAL A 1 236 ? 18.406 13.266 8.344 1 94.69 236 VAL A O 1
ATOM 1989 N N . LEU A 1 237 ? 17.547 11.594 9.578 1 97.38 237 LEU A N 1
ATOM 1990 C CA . LEU A 1 237 ? 16.172 12.078 9.508 1 97.38 237 LEU A CA 1
ATOM 1991 C C . LEU A 1 237 ? 15.766 12.773 10.805 1 97.38 237 LEU A C 1
ATOM 1993 O O . LEU A 1 237 ? 15.93 12.203 11.891 1 97.38 237 LEU A O 1
ATOM 1997 N N . SER A 1 238 ? 15.281 14.023 10.68 1 97.56 238 SER A N 1
ATOM 1998 C CA . SER A 1 238 ? 14.812 14.805 11.82 1 97.56 238 SER A CA 1
ATOM 1999 C C . SER A 1 238 ? 13.344 15.18 11.672 1 97.56 238 SER A C 1
ATOM 2001 O O . SER A 1 238 ? 12.883 15.461 10.562 1 97.56 238 SER A O 1
ATOM 2003 N N . ILE A 1 239 ? 12.648 15.195 12.758 1 98.56 239 ILE A N 1
ATOM 2004 C CA . ILE A 1 239 ? 11.234 15.555 12.734 1 98.56 239 ILE A CA 1
ATOM 2005 C C . ILE A 1 239 ? 11.039 16.938 13.359 1 98.56 239 ILE A C 1
ATOM 2007 O O . ILE A 1 239 ? 11.672 17.25 14.367 1 98.56 239 ILE A O 1
ATOM 2011 N N . LEU A 1 240 ? 10.273 17.781 12.703 1 98.38 240 LEU A N 1
ATOM 2012 C CA . LEU A 1 240 ? 10.008 19.156 13.133 1 98.38 240 LEU A CA 1
ATOM 2013 C C . LEU A 1 240 ? 8.508 19.422 13.195 1 98.38 240 LEU A C 1
ATOM 2015 O O . LEU A 1 240 ? 7.727 18.781 12.484 1 98.38 240 LEU A O 1
ATOM 2019 N N . HIS A 1 241 ? 8.109 20.297 14.008 1 98.5 241 HIS A N 1
ATOM 2020 C CA . HIS A 1 241 ? 6.754 20.828 14.102 1 98.5 241 HIS A CA 1
ATOM 2021 C C . HIS A 1 241 ? 6.754 22.359 14.047 1 98.5 241 HIS A C 1
ATOM 2023 O O . HIS A 1 241 ? 6.43 23.016 15.039 1 98.5 241 HIS A O 1
ATOM 2029 N N . VAL A 1 242 ? 7.141 22.859 12.891 1 98.12 242 VAL A N 1
ATOM 2030 C CA . VAL A 1 242 ? 7.336 24.297 12.727 1 98.12 242 VAL A CA 1
ATOM 2031 C C . VAL A 1 242 ? 6.59 24.781 11.484 1 98.12 242 VAL A C 1
ATOM 2033 O O . VAL A 1 242 ? 6.004 23.984 10.75 1 98.12 242 VAL A O 1
ATOM 2036 N N . SER A 1 243 ? 6.559 26.078 11.297 1 97.25 243 SER A N 1
ATOM 2037 C CA . SER A 1 243 ? 5.883 26.672 10.148 1 97.25 243 SER A CA 1
ATOM 2038 C C . SER A 1 243 ? 6.648 26.391 8.859 1 97.25 243 SER A C 1
ATOM 2040 O O . SER A 1 243 ? 7.82 26.75 8.734 1 97.25 243 SER A O 1
ATOM 2042 N N . LEU A 1 244 ? 6.016 25.781 7.867 1 95 244 LEU A N 1
ATOM 2043 C CA . LEU A 1 244 ? 6.543 25.594 6.52 1 95 244 LEU A CA 1
ATOM 2044 C C . LEU A 1 244 ? 6.348 26.859 5.688 1 95 244 LEU A C 1
ATOM 2046 O O . LEU A 1 244 ? 6.969 27.016 4.637 1 95 244 LEU A O 1
ATOM 2050 N N . ILE A 1 245 ? 5.488 27.672 6.102 1 91.12 245 ILE A N 1
ATOM 2051 C CA . ILE A 1 245 ? 5.043 28.828 5.34 1 91.12 245 ILE A CA 1
ATOM 2052 C C . ILE A 1 245 ? 6.078 29.938 5.449 1 91.12 245 ILE A C 1
ATOM 2054 O O . ILE A 1 245 ? 6.34 30.656 4.473 1 91.12 245 ILE A O 1
ATOM 2058 N N . ASP A 1 246 ? 6.652 30.016 6.594 1 92.31 246 ASP A N 1
ATOM 2059 C CA . ASP A 1 246 ? 7.676 31.031 6.832 1 92.31 246 ASP A CA 1
ATOM 2060 C C . ASP A 1 246 ? 8.953 30.719 6.047 1 92.31 246 ASP A C 1
ATOM 2062 O O . ASP A 1 246 ? 9.398 29.578 6.02 1 92.31 246 ASP A O 1
ATOM 2066 N N . ASP A 1 247 ? 9.57 31.688 5.543 1 93.38 247 ASP A N 1
ATOM 2067 C CA . ASP A 1 247 ? 10.789 31.531 4.758 1 93.38 247 ASP A CA 1
ATOM 2068 C C . ASP A 1 247 ? 11.922 30.969 5.617 1 93.38 247 ASP A C 1
ATOM 2070 O O . ASP A 1 247 ? 12.867 30.375 5.094 1 93.38 247 ASP A O 1
ATOM 2074 N N . ASP A 1 248 ? 11.789 31.234 6.84 1 95.25 248 ASP A N 1
ATOM 2075 C CA . ASP A 1 248 ? 12.836 30.812 7.77 1 95.25 248 ASP A CA 1
ATOM 2076 C C . ASP A 1 248 ? 13.055 29.297 7.691 1 95.25 248 ASP A C 1
ATOM 2078 O O . ASP A 1 248 ? 14.172 28.812 7.898 1 95.25 248 ASP A O 1
ATOM 2082 N N . PHE A 1 249 ? 12.07 28.516 7.461 1 96.5 249 PHE A N 1
ATOM 2083 C CA . PHE A 1 249 ? 12.203 27.062 7.336 1 96.5 249 PHE A CA 1
ATOM 2084 C C . PHE A 1 249 ? 13.219 26.703 6.258 1 96.5 249 PHE A C 1
ATOM 2086 O O . PHE A 1 249 ? 14.086 25.844 6.473 1 96.5 249 PHE A O 1
ATOM 2093 N N . TRP A 1 250 ? 13.164 27.375 5.18 1 94.94 250 TRP A N 1
ATOM 2094 C CA . TRP A 1 250 ? 14 27.062 4.027 1 94.94 250 TRP A CA 1
ATOM 2095 C C . TRP A 1 250 ? 15.367 27.719 4.152 1 94.94 250 TRP A C 1
ATOM 2097 O O . TRP A 1 250 ? 16.391 27.109 3.855 1 94.94 250 TRP A O 1
ATOM 2107 N N . THR A 1 251 ? 15.344 29 4.633 1 94.69 251 THR A N 1
ATOM 2108 C CA . THR A 1 251 ? 16.594 29.75 4.684 1 94.69 251 THR A CA 1
ATOM 2109 C C . THR A 1 251 ? 17.531 29.172 5.738 1 94.69 251 THR A C 1
ATOM 2111 O O . THR A 1 251 ? 18.75 29.234 5.586 1 94.69 251 THR A O 1
ATOM 2114 N N . SER A 1 252 ? 16.969 28.578 6.773 1 94.38 252 SER A N 1
ATOM 2115 C CA . SER A 1 252 ? 17.781 28.016 7.84 1 94.38 252 SER A CA 1
ATOM 2116 C C . SER A 1 252 ? 18.266 26.609 7.48 1 94.38 252 SER A C 1
ATOM 2118 O O . SER A 1 252 ? 19.109 26.047 8.172 1 94.38 252 SER A O 1
ATOM 2120 N N . ARG A 1 253 ? 17.75 26.062 6.359 1 93.88 253 ARG A N 1
ATOM 2121 C CA . ARG A 1 253 ? 18.109 24.719 5.918 1 93.88 253 ARG A CA 1
ATOM 2122 C C . ARG A 1 253 ? 18.406 24.688 4.422 1 93.88 253 ARG A C 1
ATOM 2124 O O . ARG A 1 253 ? 17.734 23.969 3.664 1 93.88 253 ARG A O 1
ATOM 2131 N N . PRO A 1 254 ? 19.438 25.375 4.031 1 92 254 PRO A N 1
ATOM 2132 C CA . PRO A 1 254 ? 19.719 25.531 2.6 1 92 254 PRO A CA 1
ATOM 2133 C C . PRO A 1 254 ? 20 24.203 1.906 1 92 254 PRO A C 1
ATOM 2135 O O . PRO A 1 254 ? 19.859 24.094 0.686 1 92 254 PRO A O 1
ATOM 2138 N N . PHE A 1 255 ? 20.406 23.172 2.68 1 92.94 255 PHE A N 1
ATOM 2139 C CA . PHE A 1 255 ? 20.703 21.859 2.1 1 92.94 255 PHE A CA 1
ATOM 2140 C C . PHE A 1 255 ? 19.453 21.234 1.491 1 92.94 255 PHE A C 1
ATOM 2142 O O . PHE A 1 255 ? 19.562 20.359 0.625 1 92.94 255 PHE A O 1
ATOM 2149 N N . LEU A 1 256 ? 18.266 21.625 1.912 1 95.19 256 LEU A N 1
ATOM 2150 C CA . LEU A 1 256 ? 17.016 21.047 1.393 1 95.19 256 LEU A CA 1
ATOM 2151 C C . LEU A 1 256 ? 16.859 21.375 -0.091 1 95.19 256 LEU A C 1
ATOM 2153 O O . LEU A 1 256 ? 16.453 20.5 -0.873 1 95.19 256 LEU A O 1
ATOM 2157 N N . GLU A 1 257 ? 17.188 22.578 -0.444 1 92.81 257 GLU A N 1
ATOM 2158 C CA . GLU A 1 257 ? 17.078 22.953 -1.849 1 92.81 257 GLU A CA 1
ATOM 2159 C C . GLU A 1 257 ? 18.062 22.188 -2.711 1 92.81 257 GLU A C 1
ATOM 2161 O O . GLU A 1 257 ? 17.766 21.844 -3.859 1 92.81 257 GLU A O 1
ATOM 2166 N N . VAL A 1 258 ? 19.203 21.938 -2.162 1 93.12 258 VAL A N 1
ATOM 2167 C CA . VAL A 1 258 ? 20.219 21.172 -2.875 1 93.12 258 VAL A CA 1
ATOM 2168 C C . VAL A 1 258 ? 19.734 19.734 -3.043 1 93.12 258 VAL A C 1
ATOM 2170 O O . VAL A 1 258 ? 19.828 19.156 -4.133 1 93.12 258 VAL A O 1
ATOM 2173 N N . LEU A 1 259 ? 19.203 19.172 -1.964 1 95 259 LEU A N 1
ATOM 2174 C CA . LEU A 1 259 ? 18.734 17.781 -1.977 1 95 259 LEU A CA 1
ATOM 2175 C C . LEU A 1 259 ? 17.562 17.625 -2.926 1 95 259 LEU A C 1
ATOM 2177 O O . LEU A 1 259 ? 17.375 16.547 -3.508 1 95 259 LEU A O 1
ATOM 2181 N N . LEU A 1 260 ? 16.781 18.688 -3.121 1 96.19 260 LEU A N 1
ATOM 2182 C CA . LEU A 1 260 ? 15.57 18.625 -3.934 1 96.19 260 LEU A CA 1
ATOM 2183 C C . LEU A 1 260 ? 15.906 18.734 -5.418 1 96.19 260 LEU A C 1
ATOM 2185 O O . LEU A 1 260 ? 15.055 18.469 -6.27 1 96.19 260 LEU A O 1
ATOM 2189 N N . GLN A 1 261 ? 17.172 19.062 -5.738 1 92.38 261 GLN A N 1
ATOM 2190 C CA . GLN A 1 261 ? 17.578 19.156 -7.133 1 92.38 261 GLN A CA 1
ATOM 2191 C C . GLN A 1 261 ? 17.891 17.781 -7.715 1 92.38 261 GLN A C 1
ATOM 2193 O O . GLN A 1 261 ? 18.359 16.891 -7.004 1 92.38 261 GLN A O 1
ATOM 2198 N N . MET B 1 1 ? -15.273 26.188 3.211 1 41.81 1 MET B N 1
ATOM 2199 C CA . MET B 1 1 ? -13.891 25.891 3.586 1 41.81 1 MET B CA 1
ATOM 2200 C C . MET B 1 1 ? -12.953 27 3.111 1 41.81 1 MET B C 1
ATOM 2202 O O . MET B 1 1 ? -13.055 27.453 1.974 1 41.81 1 MET B O 1
ATOM 2206 N N . ALA B 1 2 ? -12.555 27.828 4.07 1 52.84 2 ALA B N 1
ATOM 2207 C CA . ALA B 1 2 ? -11.703 28.953 3.707 1 52.84 2 ALA B CA 1
ATOM 2208 C C . ALA B 1 2 ? -10.625 28.531 2.711 1 52.84 2 ALA B C 1
ATOM 2210 O O . ALA B 1 2 ? -9.883 27.562 2.959 1 52.84 2 ALA B O 1
ATOM 2211 N N . LYS B 1 3 ? -10.867 28.875 1.455 1 63.31 3 LYS B N 1
ATOM 2212 C CA . LYS B 1 3 ? -10.008 28.609 0.304 1 63.31 3 LYS B CA 1
ATOM 2213 C C . LYS B 1 3 ? -8.703 29.406 0.405 1 63.31 3 LYS B C 1
ATOM 2215 O O . LYS B 1 3 ? -8.719 30.625 0.563 1 63.31 3 LYS B O 1
ATOM 2220 N N . SER B 1 4 ? -7.613 28.688 0.818 1 76.25 4 SER B N 1
ATOM 2221 C CA . SER B 1 4 ? -6.316 29.359 0.863 1 76.25 4 SER B CA 1
ATOM 2222 C C . SER B 1 4 ? -5.859 29.781 -0.532 1 76.25 4 SER B C 1
ATOM 2224 O O . SER B 1 4 ? -6.309 29.203 -1.531 1 76.25 4 SER B O 1
ATOM 2226 N N . ARG B 1 5 ? -5.152 30.828 -0.716 1 86.19 5 ARG B N 1
ATOM 2227 C CA . ARG B 1 5 ? -4.57 31.312 -1.961 1 86.19 5 ARG B CA 1
ATOM 2228 C C . ARG B 1 5 ? -3.703 30.25 -2.619 1 86.19 5 ARG B C 1
ATOM 2230 O O . ARG B 1 5 ? -3.363 30.359 -3.801 1 86.19 5 ARG B O 1
ATOM 2237 N N . PHE B 1 6 ? -3.398 29.156 -1.858 1 89.94 6 PHE B N 1
ATOM 2238 C CA . PHE B 1 6 ? -2.512 28.125 -2.373 1 89.94 6 PHE B CA 1
ATOM 2239 C C . PHE B 1 6 ? -3.314 26.984 -2.992 1 89.94 6 PHE B C 1
ATOM 2241 O O . PHE B 1 6 ? -2.744 26.062 -3.594 1 89.94 6 PHE B O 1
ATOM 2248 N N . GLU B 1 7 ? -4.578 27.031 -3.006 1 90.25 7 GLU B N 1
ATOM 2249 C CA . GLU B 1 7 ? -5.445 25.922 -3.402 1 90.25 7 GLU B CA 1
ATOM 2250 C C . GLU B 1 7 ? -5.301 25.609 -4.891 1 90.25 7 GLU B C 1
ATOM 2252 O O . GLU B 1 7 ? -5.719 24.547 -5.355 1 90.25 7 GLU B O 1
ATOM 2257 N N . TYR B 1 8 ? -4.684 26.609 -5.641 1 91.88 8 TYR B N 1
ATOM 2258 C CA . TYR B 1 8 ? -4.516 26.406 -7.074 1 91.88 8 TYR B CA 1
ATOM 2259 C C . TYR B 1 8 ? -3.654 25.172 -7.352 1 91.88 8 TYR B C 1
ATOM 2261 O O . TYR B 1 8 ? -3.734 24.578 -8.43 1 91.88 8 TYR B O 1
ATOM 2269 N N . VAL B 1 9 ? -2.859 24.672 -6.418 1 92.25 9 VAL B N 1
ATOM 2270 C CA . VAL B 1 9 ? -1.941 23.547 -6.598 1 92.25 9 VAL B CA 1
ATOM 2271 C C . VAL B 1 9 ? -2.734 22.266 -6.836 1 92.25 9 VAL B C 1
ATOM 2273 O O . VAL B 1 9 ? -2.189 21.266 -7.324 1 92.25 9 VAL B O 1
ATOM 2276 N N . LYS B 1 10 ? -3.994 22.266 -6.484 1 91.62 10 LYS B N 1
ATOM 2277 C CA . LYS B 1 10 ? -4.859 21.109 -6.73 1 91.62 10 LYS B CA 1
ATOM 2278 C C . LYS B 1 10 ? -5.023 20.859 -8.227 1 91.62 10 LYS B C 1
ATOM 2280 O O . LYS B 1 10 ? -5.328 19.734 -8.641 1 91.62 10 LYS B O 1
ATOM 2285 N N . GLN B 1 11 ? -4.781 21.906 -8.969 1 92.12 11 GLN B N 1
ATOM 2286 C CA . GLN B 1 11 ? -4.977 21.812 -10.406 1 92.12 11 GLN B CA 1
ATOM 2287 C C . GLN B 1 11 ? -3.922 20.906 -11.047 1 92.12 11 GLN B C 1
ATOM 2289 O O . GLN B 1 11 ? -4.074 20.484 -12.195 1 92.12 11 GLN B O 1
ATOM 2294 N N . TYR B 1 12 ? -2.873 20.625 -10.344 1 93.94 12 TYR B N 1
ATOM 2295 C CA . TYR B 1 12 ? -1.802 19.781 -10.883 1 93.94 12 TYR B CA 1
ATOM 2296 C C . TYR B 1 12 ? -2.137 18.312 -10.742 1 93.94 12 TYR B C 1
ATOM 2298 O O . TYR B 1 12 ? -1.464 17.453 -11.32 1 93.94 12 TYR B O 1
ATOM 2306 N N . GLU B 1 13 ? -3.193 18 -10 1 91.62 13 GLU B N 1
ATOM 2307 C CA . GLU B 1 13 ? -3.633 16.609 -9.891 1 91.62 13 GLU B CA 1
ATOM 2308 C C . GLU B 1 13 ? -4.195 16.109 -11.219 1 91.62 13 GLU B C 1
ATOM 2310 O O . GLU B 1 13 ? -4.855 16.859 -11.945 1 91.62 13 GLU B O 1
ATOM 2315 N N . ARG B 1 14 ? -3.85 14.859 -11.508 1 87.88 14 ARG B N 1
ATOM 2316 C CA . ARG B 1 14 ? -4.316 14.266 -12.758 1 87.88 14 ARG B CA 1
ATOM 2317 C C . ARG B 1 14 ? -5.402 13.219 -12.492 1 87.88 14 ARG B C 1
ATOM 2319 O O . ARG B 1 14 ? -5.375 12.531 -11.477 1 87.88 14 ARG B O 1
ATOM 2326 N N . LEU B 1 15 ? -6.285 13.227 -13.438 1 84.88 15 LEU B N 1
ATOM 2327 C CA . LEU B 1 15 ? -7.27 12.156 -13.43 1 84.88 15 LEU B CA 1
ATOM 2328 C C . LEU B 1 15 ? -6.719 10.906 -14.117 1 84.88 15 LEU B C 1
ATOM 2330 O O . LEU B 1 15 ? -6.176 10.992 -15.227 1 84.88 15 LEU B O 1
ATOM 2334 N N . ASP B 1 16 ? -6.703 9.828 -13.484 1 92.88 16 ASP B N 1
ATOM 2335 C CA . ASP B 1 16 ? -6.16 8.594 -14.047 1 92.88 16 ASP B CA 1
ATOM 2336 C C . ASP B 1 16 ? -7.223 7.5 -14.102 1 92.88 16 ASP B C 1
ATOM 2338 O O . ASP B 1 16 ? -6.984 6.375 -13.656 1 92.88 16 ASP B O 1
ATOM 2342 N N . ARG B 1 17 ? -8.32 7.844 -14.711 1 95.06 17 ARG B N 1
ATOM 2343 C CA . ARG B 1 17 ? -9.453 6.93 -14.82 1 95.06 17 ARG B CA 1
ATOM 2344 C C . ARG B 1 17 ? -9.156 5.809 -15.812 1 95.06 17 ARG B C 1
ATOM 2346 O O . ARG B 1 17 ? -8.766 6.066 -16.953 1 95.06 17 ARG B O 1
ATOM 2353 N N . LEU B 1 18 ? -9.344 4.609 -15.414 1 97.56 18 LEU B N 1
ATOM 2354 C CA . LEU B 1 18 ? -9.18 3.453 -16.281 1 97.56 18 LEU B CA 1
ATOM 2355 C C . LEU B 1 18 ? -10.367 3.32 -17.234 1 97.56 18 LEU B C 1
ATOM 2357 O O . LEU B 1 18 ? -11.5 3.619 -16.859 1 97.56 18 LEU B O 1
ATOM 2361 N N . LEU B 1 19 ? -10.133 2.873 -18.438 1 97.12 19 LEU B N 1
ATOM 2362 C CA . LEU B 1 19 ? -11.109 2.766 -19.516 1 97.12 19 LEU B CA 1
ATOM 2363 C C . LEU B 1 19 ? -12.289 1.892 -19.078 1 97.12 19 LEU B C 1
ATOM 2365 O O . LEU B 1 19 ? -12.094 0.78 -18.594 1 97.12 19 LEU B O 1
ATOM 2369 N N . PRO B 1 20 ? -13.508 2.395 -19.234 1 95.94 20 PRO B N 1
ATOM 2370 C CA . PRO B 1 20 ? -14.68 1.576 -18.938 1 95.94 20 PRO B CA 1
ATOM 2371 C C . PRO B 1 20 ? -14.789 0.35 -19.828 1 95.94 20 PRO B C 1
ATOM 2373 O O . PRO B 1 20 ? -14.125 0.278 -20.875 1 95.94 20 PRO B O 1
ATOM 2376 N N . GLU B 1 21 ? -15.555 -0.642 -19.422 1 95.62 21 GLU B N 1
ATOM 2377 C CA . GLU B 1 21 ? -15.891 -1.83 -20.203 1 95.62 21 GLU B CA 1
ATOM 2378 C C . GLU B 1 21 ? -14.641 -2.654 -20.516 1 95.62 21 GLU B C 1
ATOM 2380 O O . GLU B 1 21 ? -14.523 -3.223 -21.594 1 95.62 21 GLU B O 1
ATOM 2385 N N . THR B 1 22 ? -13.641 -2.498 -19.672 1 98.06 22 THR B N 1
ATOM 2386 C CA . THR B 1 22 ? -12.461 -3.359 -19.703 1 98.06 22 THR B CA 1
ATOM 2387 C C . THR B 1 22 ? -12.273 -4.051 -18.359 1 98.06 22 THR B C 1
ATOM 2389 O O . THR B 1 22 ? -12.711 -3.539 -17.312 1 98.06 22 THR B O 1
ATOM 2392 N N . TYR B 1 23 ? -11.68 -5.234 -18.422 1 98.5 23 TYR B N 1
ATOM 2393 C CA . TYR B 1 23 ? -11.312 -5.914 -17.188 1 98.5 23 TYR B CA 1
ATOM 2394 C C . TYR B 1 23 ? -10.078 -5.281 -16.562 1 98.5 23 TYR B C 1
ATOM 2396 O O . TYR B 1 23 ? -9.07 -5.062 -17.25 1 98.5 23 TYR B O 1
ATOM 2404 N N . ILE B 1 24 ? -10.164 -4.93 -15.344 1 98.75 24 ILE B N 1
ATOM 2405 C CA . ILE B 1 24 ? -9.008 -4.461 -14.594 1 98.75 24 ILE B CA 1
ATOM 2406 C C . ILE B 1 24 ? -8.344 -5.637 -13.883 1 98.75 24 ILE B C 1
ATOM 2408 O O . ILE B 1 24 ? -9 -6.395 -13.172 1 98.75 24 ILE B O 1
ATOM 2412 N N . VAL B 1 25 ? -7.078 -5.867 -14.109 1 98.88 25 VAL B N 1
ATOM 2413 C CA . VAL B 1 25 ? -6.266 -6.777 -13.305 1 98.88 25 VAL B CA 1
ATOM 2414 C C . VAL B 1 25 ? -5.203 -5.984 -12.547 1 98.88 25 VAL B C 1
ATOM 2416 O O . VAL B 1 25 ? -4.375 -5.301 -13.148 1 98.88 25 VAL B O 1
ATOM 2419 N N . ILE B 1 26 ? -5.273 -5.996 -11.25 1 98.88 26 ILE B N 1
ATOM 2420 C CA . ILE B 1 26 ? -4.215 -5.426 -10.422 1 98.88 26 ILE B CA 1
ATOM 2421 C C . ILE B 1 26 ? -3.273 -6.531 -9.945 1 98.88 26 ILE B C 1
ATOM 2423 O O . ILE B 1 26 ? -3.682 -7.422 -9.195 1 98.88 26 ILE B O 1
ATOM 2427 N N . ARG B 1 27 ? -2.074 -6.48 -10.391 1 98.75 27 ARG B N 1
ATOM 2428 C CA . ARG B 1 27 ? -1.058 -7.449 -10 1 98.75 27 ARG B CA 1
ATOM 2429 C C . ARG B 1 27 ? -0.105 -6.859 -8.969 1 98.75 27 ARG B C 1
ATOM 2431 O O . ARG B 1 27 ? 0.491 -5.805 -9.195 1 98.75 27 ARG B O 1
ATOM 2438 N N . ILE B 1 28 ? -0.015 -7.43 -7.844 1 98.75 28 ILE B N 1
ATOM 2439 C CA . ILE B 1 28 ? 0.939 -7.012 -6.824 1 98.75 28 ILE B CA 1
ATOM 2440 C C . ILE B 1 28 ? 2.121 -7.977 -6.797 1 98.75 28 ILE B C 1
ATOM 2442 O O . ILE B 1 28 ? 1.986 -9.141 -7.164 1 98.75 28 ILE B O 1
ATOM 2446 N N . ASP B 1 29 ? 3.262 -7.512 -6.406 1 98.38 29 ASP B N 1
ATOM 2447 C CA . ASP B 1 29 ? 4.508 -8.273 -6.371 1 98.38 29 ASP B CA 1
ATOM 2448 C C . ASP B 1 29 ? 5.398 -7.812 -5.219 1 98.38 29 ASP B C 1
ATOM 2450 O O . ASP B 1 29 ? 5.699 -6.625 -5.094 1 98.38 29 ASP B O 1
ATOM 2454 N N . GLY B 1 30 ? 5.836 -8.727 -4.422 1 98.5 30 GLY B N 1
ATOM 2455 C CA . GLY B 1 30 ? 6.68 -8.398 -3.281 1 98.5 30 GLY B CA 1
ATOM 2456 C C . GLY B 1 30 ? 8 -7.77 -3.676 1 98.5 30 GLY B C 1
ATOM 2457 O O . GLY B 1 30 ? 8.633 -8.188 -4.652 1 98.5 30 GLY B O 1
ATOM 2458 N N . LYS B 1 31 ? 8.406 -6.82 -2.943 1 97.5 31 LYS B N 1
ATOM 2459 C CA . LYS B 1 31 ? 9.688 -6.172 -3.193 1 97.5 31 LYS B CA 1
ATOM 2460 C C . LYS B 1 31 ? 10.805 -6.812 -2.369 1 97.5 31 LYS B C 1
ATOM 2462 O O . LYS B 1 31 ? 10.742 -6.82 -1.137 1 97.5 31 LYS B O 1
ATOM 2467 N N . GLY B 1 32 ? 11.805 -7.27 -3.01 1 96.31 32 GLY B N 1
ATOM 2468 C CA . GLY B 1 32 ? 12.961 -7.812 -2.314 1 96.31 32 GLY B CA 1
ATOM 2469 C C . GLY B 1 32 ? 12.648 -9.062 -1.521 1 96.31 32 GLY B C 1
ATOM 2470 O O . GLY B 1 32 ? 13.172 -9.266 -0.425 1 96.31 32 GLY B O 1
ATOM 2471 N N . PHE B 1 33 ? 11.789 -9.922 -2.029 1 96.94 33 PHE B N 1
ATOM 2472 C CA . PHE B 1 33 ? 11.336 -11.07 -1.262 1 96.94 33 PHE B CA 1
ATOM 2473 C C . PHE B 1 33 ? 12.406 -12.156 -1.22 1 96.94 33 PHE B C 1
ATOM 2475 O O . PHE B 1 33 ? 12.367 -13.039 -0.367 1 96.94 33 PHE B O 1
ATOM 2482 N N . HIS B 1 34 ? 13.352 -12.125 -2.197 1 94.88 34 HIS B N 1
ATOM 2483 C CA . HIS B 1 34 ? 14.484 -13.031 -2.064 1 94.88 34 HIS B CA 1
ATOM 2484 C C . HIS B 1 34 ? 15.227 -12.789 -0.753 1 94.88 34 HIS B C 1
ATOM 2486 O O . HIS B 1 34 ? 15.484 -13.734 -0 1 94.88 34 HIS B O 1
ATOM 2492 N N . LYS B 1 35 ? 15.547 -11.547 -0.459 1 96.81 35 LYS B N 1
ATOM 2493 C CA . LYS B 1 35 ? 16.203 -11.172 0.786 1 96.81 35 LYS B CA 1
ATOM 2494 C C . LYS B 1 35 ? 15.297 -11.398 1.986 1 96.81 35 LYS B C 1
ATOM 2496 O O . LYS B 1 35 ? 15.75 -11.844 3.043 1 96.81 35 LYS B O 1
ATOM 2501 N N . PHE B 1 36 ? 14.031 -11.125 1.83 1 98.06 36 PHE B N 1
ATOM 2502 C CA . PHE B 1 36 ? 13.039 -11.273 2.889 1 98.06 36 PHE B CA 1
ATOM 2503 C C . PHE B 1 36 ? 12.953 -12.727 3.344 1 98.06 36 PHE B C 1
ATOM 2505 O O . PHE B 1 36 ? 12.969 -13.008 4.543 1 98.06 36 PHE B O 1
ATOM 2512 N N . THR B 1 37 ? 12.883 -13.672 2.348 1 97.5 37 THR B N 1
ATOM 2513 C CA . THR B 1 37 ? 12.742 -15.086 2.666 1 97.5 37 THR B CA 1
ATOM 2514 C C . THR B 1 37 ? 14.023 -15.641 3.279 1 97.5 37 THR B C 1
ATOM 2516 O O . THR B 1 37 ? 13.977 -16.484 4.168 1 97.5 37 THR B O 1
ATOM 2519 N N . LYS B 1 38 ? 15.172 -15.164 2.836 1 97 38 LYS B N 1
ATOM 2520 C CA . LYS B 1 38 ? 16.453 -15.57 3.41 1 97 38 LYS B CA 1
ATOM 2521 C C . LYS B 1 38 ? 16.578 -15.117 4.863 1 97 38 LYS B C 1
ATOM 2523 O O . LYS B 1 38 ? 16.953 -15.906 5.734 1 97 38 LYS B O 1
ATOM 2528 N N . LYS B 1 39 ? 16.188 -13.898 5.109 1 97.94 39 LYS B N 1
ATOM 2529 C CA . LYS B 1 39 ? 16.281 -13.312 6.445 1 97.94 39 LYS B CA 1
ATOM 2530 C C . LYS B 1 39 ? 15.406 -14.086 7.438 1 97.94 39 LYS B C 1
ATOM 2532 O O . LYS B 1 39 ? 15.758 -14.203 8.609 1 97.94 39 LYS B O 1
ATOM 2537 N N . HIS B 1 40 ? 14.32 -14.617 6.957 1 98.44 40 HIS B N 1
ATOM 2538 C CA . HIS B 1 40 ? 13.383 -15.297 7.836 1 98.44 40 HIS B CA 1
ATOM 2539 C C . HIS B 1 40 ? 13.547 -16.812 7.754 1 98.44 40 HIS B C 1
ATOM 2541 O O . HIS B 1 40 ? 12.711 -17.562 8.273 1 98.44 40 HIS B O 1
ATOM 2547 N N . ASP B 1 41 ? 14.523 -17.312 6.961 1 97.06 41 ASP B N 1
ATOM 2548 C CA . ASP B 1 41 ? 14.875 -18.734 6.852 1 97.06 41 ASP B CA 1
ATOM 2549 C C . ASP B 1 41 ? 13.703 -19.547 6.332 1 97.06 41 ASP B C 1
ATOM 2551 O O . ASP B 1 41 ? 13.32 -20.547 6.945 1 97.06 41 ASP B O 1
ATOM 2555 N N . PHE B 1 42 ? 13.125 -19.094 5.305 1 97.69 42 PHE B N 1
ATOM 2556 C CA . PHE B 1 42 ? 12.016 -19.812 4.695 1 97.69 42 PHE B CA 1
ATOM 2557 C C . PHE B 1 42 ? 12.469 -21.172 4.188 1 97.69 42 PHE B C 1
ATOM 2559 O O . PHE B 1 42 ? 13.602 -21.328 3.715 1 97.69 42 PHE B O 1
ATOM 2566 N N . GLU B 1 43 ? 11.586 -22.062 4.223 1 97.06 43 GLU B N 1
ATOM 2567 C CA . GLU B 1 43 ? 11.82 -23.359 3.578 1 97.06 43 GLU B CA 1
ATOM 2568 C C . GLU B 1 43 ? 11.961 -23.203 2.066 1 97.06 43 GLU B C 1
ATOM 2570 O O . GLU B 1 43 ? 11.281 -22.359 1.458 1 97.06 43 GLU B O 1
ATOM 2575 N N . LYS B 1 44 ? 12.781 -23.984 1.494 1 96.06 44 LYS B N 1
ATOM 2576 C CA . LYS B 1 44 ? 12.992 -23.984 0.048 1 96.06 44 LYS B CA 1
ATOM 2577 C C . LYS B 1 44 ? 12.602 -25.328 -0.562 1 96.06 44 LYS B C 1
ATOM 2579 O O . LYS B 1 44 ? 12.758 -26.375 0.071 1 96.06 44 LYS B O 1
ATOM 2584 N N . PRO B 1 45 ? 12.055 -25.406 -1.752 1 96.25 45 PRO B N 1
ATOM 2585 C CA . PRO B 1 45 ? 11.82 -24.312 -2.699 1 96.25 45 PRO B CA 1
ATOM 2586 C C . PRO B 1 45 ? 10.555 -23.516 -2.385 1 96.25 45 PRO B C 1
ATOM 2588 O O . PRO B 1 45 ? 10.398 -22.391 -2.854 1 96.25 45 PRO B O 1
ATOM 2591 N N . ASN B 1 46 ? 9.641 -24.172 -1.673 1 96.69 46 ASN B N 1
ATOM 2592 C CA . ASN B 1 46 ? 8.375 -23.531 -1.302 1 96.69 46 ASN B CA 1
ATOM 2593 C C . ASN B 1 46 ? 8.188 -23.516 0.211 1 96.69 46 ASN B C 1
ATOM 2595 O O . ASN B 1 46 ? 8.516 -24.484 0.896 1 96.69 46 ASN B O 1
ATOM 2599 N N . ASP B 1 47 ? 7.723 -22.453 0.749 1 97.94 47 ASP B N 1
ATOM 2600 C CA . ASP B 1 47 ? 7.316 -22.375 2.148 1 97.94 47 ASP B CA 1
ATOM 2601 C C . ASP B 1 47 ? 5.805 -22.203 2.273 1 97.94 47 ASP B C 1
ATOM 2603 O O . ASP B 1 47 ? 5.266 -21.125 2.023 1 97.94 47 ASP B O 1
ATOM 2607 N N . LEU B 1 48 ? 5.199 -23.266 2.584 1 98.25 48 LEU B N 1
ATOM 2608 C CA . LEU B 1 48 ? 3.74 -23.328 2.627 1 98.25 48 LEU B CA 1
ATOM 2609 C C . LEU B 1 48 ? 3.188 -22.281 3.586 1 98.25 48 LEU B C 1
ATOM 2611 O O . LEU B 1 48 ? 2.1 -21.734 3.367 1 98.25 48 LEU B O 1
ATOM 2615 N N . ARG B 1 49 ? 3.91 -21.984 4.699 1 98.25 49 ARG B N 1
ATOM 2616 C CA . ARG B 1 49 ? 3.477 -20.953 5.648 1 98.25 49 ARG B CA 1
ATOM 2617 C C . ARG B 1 49 ? 3.291 -19.609 4.957 1 98.25 49 ARG B C 1
ATOM 2619 O O . ARG B 1 49 ? 2.27 -18.953 5.145 1 98.25 49 ARG B O 1
ATOM 2626 N N . CYS B 1 50 ? 4.234 -19.234 4.109 1 98.62 50 CYS B N 1
ATOM 2627 C CA . CYS B 1 50 ? 4.164 -17.953 3.422 1 98.62 50 CYS B CA 1
ATOM 2628 C C . CYS B 1 50 ? 3.074 -17.953 2.355 1 98.62 50 CYS B C 1
ATOM 2630 O O . CYS B 1 50 ? 2.375 -16.969 2.166 1 98.62 50 CYS B O 1
ATOM 2632 N N . LEU B 1 51 ? 2.975 -19.062 1.614 1 98.69 51 LEU B N 1
ATOM 2633 C CA . LEU B 1 51 ? 1.928 -19.156 0.604 1 98.69 51 LEU B CA 1
ATOM 2634 C C . LEU B 1 51 ? 0.549 -18.984 1.232 1 98.69 51 LEU B C 1
ATOM 2636 O O . LEU B 1 51 ? -0.308 -18.297 0.682 1 98.69 51 LEU B O 1
ATOM 2640 N N . ASN B 1 52 ? 0.367 -19.594 2.387 1 98.81 52 ASN B N 1
ATOM 2641 C CA . ASN B 1 52 ? -0.897 -19.453 3.102 1 98.81 52 ASN B CA 1
ATOM 2642 C C . ASN B 1 52 ? -1.091 -18.031 3.629 1 98.81 52 ASN B C 1
ATOM 2644 O O . ASN B 1 52 ? -2.215 -17.531 3.682 1 98.81 52 ASN B O 1
ATOM 2648 N N . LEU B 1 53 ? -0.042 -17.438 4.078 1 98.88 53 LEU B N 1
ATOM 2649 C CA . LEU B 1 53 ? -0.104 -16.047 4.516 1 98.88 53 LEU B CA 1
ATOM 2650 C C . LEU B 1 53 ? -0.499 -15.125 3.359 1 98.88 53 LEU B C 1
ATOM 2652 O O . LEU B 1 53 ? -1.336 -14.234 3.527 1 98.88 53 LEU B O 1
ATOM 2656 N N . MET B 1 54 ? 0.111 -15.352 2.176 1 98.88 54 MET B N 1
ATOM 2657 C CA . MET B 1 54 ? -0.274 -14.625 0.966 1 98.88 54 MET B CA 1
ATOM 2658 C C . MET B 1 54 ? -1.759 -14.812 0.673 1 98.88 54 MET B C 1
ATOM 2660 O O . MET B 1 54 ? -2.457 -13.844 0.357 1 98.88 54 MET B O 1
ATOM 2664 N N . ASN B 1 55 ? -2.197 -16.047 0.782 1 98.94 55 ASN B N 1
ATOM 2665 C CA . ASN B 1 55 ? -3.604 -16.359 0.541 1 98.94 55 ASN B CA 1
ATOM 2666 C C . ASN B 1 55 ? -4.512 -15.648 1.541 1 98.94 55 ASN B C 1
ATOM 2668 O O . ASN B 1 55 ? -5.574 -15.148 1.172 1 98.94 55 ASN B O 1
ATOM 2672 N N . ALA B 1 56 ? -4.121 -15.609 2.781 1 98.88 56 ALA B N 1
ATOM 2673 C CA . ALA B 1 56 ? -4.902 -14.922 3.803 1 98.88 56 ALA B CA 1
ATOM 2674 C C . ALA B 1 56 ? -5.016 -13.43 3.492 1 98.88 56 ALA B C 1
ATOM 2676 O O . ALA B 1 56 ? -6.082 -12.836 3.662 1 98.88 56 ALA B O 1
ATOM 2677 N N . ALA B 1 57 ? -3.959 -12.852 3.074 1 98.94 57 ALA B N 1
ATOM 2678 C CA . ALA B 1 57 ? -3.967 -11.43 2.713 1 98.94 57 ALA B CA 1
ATOM 2679 C C . ALA B 1 57 ? -4.887 -11.18 1.521 1 98.94 57 ALA B C 1
ATOM 2681 O O . ALA B 1 57 ? -5.652 -10.211 1.518 1 98.94 57 ALA B O 1
ATOM 2682 N N . ALA B 1 58 ? -4.809 -12.055 0.521 1 98.94 58 ALA B N 1
ATOM 2683 C CA . ALA B 1 58 ? -5.652 -11.922 -0.664 1 98.94 58 ALA B CA 1
ATOM 2684 C C . ALA B 1 58 ? -7.129 -12.016 -0.299 1 98.94 58 ALA B C 1
ATOM 2686 O O . ALA B 1 58 ? -7.965 -11.297 -0.858 1 98.94 58 ALA B O 1
ATOM 2687 N N . ARG B 1 59 ? -7.438 -12.898 0.607 1 98.75 59 ARG B N 1
ATOM 2688 C CA . ARG B 1 59 ? -8.82 -13.055 1.055 1 98.75 59 ARG B CA 1
ATOM 2689 C C . ARG B 1 59 ? -9.344 -11.75 1.65 1 98.75 59 ARG B C 1
ATOM 2691 O O . ARG B 1 59 ? -10.492 -11.367 1.407 1 98.75 59 ARG B O 1
ATOM 2698 N N . VAL B 1 60 ? -8.547 -11.086 2.438 1 98.75 60 VAL B N 1
ATOM 2699 C CA . VAL B 1 60 ? -8.93 -9.812 3.047 1 98.75 60 VAL B CA 1
ATOM 2700 C C . VAL B 1 60 ? -9.227 -8.789 1.957 1 98.75 60 VAL B C 1
ATOM 2702 O O . VAL B 1 60 ? -10.242 -8.094 2.016 1 98.75 60 VAL B O 1
ATOM 2705 N N . VAL B 1 61 ? -8.391 -8.695 0.931 1 98.81 61 VAL B N 1
ATOM 2706 C CA . VAL B 1 61 ? -8.57 -7.754 -0.166 1 98.81 61 VAL B CA 1
ATOM 2707 C C . VAL B 1 61 ? -9.891 -8.039 -0.886 1 98.81 61 VAL B C 1
ATOM 2709 O O . VAL B 1 61 ? -10.688 -7.125 -1.115 1 98.81 61 VAL B O 1
ATOM 2712 N N . MET B 1 62 ? -10.156 -9.305 -1.161 1 98.38 62 MET B N 1
ATOM 2713 C CA . MET B 1 62 ? -11.367 -9.656 -1.896 1 98.38 62 MET B CA 1
ATOM 2714 C C . MET B 1 62 ? -12.609 -9.43 -1.04 1 98.38 62 MET B C 1
ATOM 2716 O O . MET B 1 62 ? -13.688 -9.125 -1.564 1 98.38 62 MET B O 1
ATOM 2720 N N . SER B 1 63 ? -12.445 -9.633 0.253 1 97.06 63 SER B N 1
ATOM 2721 C CA . SER B 1 63 ? -13.57 -9.375 1.145 1 97.06 63 SER B CA 1
ATOM 2722 C C . SER B 1 63 ? -13.922 -7.895 1.177 1 97.06 63 SER B C 1
ATOM 2724 O O . SER B 1 63 ? -15.102 -7.531 1.276 1 97.06 63 SER B O 1
ATOM 2726 N N . GLU B 1 64 ? -12.938 -7.074 1.13 1 96.44 64 GLU B N 1
ATOM 2727 C CA . GLU B 1 64 ? -13.141 -5.629 1.144 1 96.44 64 GLU B CA 1
ATOM 2728 C C . GLU B 1 64 ? -13.711 -5.141 -0.186 1 96.44 64 GLU B C 1
ATOM 2730 O O . GLU B 1 64 ? -14.609 -4.301 -0.21 1 96.44 64 GLU B O 1
ATOM 2735 N N . PHE B 1 65 ? -13.164 -5.625 -1.272 1 96.88 65 PHE B N 1
ATOM 2736 C CA . PHE B 1 65 ? -13.57 -5.191 -2.604 1 96.88 65 PHE B CA 1
ATOM 2737 C C . PHE B 1 65 ? -14.414 -6.258 -3.287 1 96.88 65 PHE B C 1
ATOM 2739 O O . PHE B 1 65 ? -13.883 -7.125 -3.984 1 96.88 65 PHE B O 1
ATOM 2746 N N . THR B 1 66 ? -15.68 -6.109 -3.273 1 95.25 66 THR B N 1
ATOM 2747 C CA . THR B 1 66 ? -16.594 -7.152 -3.725 1 95.25 66 THR B CA 1
ATOM 2748 C C . THR B 1 66 ? -16.641 -7.211 -5.246 1 95.25 66 THR B C 1
ATOM 2750 O O . THR B 1 66 ? -17.172 -8.164 -5.82 1 95.25 66 THR B O 1
ATOM 2753 N N . ASP B 1 67 ? -16.031 -6.203 -5.906 1 96.62 67 ASP B N 1
ATOM 2754 C CA . ASP B 1 67 ? -15.984 -6.215 -7.363 1 96.62 67 ASP B CA 1
ATOM 2755 C C . ASP B 1 67 ? -14.844 -7.098 -7.867 1 96.62 67 ASP B C 1
ATOM 2757 O O . ASP B 1 67 ? -14.75 -7.379 -9.062 1 96.62 67 ASP B O 1
ATOM 2761 N N . ILE B 1 68 ? -13.945 -7.508 -6.961 1 98.44 68 ILE B N 1
ATOM 2762 C CA . ILE B 1 68 ? -12.953 -8.516 -7.336 1 98.44 68 ILE B CA 1
ATOM 2763 C C . ILE B 1 68 ? -13.617 -9.891 -7.383 1 98.44 68 ILE B C 1
ATOM 2765 O O . ILE B 1 68 ? -14.117 -10.383 -6.367 1 98.44 68 ILE B O 1
ATOM 2769 N N . VAL B 1 69 ? -13.562 -10.508 -8.477 1 97.81 69 VAL B N 1
ATOM 2770 C CA . VAL B 1 69 ? -14.305 -11.734 -8.742 1 97.81 69 VAL B CA 1
ATOM 2771 C C . VAL B 1 69 ? -13.391 -12.945 -8.508 1 97.81 69 VAL B C 1
ATOM 2773 O O . VAL B 1 69 ? -13.836 -13.969 -7.996 1 97.81 69 VAL B O 1
ATOM 2776 N N . LEU B 1 70 ? -12.172 -12.789 -8.953 1 98.12 70 LEU B N 1
ATOM 2777 C CA . LEU B 1 70 ? -11.172 -13.852 -8.93 1 98.12 70 LEU B CA 1
ATOM 2778 C C . LEU B 1 70 ? -9.781 -13.289 -8.641 1 98.12 70 LEU B C 1
ATOM 2780 O O . LEU B 1 70 ? -9.484 -12.148 -8.992 1 98.12 70 LEU B O 1
ATOM 2784 N N . ALA B 1 71 ? -9.008 -14.039 -7.902 1 98.94 71 ALA B N 1
ATOM 2785 C CA . ALA B 1 71 ? -7.609 -13.68 -7.684 1 98.94 71 ALA B CA 1
ATOM 2786 C C . ALA B 1 71 ? -6.703 -14.898 -7.844 1 98.94 71 ALA B C 1
ATOM 2788 O O . ALA B 1 71 ? -7.078 -16.016 -7.469 1 98.94 71 ALA B O 1
ATOM 2789 N N . TYR B 1 72 ? -5.578 -14.727 -8.461 1 98.94 72 TYR B N 1
ATOM 2790 C CA . TYR B 1 72 ? -4.602 -15.797 -8.656 1 98.94 72 TYR B CA 1
ATOM 2791 C C . TYR B 1 72 ? -3.268 -15.438 -8.016 1 98.94 72 TYR B C 1
ATOM 2793 O O . TYR B 1 72 ? -2.727 -14.352 -8.242 1 98.94 72 TYR B O 1
ATOM 2801 N N . GLY B 1 73 ? -2.764 -16.281 -7.156 1 98.81 73 GLY B N 1
ATOM 2802 C CA . GLY B 1 73 ? -1.51 -16.047 -6.457 1 98.81 73 GLY B CA 1
ATOM 2803 C C . GLY B 1 73 ? -0.473 -17.125 -6.715 1 98.81 73 GLY B C 1
ATOM 2804 O O . GLY B 1 73 ? -0.807 -18.297 -6.805 1 98.81 73 GLY B O 1
ATOM 2805 N N . ASP B 1 74 ? 0.732 -16.703 -6.891 1 97 74 ASP B N 1
ATOM 2806 C CA . ASP B 1 74 ? 1.909 -17.562 -6.926 1 97 74 ASP B CA 1
ATOM 2807 C C . ASP B 1 74 ? 3.137 -16.828 -6.383 1 97 74 ASP B C 1
ATOM 2809 O O . ASP B 1 74 ? 3.316 -15.641 -6.625 1 97 74 ASP B O 1
ATOM 2813 N N . SER B 1 75 ? 3.93 -17.547 -5.586 1 96.44 75 SER B N 1
ATOM 2814 C CA . SER B 1 75 ? 5.125 -16.969 -4.977 1 96.44 75 SER B CA 1
ATOM 2815 C C . SER B 1 75 ? 4.785 -15.719 -4.172 1 96.44 75 SER B C 1
ATOM 2817 O O . SER B 1 75 ? 3.963 -15.766 -3.254 1 96.44 75 SER B O 1
ATOM 2819 N N . ASP B 1 76 ? 5.363 -14.609 -4.492 1 97.88 76 ASP B N 1
ATOM 2820 C CA . ASP B 1 76 ? 5.094 -13.352 -3.803 1 97.88 76 ASP B CA 1
ATOM 2821 C C . ASP B 1 76 ? 4.242 -12.422 -4.664 1 97.88 76 ASP B C 1
ATOM 2823 O O . ASP B 1 76 ? 4.285 -11.203 -4.5 1 97.88 76 ASP B O 1
ATOM 2827 N N . GLU B 1 77 ? 3.436 -13.008 -5.598 1 98.56 77 GLU B N 1
ATOM 2828 C CA . GLU B 1 77 ? 2.609 -12.242 -6.52 1 98.56 77 GLU B CA 1
ATOM 2829 C C . GLU B 1 77 ? 1.138 -12.625 -6.398 1 98.56 77 GLU B C 1
ATOM 2831 O O . GLU B 1 77 ? 0.815 -13.781 -6.129 1 98.56 77 GLU B O 1
ATOM 2836 N N . TYR B 1 78 ? 0.306 -11.695 -6.582 1 98.88 78 TYR B N 1
ATOM 2837 C CA . TYR B 1 78 ? -1.128 -11.93 -6.715 1 98.88 78 TYR B CA 1
ATOM 2838 C C . TYR B 1 78 ? -1.729 -11.031 -7.789 1 98.88 78 TYR B C 1
ATOM 2840 O O . TYR B 1 78 ? -1.374 -9.859 -7.895 1 98.88 78 TYR B O 1
ATOM 2848 N N . SER B 1 79 ? -2.615 -11.602 -8.586 1 98.94 79 SER B N 1
ATOM 2849 C CA . SER B 1 79 ? -3.426 -10.867 -9.555 1 98.94 79 SER B CA 1
ATOM 2850 C C . SER B 1 79 ? -4.887 -10.805 -9.117 1 98.94 79 SER B C 1
ATOM 2852 O O . SER B 1 79 ? -5.527 -11.844 -8.93 1 98.94 79 SER B O 1
ATOM 2854 N N . PHE B 1 80 ? -5.43 -9.648 -8.938 1 98.94 80 PHE B N 1
ATOM 2855 C CA . PHE B 1 80 ? -6.832 -9.445 -8.586 1 98.94 80 PHE B CA 1
ATOM 2856 C C . PHE B 1 80 ? -7.641 -9.016 -9.805 1 98.94 80 PHE B C 1
ATOM 2858 O O . PHE B 1 80 ? -7.363 -7.977 -10.406 1 98.94 80 PHE B O 1
ATOM 2865 N N . VAL B 1 81 ? -8.664 -9.773 -10.156 1 98.88 81 VAL B N 1
ATOM 2866 C CA . VAL B 1 81 ? -9.453 -9.547 -11.367 1 98.88 81 VAL B CA 1
ATOM 2867 C C . VAL B 1 81 ? -10.781 -8.898 -11.008 1 98.88 81 VAL B C 1
ATOM 2869 O O . VAL B 1 81 ? -11.586 -9.484 -10.273 1 98.88 81 VAL B O 1
ATOM 2872 N N . TRP B 1 82 ? -10.984 -7.738 -11.547 1 98.56 82 TRP B N 1
ATOM 2873 C CA . TRP B 1 82 ? -12.203 -6.984 -11.281 1 98.56 82 TRP B CA 1
ATOM 2874 C C . TRP B 1 82 ? -13.234 -7.195 -12.383 1 98.56 82 TRP B C 1
ATOM 2876 O O . TRP B 1 82 ? -12.875 -7.414 -13.539 1 98.56 82 TRP B O 1
ATOM 2886 N N . SER B 1 83 ? -14.477 -7.082 -11.984 1 96.69 83 SER B N 1
ATOM 2887 C CA . SER B 1 83 ? -15.547 -7.059 -12.977 1 96.69 83 SER B CA 1
ATOM 2888 C C . SER B 1 83 ? -15.367 -5.898 -13.953 1 96.69 83 SER B C 1
ATOM 2890 O O . SER B 1 83 ? -14.922 -4.816 -13.562 1 96.69 83 SER B O 1
ATOM 2892 N N . LYS B 1 84 ? -15.758 -6.129 -15.133 1 95.5 84 LYS B N 1
ATOM 2893 C CA . LYS B 1 84 ? -15.578 -5.117 -16.172 1 95.5 84 LYS B CA 1
ATOM 2894 C C . LYS B 1 84 ? -16.453 -3.895 -15.898 1 95.5 84 LYS B C 1
ATOM 2896 O O . LYS B 1 84 ? -16.125 -2.789 -16.344 1 95.5 84 LYS B O 1
ATOM 2901 N N . SER B 1 85 ? -17.516 -3.984 -15.141 1 94.62 85 SER B N 1
ATOM 2902 C CA . SER B 1 85 ? -18.484 -2.92 -14.906 1 94.62 85 SER B CA 1
ATOM 2903 C C . SER B 1 85 ? -18.141 -2.135 -13.641 1 94.62 85 SER B C 1
ATOM 2905 O O . SER B 1 85 ? -18.859 -1.201 -13.273 1 94.62 85 SER B O 1
ATOM 2907 N N . THR B 1 86 ? -17.062 -2.529 -12.93 1 96.5 86 THR B N 1
ATOM 2908 C CA . THR B 1 86 ? -16.75 -1.838 -11.688 1 96.5 86 THR B CA 1
ATOM 2909 C C . THR B 1 86 ? -16.609 -0.336 -11.922 1 96.5 86 THR B C 1
ATOM 2911 O O . THR B 1 86 ? -16.062 0.091 -12.938 1 96.5 86 THR B O 1
ATOM 2914 N N . GLU B 1 87 ? -17.156 0.449 -11.023 1 96.31 87 GLU B N 1
ATOM 2915 C CA . GLU B 1 87 ? -17.031 1.903 -11.023 1 96.31 87 GLU B CA 1
ATOM 2916 C C . GLU B 1 87 ? -16.453 2.402 -9.703 1 96.31 87 GLU B C 1
ATOM 2918 O O . GLU B 1 87 ? -16.547 3.59 -9.383 1 96.31 87 GLU B O 1
ATOM 2923 N N . LEU B 1 88 ? -15.883 1.449 -9.031 1 96 88 LEU B N 1
ATOM 2924 C CA . LEU B 1 88 ? -15.32 1.798 -7.727 1 96 88 LEU B CA 1
ATOM 2925 C C . LEU B 1 88 ? -14.289 2.914 -7.863 1 96 88 LEU B C 1
ATOM 2927 O O . LEU B 1 88 ? -13.445 2.883 -8.766 1 96 88 LEU B O 1
ATOM 2931 N N . TYR B 1 89 ? -14.391 3.936 -6.992 1 96.31 89 TYR B N 1
ATOM 2932 C CA . TYR B 1 89 ? -13.516 5.102 -6.957 1 96.31 89 TYR B CA 1
ATOM 2933 C C . TYR B 1 89 ? -13.43 5.766 -8.328 1 96.31 89 TYR B C 1
ATOM 2935 O O . TYR B 1 89 ? -12.383 6.289 -8.711 1 96.31 89 TYR B O 1
ATOM 2943 N N . GLU B 1 90 ? -14.477 5.621 -9.102 1 96.5 90 GLU B N 1
ATOM 2944 C CA . GLU B 1 90 ? -14.547 6.18 -10.445 1 96.5 90 GLU B CA 1
ATOM 2945 C C . GLU B 1 90 ? -13.445 5.621 -11.344 1 96.5 90 GLU B C 1
ATOM 2947 O O . GLU B 1 90 ? -12.898 6.34 -12.188 1 96.5 90 GLU B O 1
ATOM 2952 N N . ARG B 1 91 ? -12.938 4.383 -11.023 1 97.44 91 ARG B N 1
ATOM 2953 C CA . ARG B 1 91 ? -11.93 3.643 -11.773 1 97.44 91 ARG B CA 1
ATOM 2954 C C . ARG B 1 91 ? -10.594 4.379 -11.781 1 97.44 91 ARG B C 1
ATOM 2956 O O . ARG B 1 91 ? -9.828 4.285 -12.742 1 97.44 91 ARG B O 1
ATOM 2963 N N . ARG B 1 92 ? -10.359 5.184 -10.75 1 96.88 92 ARG B N 1
ATOM 2964 C CA . ARG B 1 92 ? -9.062 5.84 -10.648 1 96.88 92 ARG B CA 1
ATOM 2965 C C . ARG B 1 92 ? -7.953 4.828 -10.375 1 96.88 92 ARG B C 1
ATOM 2967 O O . ARG B 1 92 ? -7.969 4.148 -9.352 1 96.88 92 ARG B O 1
ATOM 2974 N N . GLU B 1 93 ? -6.977 4.781 -11.227 1 97.44 93 GLU B N 1
ATOM 2975 C CA . GLU B 1 93 ? -5.934 3.764 -11.211 1 97.44 93 GLU B CA 1
ATOM 2976 C C . GLU B 1 93 ? -5.105 3.84 -9.93 1 97.44 93 GLU B C 1
ATOM 2978 O O . GLU B 1 93 ? -4.93 2.834 -9.242 1 97.44 93 GLU B O 1
ATOM 2983 N N . SER B 1 94 ? -4.617 5.016 -9.586 1 96.62 94 SER B N 1
ATOM 2984 C CA . SER B 1 94 ? -3.744 5.18 -8.422 1 96.62 94 SER B CA 1
ATOM 2985 C C . SER B 1 94 ? -4.449 4.766 -7.137 1 96.62 94 SER B C 1
ATOM 2987 O O . SER B 1 94 ? -3.846 4.141 -6.266 1 96.62 94 SER B O 1
ATOM 2989 N N . LYS B 1 95 ? -5.711 5.133 -7.035 1 97 95 LYS B N 1
ATOM 2990 C CA . LYS B 1 95 ? -6.477 4.812 -5.832 1 97 95 LYS B CA 1
ATOM 2991 C C . LYS B 1 95 ? -6.715 3.309 -5.715 1 97 95 LYS B C 1
ATOM 2993 O O . LYS B 1 95 ? -6.512 2.723 -4.652 1 97 95 LYS B O 1
ATOM 2998 N N . LEU B 1 96 ? -7.094 2.672 -6.82 1 98.19 96 LEU B N 1
ATOM 2999 C CA . LEU B 1 96 ? -7.348 1.236 -6.816 1 98.19 96 LEU B CA 1
ATOM 3000 C C . LEU B 1 96 ? -6.074 0.458 -6.5 1 98.19 96 LEU B C 1
ATOM 3002 O O . LEU B 1 96 ? -6.062 -0.377 -5.59 1 98.19 96 LEU B O 1
ATOM 3006 N N . VAL B 1 97 ? -5.012 0.773 -7.172 1 98.56 97 VAL B N 1
ATOM 3007 C CA . VAL B 1 97 ? -3.758 0.035 -7.043 1 98.56 97 VAL B CA 1
ATOM 3008 C C . VAL B 1 97 ? -3.189 0.225 -5.637 1 98.56 97 VAL B C 1
ATOM 3010 O O . VAL B 1 97 ? -2.803 -0.746 -4.984 1 98.56 97 VAL B O 1
ATOM 3013 N N . SER B 1 98 ? -3.18 1.452 -5.152 1 98.5 98 SER B N 1
ATOM 3014 C CA . SER B 1 98 ? -2.572 1.738 -3.857 1 98.5 98 SER B CA 1
ATOM 3015 C C . SER B 1 98 ? -3.389 1.133 -2.719 1 98.5 98 SER B C 1
ATOM 3017 O O . SER B 1 98 ? -2.826 0.579 -1.771 1 98.5 98 SER B O 1
ATOM 3019 N N . HIS B 1 99 ? -4.688 1.206 -2.822 1 98.06 99 HIS B N 1
ATOM 3020 C CA . HIS B 1 99 ? -5.516 0.63 -1.768 1 98.06 99 HIS B CA 1
ATOM 3021 C C . HIS B 1 99 ? -5.375 -0.887 -1.724 1 98.06 99 HIS B C 1
ATOM 3023 O O . HIS B 1 99 ? -5.32 -1.479 -0.643 1 98.06 99 HIS B O 1
ATOM 3029 N N . VAL B 1 100 ? -5.367 -1.535 -2.865 1 98.75 100 VAL B N 1
ATOM 3030 C CA . VAL B 1 100 ? -5.195 -2.982 -2.922 1 98.75 100 VAL B CA 1
ATOM 3031 C C . VAL B 1 100 ? -3.85 -3.369 -2.312 1 98.75 100 VAL B C 1
ATOM 3033 O O . VAL B 1 100 ? -3.779 -4.25 -1.452 1 98.75 100 VAL B O 1
ATOM 3036 N N . CYS B 1 101 ? -2.773 -2.686 -2.715 1 98.81 101 CYS B N 1
ATOM 3037 C CA . CYS B 1 101 ? -1.441 -2.98 -2.201 1 98.81 101 CYS B CA 1
ATOM 3038 C C . CYS B 1 101 ? -1.369 -2.734 -0.699 1 98.81 101 CYS B C 1
ATOM 3040 O O . CYS B 1 101 ? -0.822 -3.553 0.043 1 98.81 101 CYS B O 1
ATOM 3042 N N . SER B 1 102 ? -1.955 -1.624 -0.296 1 98.88 102 SER B N 1
ATOM 3043 C CA . SER B 1 102 ? -1.922 -1.234 1.11 1 98.88 102 SER B CA 1
ATOM 3044 C C . SER B 1 102 ? -2.676 -2.236 1.979 1 98.88 102 SER B C 1
ATOM 3046 O O . SER B 1 102 ? -2.154 -2.699 2.996 1 98.88 102 SER B O 1
ATOM 3048 N N . LEU B 1 103 ? -3.854 -2.578 1.582 1 98.88 103 LEU B N 1
ATOM 3049 C CA . LEU B 1 103 ? -4.664 -3.506 2.363 1 98.88 103 LEU B CA 1
ATOM 3050 C C . LEU B 1 103 ? -4.035 -4.895 2.387 1 98.88 103 LEU B C 1
ATOM 3052 O O . LEU B 1 103 ? -4.051 -5.57 3.416 1 98.88 103 LEU B O 1
ATOM 3056 N N . PHE B 1 104 ? -3.494 -5.348 1.233 1 98.94 104 PHE B N 1
ATOM 3057 C CA . PHE B 1 104 ? -2.781 -6.617 1.172 1 98.94 104 PHE B CA 1
ATOM 3058 C C . PHE B 1 104 ? -1.633 -6.641 2.172 1 98.94 104 PHE B C 1
ATOM 3060 O O . PHE B 1 104 ? -1.498 -7.59 2.947 1 98.94 104 PHE B O 1
ATOM 3067 N N . THR B 1 105 ? -0.836 -5.594 2.211 1 98.94 105 THR B N 1
ATOM 3068 C CA . THR B 1 105 ? 0.303 -5.48 3.115 1 98.94 105 THR B CA 1
ATOM 3069 C C . THR B 1 105 ? -0.161 -5.449 4.566 1 98.94 105 THR B C 1
ATOM 3071 O O . THR B 1 105 ? 0.438 -6.098 5.43 1 98.94 105 THR B O 1
ATOM 3074 N N . SER B 1 106 ? -1.229 -4.672 4.805 1 98.94 106 SER B N 1
ATOM 3075 C CA . SER B 1 106 ? -1.811 -4.609 6.141 1 98.94 106 SER B CA 1
ATOM 3076 C C . SER B 1 106 ? -2.164 -6 6.652 1 98.94 106 SER B C 1
ATOM 3078 O O . SER B 1 106 ? -1.794 -6.371 7.77 1 98.94 106 SER B O 1
ATOM 3080 N N . ALA B 1 107 ? -2.805 -6.766 5.832 1 98.94 107 ALA B N 1
ATOM 3081 C CA . ALA B 1 107 ? -3.23 -8.117 6.188 1 98.94 107 ALA B CA 1
ATOM 3082 C C . ALA B 1 107 ? -2.031 -9.047 6.352 1 98.94 107 ALA B C 1
ATOM 3084 O O . ALA B 1 107 ? -2.006 -9.883 7.258 1 98.94 107 ALA B O 1
ATOM 3085 N N . PHE B 1 108 ? -1.038 -8.914 5.445 1 98.94 108 PHE B N 1
ATOM 3086 C CA . PHE B 1 108 ? 0.159 -9.75 5.496 1 98.94 108 PHE B CA 1
ATOM 3087 C C . PHE B 1 108 ? 0.879 -9.578 6.828 1 98.94 108 PHE B C 1
ATOM 3089 O O . PHE B 1 108 ? 1.161 -10.562 7.52 1 98.94 108 PHE B O 1
ATOM 3096 N N . VAL B 1 109 ? 1.094 -8.328 7.242 1 98.94 109 VAL B N 1
ATOM 3097 C CA . VAL B 1 109 ? 1.824 -8.039 8.469 1 98.94 109 VAL B CA 1
ATOM 3098 C C . VAL B 1 109 ? 0.985 -8.438 9.68 1 98.94 109 VAL B C 1
ATOM 3100 O O . VAL B 1 109 ? 1.492 -9.055 10.617 1 98.94 109 VAL B O 1
ATOM 3103 N N . PHE B 1 110 ? -0.278 -8.148 9.625 1 98.88 110 PHE B N 1
ATOM 3104 C CA . PHE B 1 110 ? -1.176 -8.43 10.734 1 98.88 110 PHE B CA 1
ATOM 3105 C C . PHE B 1 110 ? -1.261 -9.93 11 1 98.88 110 PHE B C 1
ATOM 3107 O O . PHE B 1 110 ? -1.306 -10.359 12.156 1 98.88 110 PHE B O 1
ATOM 3114 N N . ASN B 1 111 ? -1.231 -10.75 9.93 1 98.81 111 ASN B N 1
ATOM 3115 C CA . ASN B 1 111 ? -1.477 -12.18 10.062 1 98.81 111 ASN B CA 1
ATOM 3116 C C . ASN B 1 111 ? -0.177 -12.961 10.25 1 98.81 111 ASN B C 1
ATOM 3118 O O . ASN B 1 111 ? -0.196 -14.18 10.414 1 98.81 111 ASN B O 1
ATOM 3122 N N . TRP B 1 112 ? 0.993 -12.312 10.234 1 98.81 112 TRP B N 1
ATOM 3123 C CA . TRP B 1 112 ? 2.293 -12.977 10.305 1 98.81 112 TRP B CA 1
ATOM 3124 C C . TRP B 1 112 ? 2.35 -13.93 11.492 1 98.81 112 TRP B C 1
ATOM 3126 O O . TRP B 1 112 ? 2.689 -15.102 11.336 1 98.81 112 TRP B O 1
ATOM 3136 N N . PRO B 1 113 ? 1.815 -13.523 12.703 1 98.25 113 PRO B N 1
ATOM 3137 C CA . PRO B 1 113 ? 1.979 -14.414 13.852 1 98.25 113 PRO B CA 1
ATOM 3138 C C . PRO B 1 113 ? 1.1 -15.656 13.766 1 98.25 113 PRO B C 1
ATOM 3140 O O . PRO B 1 113 ? 1.327 -16.625 14.492 1 98.25 113 PRO B O 1
ATOM 3143 N N . LYS B 1 114 ? 0.097 -15.641 12.945 1 98.5 114 LYS B N 1
ATOM 3144 C CA . LYS B 1 114 ? -0.771 -16.797 12.773 1 98.5 114 LYS B CA 1
ATOM 3145 C C . LYS B 1 114 ? -0.104 -17.859 11.898 1 98.5 114 LYS B C 1
ATOM 3147 O O . LYS B 1 114 ? -0.509 -19.031 11.906 1 98.5 114 LYS B O 1
ATOM 3152 N N . HIS B 1 115 ? 0.933 -17.453 11.141 1 98.62 115 HIS B N 1
ATOM 3153 C CA . HIS B 1 115 ? 1.501 -18.359 10.148 1 98.62 115 HIS B CA 1
ATOM 3154 C C . HIS B 1 115 ? 2.965 -18.672 10.453 1 98.62 115 HIS B C 1
ATOM 3156 O O . HIS B 1 115 ? 3.514 -19.656 9.961 1 98.62 115 HIS B O 1
ATOM 3162 N N . PHE B 1 116 ? 3.584 -17.734 11.211 1 98.5 116 PHE B N 1
ATOM 3163 C CA . PHE B 1 116 ? 4.988 -17.906 11.555 1 98.5 116 PHE B CA 1
ATOM 3164 C C . PHE B 1 116 ? 5.191 -17.797 13.062 1 98.5 116 PHE B C 1
ATOM 3166 O O . PHE B 1 116 ? 4.59 -16.938 13.719 1 98.5 116 PHE B O 1
ATOM 3173 N N . ASP B 1 117 ? 6.062 -18.609 13.609 1 97.75 117 ASP B N 1
ATOM 3174 C CA . ASP B 1 117 ? 6.395 -18.578 15.031 1 97.75 117 ASP B CA 1
ATOM 3175 C C . ASP B 1 117 ? 7.617 -17.703 15.281 1 97.75 117 ASP B C 1
ATOM 3177 O O . ASP B 1 117 ? 8.086 -17.594 16.422 1 97.75 117 ASP B O 1
ATOM 3181 N N . ILE B 1 118 ? 8.148 -17.125 14.297 1 97.75 118 ILE B N 1
ATOM 3182 C CA . ILE B 1 118 ? 9.273 -16.203 14.422 1 97.75 118 ILE B CA 1
ATOM 3183 C C . ILE B 1 118 ? 8.797 -14.766 14.227 1 97.75 118 ILE B C 1
ATOM 3185 O O . ILE B 1 118 ? 7.816 -14.523 13.516 1 97.75 118 ILE B O 1
ATOM 3189 N N . PRO B 1 119 ? 9.453 -13.867 14.883 1 97.75 119 PRO B N 1
ATOM 3190 C CA . PRO B 1 119 ? 9.047 -12.477 14.688 1 97.75 119 PRO B CA 1
ATOM 3191 C C . PRO B 1 119 ? 9.297 -11.984 13.258 1 97.75 119 PRO B C 1
ATOM 3193 O O . PRO B 1 119 ? 10.141 -12.539 12.555 1 97.75 119 PRO B O 1
ATOM 3196 N N . LEU B 1 120 ? 8.469 -11.133 12.844 1 98.62 120 LEU B N 1
ATOM 3197 C CA . LEU B 1 120 ? 8.742 -10.438 11.586 1 98.62 120 LEU B CA 1
ATOM 3198 C C . LEU B 1 120 ? 10.031 -9.625 11.68 1 98.62 120 LEU B C 1
ATOM 3200 O O . LEU B 1 120 ? 10.109 -8.672 12.469 1 98.62 120 LEU B O 1
ATOM 3204 N N . LEU B 1 121 ? 11.031 -9.898 10.883 1 98.38 121 LEU B N 1
ATOM 3205 C CA . LEU B 1 121 ? 12.375 -9.367 11.055 1 98.38 121 LEU B CA 1
ATOM 3206 C C . LEU B 1 121 ? 12.625 -8.203 10.102 1 98.38 121 LEU B C 1
ATOM 3208 O O . LEU B 1 121 ? 13.586 -7.449 10.273 1 98.38 121 LEU B O 1
ATOM 3212 N N . SER B 1 122 ? 11.883 -8.055 9.102 1 98.12 122 SER B N 1
ATOM 3213 C CA . SER B 1 122 ? 11.914 -6.949 8.148 1 98.12 122 SER B CA 1
ATOM 3214 C C . SER B 1 122 ? 10.523 -6.672 7.586 1 98.12 122 SER B C 1
ATOM 3216 O O . SER B 1 122 ? 9.672 -7.562 7.539 1 98.12 122 SER B O 1
ATOM 3218 N N . LEU B 1 123 ? 10.32 -5.527 7.184 1 98.69 123 LEU B N 1
ATOM 3219 C CA . LEU B 1 123 ? 8.984 -5.125 6.758 1 98.69 123 LEU B CA 1
ATOM 3220 C C . LEU B 1 123 ? 8.75 -5.484 5.297 1 98.69 123 LEU B C 1
ATOM 3222 O O . LEU B 1 123 ? 9.492 -5.043 4.418 1 98.69 123 LEU B O 1
ATOM 3226 N N . PRO B 1 124 ? 7.73 -6.281 5.035 1 98.75 124 PRO B N 1
ATOM 3227 C CA . PRO B 1 124 ? 7.387 -6.566 3.641 1 98.75 124 PRO B CA 1
ATOM 3228 C C . PRO B 1 124 ? 6.723 -5.387 2.941 1 98.75 124 PRO B C 1
ATOM 3230 O O . PRO B 1 124 ? 6.062 -4.57 3.592 1 98.75 124 PRO B O 1
ATOM 3233 N N . SER B 1 125 ? 6.879 -5.258 1.738 1 98.38 125 SER B N 1
ATOM 3234 C CA . SER B 1 125 ? 6.168 -4.297 0.904 1 98.38 125 SER B CA 1
ATOM 3235 C C . SER B 1 125 ? 5.898 -4.859 -0.486 1 98.38 125 SER B C 1
ATOM 3237 O O . SER B 1 125 ? 6.629 -5.734 -0.958 1 98.38 125 SER B O 1
ATOM 3239 N N . PHE B 1 126 ? 4.859 -4.398 -1.111 1 98.75 126 PHE B N 1
ATOM 3240 C CA . PHE B 1 126 ? 4.406 -4.871 -2.414 1 98.75 126 PHE B CA 1
ATOM 3241 C C . PHE B 1 126 ? 4.195 -3.701 -3.369 1 98.75 126 PHE B C 1
ATOM 3243 O O . PHE B 1 126 ? 3.697 -2.646 -2.967 1 98.75 126 PHE B O 1
ATOM 3250 N N . ASP B 1 127 ? 4.617 -3.877 -4.535 1 97.56 127 ASP B N 1
ATOM 3251 C CA . ASP B 1 127 ? 4.203 -2.932 -5.566 1 97.56 127 ASP B CA 1
ATOM 3252 C C . ASP B 1 127 ? 3.066 -3.502 -6.41 1 97.56 127 ASP B C 1
ATOM 3254 O O . ASP B 1 127 ? 2.809 -4.707 -6.383 1 97.56 127 ASP B O 1
ATOM 3258 N N . GLY B 1 128 ? 2.346 -2.633 -6.996 1 97.94 128 GLY B N 1
ATOM 3259 C CA . GLY B 1 128 ? 1.205 -3.047 -7.797 1 97.94 128 GLY B CA 1
ATOM 3260 C C . GLY B 1 128 ? 1.086 -2.283 -9.102 1 97.94 128 GLY B C 1
ATOM 3261 O O . GLY B 1 128 ? 1.611 -1.174 -9.227 1 97.94 128 GLY B O 1
ATOM 3262 N N . ARG B 1 129 ? 0.449 -2.875 -10.047 1 97.69 129 ARG B N 1
ATOM 3263 C CA . ARG B 1 129 ? 0.107 -2.234 -11.312 1 97.69 129 ARG B CA 1
ATOM 3264 C C . ARG B 1 129 ? -1.243 -2.721 -11.828 1 97.69 129 ARG B C 1
ATOM 3266 O O . ARG B 1 129 ? -1.644 -3.855 -11.555 1 97.69 129 ARG B O 1
ATOM 3273 N N . ALA B 1 130 ? -1.89 -1.831 -12.492 1 98.38 130 ALA B N 1
ATOM 3274 C CA . ALA B 1 130 ? -3.141 -2.191 -13.156 1 98.38 130 ALA B CA 1
ATOM 3275 C C . ALA B 1 130 ? -2.922 -2.42 -14.648 1 98.38 130 ALA B C 1
ATOM 3277 O O . ALA B 1 130 ? -2.178 -1.678 -15.297 1 98.38 130 ALA B O 1
ATOM 3278 N N . VAL B 1 131 ? -3.461 -3.449 -15.188 1 98.38 131 VAL B N 1
ATOM 3279 C CA . VAL B 1 131 ? -3.486 -3.729 -16.625 1 98.38 131 VAL B CA 1
ATOM 3280 C C . VAL B 1 131 ? -4.93 -3.945 -17.078 1 98.38 131 VAL B C 1
ATOM 3282 O O . VAL B 1 131 ? -5.719 -4.582 -16.375 1 98.38 131 VAL B O 1
ATOM 3285 N N . LEU B 1 132 ? -5.273 -3.416 -18.203 1 98.44 132 LEU B N 1
ATOM 3286 C CA . LEU B 1 132 ? -6.621 -3.535 -18.75 1 98.44 132 LEU B CA 1
ATOM 3287 C C . LEU B 1 132 ? -6.668 -4.57 -19.875 1 98.44 132 LEU B C 1
ATOM 3289 O O . LEU B 1 132 ? -5.809 -4.574 -20.75 1 98.44 132 LEU B O 1
ATOM 3293 N N . TYR B 1 133 ? -7.578 -5.434 -19.781 1 98.38 133 TYR B N 1
ATOM 3294 C CA . TYR B 1 133 ? -7.809 -6.414 -20.828 1 98.38 133 TYR B CA 1
ATOM 3295 C C . TYR B 1 133 ? -9.188 -6.223 -21.469 1 98.38 133 TYR B C 1
ATOM 3297 O O . TYR B 1 133 ? -10.188 -6.094 -20.75 1 98.38 133 TYR B O 1
ATOM 3305 N N . PRO B 1 134 ? -9.336 -6.27 -22.719 1 97.12 134 PRO B N 1
ATOM 3306 C CA . PRO B 1 134 ? -10.539 -5.801 -23.422 1 97.12 134 PRO B CA 1
ATOM 3307 C C . PRO B 1 134 ? -11.648 -6.852 -23.453 1 97.12 134 PRO B C 1
ATOM 3309 O O . PRO B 1 134 ? -12.812 -6.512 -23.656 1 97.12 134 PRO B O 1
ATOM 3312 N N . ASN B 1 135 ? -11.273 -8.141 -23.359 1 96.94 135 ASN B N 1
ATOM 3313 C CA . ASN B 1 135 ? -12.281 -9.188 -23.484 1 96.94 135 ASN B CA 1
ATOM 3314 C C . ASN B 1 135 ? -11.883 -10.438 -22.703 1 96.94 135 ASN B C 1
ATOM 3316 O O . ASN B 1 135 ? -10.758 -10.547 -22.219 1 96.94 135 ASN B O 1
ATOM 3320 N N . MET B 1 136 ? -12.789 -11.305 -22.641 1 95.44 136 MET B N 1
ATOM 3321 C CA . MET B 1 136 ? -12.641 -12.492 -21.812 1 95.44 136 MET B CA 1
ATOM 3322 C C . MET B 1 136 ? -11.508 -13.375 -22.312 1 95.44 136 MET B C 1
ATOM 3324 O O . MET B 1 136 ? -10.781 -13.977 -21.516 1 95.44 136 MET B O 1
ATOM 3328 N N . LYS B 1 137 ? -11.375 -13.469 -23.578 1 96.12 137 LYS B N 1
ATOM 3329 C CA . LYS B 1 137 ? -10.336 -14.32 -24.141 1 96.12 137 LYS B CA 1
ATOM 3330 C C . LYS B 1 137 ? -8.953 -13.859 -23.688 1 96.12 137 LYS B C 1
ATOM 3332 O O . LYS B 1 137 ? -8.133 -14.672 -23.266 1 96.12 137 LYS B O 1
ATOM 3337 N N . VAL B 1 138 ? -8.688 -12.594 -23.797 1 97.44 138 VAL B N 1
ATOM 3338 C CA . VAL B 1 138 ? -7.387 -12.039 -23.438 1 97.44 138 VAL B CA 1
ATOM 3339 C C . VAL B 1 138 ? -7.18 -12.156 -21.922 1 97.44 138 VAL B C 1
ATOM 3341 O O . VAL B 1 138 ? -6.07 -12.445 -21.469 1 97.44 138 VAL B O 1
ATOM 3344 N N . LEU B 1 139 ? -8.234 -11.93 -21.156 1 97.62 139 LEU B N 1
ATOM 3345 C CA . LEU B 1 139 ? -8.148 -12.078 -19.719 1 97.62 139 LEU B CA 1
ATOM 3346 C C . LEU B 1 139 ? -7.773 -13.508 -19.328 1 97.62 139 LEU B C 1
ATOM 3348 O O . LEU B 1 139 ? -6.898 -13.719 -18.484 1 97.62 139 LEU B O 1
ATOM 3352 N N . ARG B 1 140 ? -8.43 -14.461 -19.922 1 97.19 140 ARG B N 1
ATOM 3353 C CA . ARG B 1 140 ? -8.117 -15.859 -19.656 1 97.19 140 ARG B CA 1
ATOM 3354 C C . ARG B 1 140 ? -6.676 -16.188 -20.047 1 97.19 140 ARG B C 1
ATOM 3356 O O . ARG B 1 140 ? -5.98 -16.906 -19.328 1 97.19 140 ARG B O 1
ATOM 3363 N N . ASP B 1 141 ? -6.254 -15.664 -21.172 1 97.56 141 ASP B N 1
ATOM 3364 C CA . ASP B 1 141 ? -4.875 -15.875 -21.609 1 97.56 141 ASP B CA 1
ATOM 3365 C C . ASP B 1 141 ? -3.887 -15.312 -20.594 1 97.56 141 ASP B C 1
ATOM 3367 O O . ASP B 1 141 ? -2.814 -15.883 -20.375 1 97.56 141 ASP B O 1
ATOM 3371 N N . TYR B 1 142 ? -4.207 -14.211 -20 1 98.19 142 TYR B N 1
ATOM 3372 C CA . TYR B 1 142 ? -3.369 -13.656 -18.953 1 98.19 142 TYR B CA 1
ATOM 3373 C C . TYR B 1 142 ? -3.248 -14.633 -17.781 1 98.19 142 TYR B C 1
ATOM 3375 O O . TYR B 1 142 ? -2.146 -14.898 -17.297 1 98.19 142 TYR B O 1
ATOM 3383 N N . LEU B 1 143 ? -4.359 -15.109 -17.344 1 98.12 143 LEU B N 1
ATOM 3384 C CA . LEU B 1 143 ? -4.359 -16.047 -16.234 1 98.12 143 LEU B CA 1
ATOM 3385 C C . LEU B 1 143 ? -3.598 -17.312 -16.594 1 98.12 143 LEU B C 1
ATOM 3387 O O . LEU B 1 143 ? -2.887 -17.875 -15.75 1 98.12 143 LEU B O 1
ATOM 3391 N N . HIS B 1 144 ? -3.768 -17.734 -17.844 1 97.75 144 HIS B N 1
ATOM 3392 C CA . HIS B 1 144 ? -3.002 -18.875 -18.344 1 97.75 144 HIS B CA 1
ATOM 3393 C C . HIS B 1 144 ? -1.504 -18.594 -18.266 1 97.75 144 HIS B C 1
ATOM 3395 O O . HIS B 1 144 ? -0.737 -19.453 -17.797 1 97.75 144 HIS B O 1
ATOM 3401 N N . TRP B 1 145 ? -1.191 -17.469 -18.719 1 97.69 145 TRP B N 1
ATOM 3402 C CA . TRP B 1 145 ? 0.214 -17.078 -18.719 1 97.69 145 TRP B CA 1
ATOM 3403 C C . TRP B 1 145 ? 0.787 -17.109 -17.297 1 97.69 145 TRP B C 1
ATOM 3405 O O . TRP B 1 145 ? 1.888 -17.625 -17.078 1 97.69 145 TRP B O 1
ATOM 3415 N N . ARG B 1 146 ? 0.103 -16.562 -16.328 1 97.69 146 ARG B N 1
ATOM 3416 C CA . ARG B 1 146 ? 0.579 -16.531 -14.945 1 97.69 146 ARG B CA 1
ATOM 3417 C C . ARG B 1 146 ? 0.739 -17.953 -14.391 1 97.69 146 ARG B C 1
ATOM 3419 O O . ARG B 1 146 ? 1.717 -18.25 -13.703 1 97.69 146 ARG B O 1
ATOM 3426 N N . GLN B 1 147 ? -0.247 -18.812 -14.672 1 97.88 147 GLN B N 1
ATOM 3427 C CA . GLN B 1 147 ? -0.177 -20.156 -14.102 1 97.88 147 GLN B CA 1
ATOM 3428 C C . GLN B 1 147 ? 0.918 -20.969 -14.766 1 97.88 147 GLN B C 1
ATOM 3430 O O . GLN B 1 147 ? 1.599 -21.766 -14.109 1 97.88 147 GLN B O 1
ATOM 3435 N N . VAL B 1 148 ? 1.068 -20.812 -16.094 1 96.5 148 VAL B N 1
ATOM 3436 C CA . VAL B 1 148 ? 2.156 -21.5 -16.781 1 96.5 148 VAL B CA 1
ATOM 3437 C C . VAL B 1 148 ? 3.496 -21.062 -16.203 1 96.5 148 VAL B C 1
ATOM 3439 O O . VAL B 1 148 ? 4.375 -21.891 -15.953 1 96.5 148 VAL B O 1
ATOM 3442 N N . ASP B 1 149 ? 3.609 -19.781 -15.984 1 96.25 149 ASP B N 1
ATOM 3443 C CA . ASP B 1 149 ? 4.828 -19.25 -15.383 1 96.25 149 ASP B CA 1
ATOM 3444 C C . ASP B 1 149 ? 5.07 -19.859 -14.008 1 96.25 149 ASP B C 1
ATOM 3446 O O . ASP B 1 149 ? 6.211 -20.156 -13.648 1 96.25 149 ASP B O 1
ATOM 3450 N N . CYS B 1 150 ? 4.035 -19.969 -13.219 1 97.31 150 CYS B N 1
ATOM 3451 C CA . CYS B 1 150 ? 4.109 -20.609 -11.906 1 97.31 150 CYS B CA 1
ATOM 3452 C C . CYS B 1 150 ? 4.668 -22.031 -12.016 1 97.31 150 CYS B C 1
ATOM 3454 O O . CYS B 1 150 ? 5.582 -22.391 -11.281 1 97.31 150 CYS B O 1
ATOM 3456 N N . HIS B 1 151 ? 4.16 -22.797 -12.938 1 95.75 151 HIS B N 1
ATOM 3457 C CA . HIS B 1 151 ? 4.574 -24.188 -13.133 1 95.75 151 HIS B CA 1
ATOM 3458 C C . HIS B 1 151 ? 6.035 -24.266 -13.562 1 95.75 151 HIS B C 1
ATOM 3460 O O . HIS B 1 151 ? 6.805 -25.062 -13.008 1 95.75 151 HIS B O 1
ATOM 3466 N N . ILE B 1 152 ? 6.398 -23.453 -14.5 1 95.81 152 ILE B N 1
ATOM 3467 C CA . ILE B 1 152 ? 7.754 -23.453 -15.031 1 95.81 152 ILE B CA 1
ATOM 3468 C C . ILE B 1 152 ? 8.742 -23.078 -13.93 1 95.81 152 ILE B C 1
ATOM 3470 O O . ILE B 1 152 ? 9.742 -23.766 -13.719 1 95.81 152 ILE B O 1
ATOM 3474 N N . ASN B 1 153 ? 8.438 -22.031 -13.227 1 96.44 153 ASN B N 1
ATOM 3475 C CA . ASN B 1 153 ? 9.328 -21.531 -12.18 1 96.44 153 ASN B CA 1
ATOM 3476 C C . ASN B 1 153 ? 9.438 -22.531 -11.023 1 96.44 153 ASN B C 1
ATOM 3478 O O . ASN B 1 153 ? 10.516 -22.719 -10.461 1 96.44 153 ASN B O 1
ATOM 3482 N N . ASN B 1 154 ? 8.312 -23.109 -10.648 1 97.88 154 ASN B N 1
ATOM 3483 C CA . ASN B 1 154 ? 8.367 -24.047 -9.531 1 97.88 154 ASN B CA 1
ATOM 3484 C C . ASN B 1 154 ? 9.156 -25.297 -9.891 1 97.88 154 ASN B C 1
ATOM 3486 O O . ASN B 1 154 ? 9.875 -25.844 -9.055 1 97.88 154 ASN B O 1
ATOM 3490 N N . LEU B 1 155 ? 8.977 -25.828 -11.133 1 98.06 155 LEU B N 1
ATOM 3491 C CA . LEU B 1 155 ? 9.766 -26.969 -11.562 1 98.06 155 LEU B CA 1
ATOM 3492 C C . LEU B 1 155 ? 11.258 -26.656 -11.508 1 98.06 155 LEU B C 1
ATOM 3494 O O . LEU B 1 155 ? 12.047 -27.453 -11.008 1 98.06 155 LEU B O 1
ATOM 3498 N N . TYR B 1 156 ? 11.609 -25.516 -12.023 1 97.81 156 TYR B N 1
ATOM 3499 C CA . TYR B 1 156 ? 13.008 -25.078 -11.969 1 97.81 156 TYR B CA 1
ATOM 3500 C C . TYR B 1 156 ? 13.492 -24.984 -10.531 1 97.81 156 TYR B C 1
ATOM 3502 O O . TYR B 1 156 ? 14.523 -25.562 -10.18 1 97.81 156 TYR B O 1
ATOM 3510 N N . ASN B 1 157 ? 12.766 -24.281 -9.695 1 97.62 157 ASN B N 1
ATOM 3511 C CA . ASN B 1 157 ? 13.172 -24.047 -8.32 1 97.62 157 ASN B CA 1
ATOM 3512 C C . ASN B 1 157 ? 13.258 -25.344 -7.523 1 97.62 157 ASN B C 1
ATOM 3514 O O . ASN B 1 157 ? 14.141 -25.5 -6.684 1 97.62 157 ASN B O 1
ATOM 3518 N N . THR B 1 158 ? 12.258 -26.219 -7.758 1 98.25 158 THR B N 1
ATOM 3519 C CA . THR B 1 158 ? 12.297 -27.5 -7.09 1 98.25 158 THR B CA 1
ATOM 3520 C C . THR B 1 158 ? 13.562 -28.266 -7.465 1 98.25 158 THR B C 1
ATOM 3522 O O . THR B 1 158 ? 14.258 -28.797 -6.594 1 98.25 158 THR B O 1
ATOM 3525 N N . THR B 1 159 ? 13.867 -28.328 -8.719 1 98.56 159 THR B N 1
ATOM 3526 C CA . THR B 1 159 ? 15.07 -29.016 -9.18 1 98.56 159 THR B CA 1
ATOM 3527 C C . THR B 1 159 ? 16.328 -28.344 -8.625 1 98.56 159 THR B C 1
ATOM 3529 O O . THR B 1 159 ? 17.219 -29.016 -8.125 1 98.56 159 THR B O 1
ATOM 3532 N N . PHE B 1 160 ? 16.406 -27.062 -8.711 1 98.56 160 PHE B N 1
ATOM 3533 C CA . PHE B 1 160 ? 17.516 -26.25 -8.242 1 98.56 160 PHE B CA 1
ATOM 3534 C C . PHE B 1 160 ? 17.812 -26.531 -6.777 1 98.56 160 PHE B C 1
ATOM 3536 O O . PHE B 1 160 ? 18.953 -26.844 -6.422 1 98.56 160 PHE B O 1
ATOM 3543 N N . TRP B 1 161 ? 16.812 -26.484 -6.008 1 98 161 TRP B N 1
ATOM 3544 C CA . TRP B 1 161 ? 17.031 -26.594 -4.566 1 98 161 TRP B CA 1
ATOM 3545 C C . TRP B 1 161 ? 17.297 -28.047 -4.176 1 98 161 TRP B C 1
ATOM 3547 O O . TRP B 1 161 ? 18.016 -28.312 -3.197 1 98 161 TRP B O 1
ATOM 3557 N N . MET B 1 162 ? 16.766 -29.078 -4.934 1 98.19 162 MET B N 1
ATOM 3558 C CA . MET B 1 162 ? 17.125 -30.453 -4.656 1 98.19 162 MET B CA 1
ATOM 3559 C C . MET B 1 162 ? 18.594 -30.719 -4.949 1 98.19 162 MET B C 1
ATOM 3561 O O . MET B 1 162 ? 19.266 -31.469 -4.227 1 98.19 162 MET B O 1
ATOM 3565 N N . LEU B 1 163 ? 19.062 -30.047 -6.004 1 98.5 163 LEU B N 1
ATOM 3566 C CA . LEU B 1 163 ? 20.469 -30.156 -6.312 1 98.5 163 LEU B CA 1
ATOM 3567 C C . LEU B 1 163 ? 21.328 -29.625 -5.172 1 98.5 163 LEU B C 1
ATOM 3569 O O . LEU B 1 163 ? 22.391 -30.172 -4.871 1 98.5 163 LEU B O 1
ATOM 3573 N N . ILE B 1 164 ? 20.875 -28.594 -4.543 1 98.06 164 ILE B N 1
ATOM 3574 C CA . ILE B 1 164 ? 21.641 -27.953 -3.477 1 98.06 164 ILE B CA 1
ATOM 3575 C C . ILE B 1 164 ? 21.453 -28.734 -2.176 1 98.06 164 ILE B C 1
ATOM 3577 O O . ILE B 1 164 ? 22.438 -29.188 -1.581 1 98.06 164 ILE B O 1
ATOM 3581 N N . LEU B 1 165 ? 20.25 -28.922 -1.812 1 97.38 165 LEU B N 1
ATOM 3582 C CA . LEU B 1 165 ? 19.922 -29.469 -0.497 1 97.38 165 LEU B CA 1
ATOM 3583 C C . LEU B 1 165 ? 20.297 -30.938 -0.406 1 97.38 165 LEU B C 1
ATOM 3585 O O . LEU B 1 165 ? 20.75 -31.406 0.644 1 97.38 165 LEU B O 1
ATOM 3589 N N . LYS B 1 166 ? 20.109 -31.688 -1.44 1 97.25 166 LYS B N 1
ATOM 3590 C CA . LYS B 1 166 ? 20.344 -33.125 -1.413 1 97.25 166 LYS B CA 1
ATOM 3591 C C . LYS B 1 166 ? 21.531 -33.5 -2.287 1 97.25 166 LYS B C 1
ATOM 3593 O O . LYS B 1 166 ? 22.188 -34.5 -2.047 1 97.25 166 LYS B O 1
ATOM 3598 N N . GLY B 1 167 ? 21.797 -32.688 -3.262 1 97.38 167 GLY B N 1
ATOM 3599 C CA . GLY B 1 167 ? 22.844 -33.031 -4.215 1 97.38 167 GLY B CA 1
ATOM 3600 C C . GLY B 1 167 ? 24.203 -32.438 -3.848 1 97.38 167 GLY B C 1
ATOM 3601 O O . GLY B 1 167 ? 25.219 -32.781 -4.453 1 97.38 167 GLY B O 1
ATOM 3602 N N . GLY B 1 168 ? 24.172 -31.406 -2.891 1 97.5 168 GLY B N 1
ATOM 3603 C CA . GLY B 1 168 ? 25.422 -30.828 -2.416 1 97.5 168 GLY B CA 1
ATOM 3604 C C . GLY B 1 168 ? 25.969 -29.75 -3.326 1 97.5 168 GLY B C 1
ATOM 3605 O O . GLY B 1 168 ? 27.125 -29.344 -3.188 1 97.5 168 GLY B O 1
ATOM 3606 N N . PHE B 1 169 ? 25.188 -29.328 -4.273 1 97.81 169 PHE B N 1
ATOM 3607 C CA . PHE B 1 169 ? 25.609 -28.266 -5.188 1 97.81 169 PHE B CA 1
ATOM 3608 C C . PHE B 1 169 ? 25.641 -26.922 -4.477 1 97.81 169 PHE B C 1
ATOM 3610 O O . PHE B 1 169 ? 24.859 -26.688 -3.553 1 97.81 169 PHE B O 1
ATOM 3617 N N . THR B 1 170 ? 26.562 -26.109 -4.898 1 98 170 THR B N 1
ATOM 3618 C CA . THR B 1 170 ? 26.438 -24.688 -4.574 1 98 170 THR B CA 1
ATOM 3619 C C . THR B 1 170 ? 25.406 -24.016 -5.465 1 98 170 THR B C 1
ATOM 3621 O O . THR B 1 170 ? 24.938 -24.594 -6.441 1 98 170 THR B O 1
ATOM 3624 N N . ASN B 1 171 ? 25.031 -22.828 -5.152 1 96.44 171 ASN B N 1
ATOM 3625 C CA . ASN B 1 171 ? 24.094 -22.078 -5.988 1 96.44 171 ASN B CA 1
ATOM 3626 C C . ASN B 1 171 ? 24.594 -21.969 -7.426 1 96.44 171 ASN B C 1
ATOM 3628 O O . ASN B 1 171 ? 23.844 -22.203 -8.367 1 96.44 171 ASN B O 1
ATOM 3632 N N . THR B 1 172 ? 25.797 -21.625 -7.535 1 97.81 172 THR B N 1
ATOM 3633 C CA . THR B 1 172 ? 26.406 -21.422 -8.852 1 97.81 172 THR B CA 1
ATOM 3634 C C . THR B 1 172 ? 26.438 -22.734 -9.633 1 97.81 172 THR B C 1
ATOM 3636 O O . THR B 1 172 ? 26.125 -22.766 -10.828 1 97.81 172 THR B O 1
ATOM 3639 N N . GLN B 1 173 ? 26.797 -23.781 -9 1 97.94 173 GLN B N 1
ATOM 3640 C CA . GLN B 1 173 ? 26.844 -25.094 -9.641 1 97.94 173 GLN B CA 1
ATOM 3641 C C . GLN B 1 173 ? 25.453 -25.516 -10.133 1 97.94 173 GLN B C 1
ATOM 3643 O O . GLN B 1 173 ? 25.328 -26.047 -11.234 1 97.94 173 GLN B O 1
ATOM 3648 N N . ALA B 1 174 ? 24.5 -25.328 -9.273 1 98.25 174 ALA B N 1
ATOM 3649 C CA . ALA B 1 174 ? 23.141 -25.719 -9.625 1 98.25 174 ALA B CA 1
ATOM 3650 C C . ALA B 1 174 ? 22.656 -24.938 -10.844 1 98.25 174 ALA B C 1
ATOM 3652 O O . ALA B 1 174 ? 22.031 -25.516 -11.742 1 98.25 174 ALA B O 1
ATOM 3653 N N . GLU B 1 175 ? 22.906 -23.641 -10.844 1 97.31 175 GLU B N 1
ATOM 3654 C CA . GLU B 1 175 ? 22.5 -22.797 -11.969 1 97.31 175 GLU B CA 1
ATOM 3655 C C . GLU B 1 175 ? 23.156 -23.266 -13.266 1 97.31 175 GLU B C 1
ATOM 3657 O O . GLU B 1 175 ? 22.484 -23.344 -14.305 1 97.31 175 GLU B O 1
ATOM 3662 N N . GLU B 1 176 ? 24.406 -23.516 -13.203 1 97.88 176 GLU B N 1
ATOM 3663 C CA . GLU B 1 176 ? 25.141 -23.969 -14.375 1 97.88 176 GLU B CA 1
ATOM 3664 C C . GLU B 1 176 ? 24.609 -25.312 -14.875 1 97.88 176 GLU B C 1
ATOM 3666 O O . GLU B 1 176 ? 24.5 -25.531 -16.078 1 97.88 176 GLU B O 1
ATOM 3671 N N . TYR B 1 177 ? 24.391 -26.188 -13.922 1 97.31 177 TYR B N 1
ATOM 3672 C CA . TYR B 1 177 ? 23.906 -27.516 -14.234 1 97.31 177 TYR B CA 1
ATOM 3673 C C . TYR B 1 177 ? 22.547 -27.453 -14.938 1 97.31 177 TYR B C 1
ATOM 3675 O O . TYR B 1 177 ? 22.266 -28.281 -15.805 1 97.31 177 TYR B O 1
ATOM 3683 N N . LEU B 1 178 ? 21.734 -26.531 -14.609 1 98 178 LEU B N 1
ATOM 3684 C CA . LEU B 1 178 ? 20.375 -26.453 -15.109 1 98 178 LEU B CA 1
ATOM 3685 C C . LEU B 1 178 ? 20.297 -25.562 -16.359 1 98 178 LEU B C 1
ATOM 3687 O O . LEU B 1 178 ? 19.266 -25.531 -17.031 1 98 178 LEU B O 1
ATOM 3691 N N . LYS B 1 179 ? 21.359 -24.875 -16.594 1 96.94 179 LYS B N 1
ATOM 3692 C CA . LYS B 1 179 ? 21.375 -23.969 -17.75 1 96.94 179 LYS B CA 1
ATOM 3693 C C . LYS B 1 179 ? 21.047 -24.719 -19.031 1 96.94 179 LYS B C 1
ATOM 3695 O O . LYS B 1 179 ? 21.688 -25.719 -19.359 1 96.94 179 LYS B O 1
ATOM 3700 N N . GLY B 1 180 ? 20.047 -24.281 -19.734 1 94.88 180 GLY B N 1
ATOM 3701 C CA . GLY B 1 180 ? 19.719 -24.844 -21.031 1 94.88 180 GLY B CA 1
ATOM 3702 C C . GLY B 1 180 ? 18.812 -26.062 -20.938 1 94.88 180 GLY B C 1
ATOM 3703 O O . GLY B 1 180 ? 18.406 -26.609 -21.953 1 94.88 180 GLY B O 1
ATOM 3704 N N . THR B 1 181 ? 18.5 -26.547 -19.766 1 96.25 181 THR B N 1
ATOM 3705 C CA . THR B 1 181 ? 17.641 -27.719 -19.609 1 96.25 181 THR B CA 1
ATOM 3706 C C . THR B 1 181 ? 16.203 -27.375 -19.953 1 96.25 181 THR B C 1
ATOM 3708 O O . THR B 1 181 ? 15.758 -26.234 -19.766 1 96.25 181 THR B O 1
ATOM 3711 N N . VAL B 1 182 ? 15.539 -28.281 -20.453 1 95.81 182 VAL B N 1
ATOM 3712 C CA . VAL B 1 182 ? 14.109 -28.141 -20.734 1 95.81 182 VAL B CA 1
ATOM 3713 C C . VAL B 1 182 ? 13.297 -28.891 -19.688 1 95.81 182 VAL B C 1
ATOM 3715 O O . VAL B 1 182 ? 13.852 -29.531 -18.797 1 95.81 182 VAL B O 1
ATOM 3718 N N . SER B 1 183 ? 12.047 -28.828 -19.703 1 96.25 183 SER B N 1
ATOM 3719 C CA . SER B 1 183 ? 11.133 -29.359 -18.703 1 96.25 183 SER B CA 1
ATOM 3720 C C . SER B 1 183 ? 11.383 -30.859 -18.484 1 96.25 183 SER B C 1
ATOM 3722 O O . SER B 1 183 ? 11.523 -31.297 -17.344 1 96.25 183 SER B O 1
ATOM 3724 N N . ALA B 1 184 ? 11.477 -31.594 -19.562 1 97 184 ALA B N 1
ATOM 3725 C CA . ALA B 1 184 ? 11.633 -33.031 -19.484 1 97 184 ALA B CA 1
ATOM 3726 C C . ALA B 1 184 ? 12.898 -33.406 -18.734 1 97 184 ALA B C 1
ATOM 3728 O O . ALA B 1 184 ? 12.914 -34.375 -17.969 1 97 184 ALA B O 1
ATOM 3729 N N . GLU B 1 185 ? 13.922 -32.719 -18.953 1 97.75 185 GLU B N 1
ATOM 3730 C CA . GLU B 1 185 ? 15.195 -33 -18.297 1 97.75 185 GLU B CA 1
ATOM 3731 C C . GLU B 1 185 ? 15.125 -32.719 -16.797 1 97.75 185 GLU B C 1
ATOM 3733 O O . GLU B 1 185 ? 15.719 -33.438 -16 1 97.75 185 GLU B O 1
ATOM 3738 N N . LYS B 1 186 ? 14.445 -31.688 -16.422 1 98.38 186 LYS B N 1
ATOM 3739 C CA . LYS B 1 186 ? 14.289 -31.391 -15 1 98.38 186 LYS B CA 1
ATOM 3740 C C . LYS B 1 186 ? 13.469 -32.469 -14.289 1 98.38 186 LYS B C 1
ATOM 3742 O O . LYS B 1 186 ? 13.805 -32.875 -13.172 1 98.38 186 LYS B O 1
ATOM 3747 N N . HIS B 1 187 ? 12.406 -32.906 -14.961 1 97.81 187 HIS B N 1
ATOM 3748 C CA . HIS B 1 187 ? 11.664 -34.031 -14.422 1 97.81 187 HIS B CA 1
ATOM 3749 C C . HIS B 1 187 ? 12.57 -35.25 -14.203 1 97.81 187 HIS B C 1
ATOM 3751 O O . HIS B 1 187 ? 12.492 -35.906 -13.172 1 97.81 187 HIS B O 1
ATOM 3757 N N . GLU B 1 188 ? 13.406 -35.5 -15.188 1 98.12 188 GLU B N 1
ATOM 3758 C CA . GLU B 1 188 ? 14.312 -36.625 -15.125 1 98.12 188 GLU B CA 1
ATOM 3759 C C . GLU B 1 188 ? 15.32 -36.469 -13.992 1 98.12 188 GLU B C 1
ATOM 3761 O O . GLU B 1 188 ? 15.594 -37.438 -13.266 1 98.12 188 GLU B O 1
ATOM 3766 N N . ILE B 1 189 ? 15.875 -35.281 -13.906 1 98.19 189 ILE B N 1
ATOM 3767 C CA . ILE B 1 189 ? 16.828 -35.031 -12.836 1 98.19 189 ILE B CA 1
ATOM 3768 C C . ILE B 1 189 ? 16.172 -35.312 -11.484 1 98.19 189 ILE B C 1
ATOM 3770 O O . ILE B 1 189 ? 16.734 -36.031 -10.664 1 98.19 189 ILE B O 1
ATOM 3774 N N . LEU B 1 190 ? 15 -34.781 -11.227 1 98.56 190 LEU B N 1
ATOM 3775 C CA . LEU B 1 190 ? 14.289 -34.969 -9.969 1 98.56 190 LEU B CA 1
ATOM 3776 C C . LEU B 1 190 ? 14.039 -36.469 -9.719 1 98.56 190 LEU B C 1
ATOM 3778 O O . LEU B 1 190 ? 14.242 -36.938 -8.602 1 98.56 190 LEU B O 1
ATOM 3782 N N . PHE B 1 191 ? 13.625 -37.156 -10.719 1 97.94 191 PHE B N 1
ATOM 3783 C CA . PHE B 1 191 ? 13.273 -38.562 -10.578 1 97.94 191 PHE B CA 1
ATOM 3784 C C . PHE B 1 191 ? 14.516 -39.406 -10.406 1 97.94 191 PHE B C 1
ATOM 3786 O O . PHE B 1 191 ? 14.648 -40.156 -9.43 1 97.94 191 PHE B O 1
ATOM 3793 N N . SER B 1 192 ? 15.453 -39.312 -11.297 1 98.06 192 SER B N 1
ATOM 3794 C CA . SER B 1 192 ? 16.609 -40.219 -11.352 1 98.06 192 SER B CA 1
ATOM 3795 C C . SER B 1 192 ? 17.578 -39.938 -10.211 1 98.06 192 SER B C 1
ATOM 3797 O O . SER B 1 192 ? 18.141 -40.875 -9.625 1 98.06 192 SER B O 1
ATOM 3799 N N . LYS B 1 193 ? 17.766 -38.688 -9.922 1 97.56 193 LYS B N 1
ATOM 3800 C CA . LYS B 1 193 ? 18.781 -38.344 -8.938 1 97.56 193 LYS B CA 1
ATOM 3801 C C . LYS B 1 193 ? 18.188 -38.312 -7.523 1 97.56 193 LYS B C 1
ATOM 3803 O O . LYS B 1 193 ? 18.891 -38.594 -6.551 1 97.56 193 LYS B O 1
ATOM 3808 N N . PHE B 1 194 ? 16.922 -38 -7.441 1 97.88 194 PHE B N 1
ATOM 3809 C CA . PHE B 1 194 ? 16.438 -37.719 -6.09 1 97.88 194 PHE B CA 1
ATOM 3810 C C . PHE B 1 194 ? 15.195 -38.562 -5.789 1 97.88 194 PHE B C 1
ATOM 3812 O O . PHE B 1 194 ? 14.648 -38.469 -4.691 1 97.88 194 PHE B O 1
ATOM 3819 N N . GLY B 1 195 ? 14.656 -39.281 -6.805 1 97.75 195 GLY B N 1
ATOM 3820 C CA . GLY B 1 195 ? 13.484 -40.125 -6.598 1 97.75 195 GLY B CA 1
ATOM 3821 C C . GLY B 1 195 ? 12.203 -39.312 -6.438 1 97.75 195 GLY B C 1
ATOM 3822 O O . GLY B 1 195 ? 11.258 -39.75 -5.781 1 97.75 195 GLY B O 1
ATOM 3823 N N . ILE B 1 196 ? 12.227 -38.125 -6.926 1 97.5 196 ILE B N 1
ATOM 3824 C CA . ILE B 1 196 ? 11.07 -37.25 -6.781 1 97.5 196 ILE B CA 1
ATOM 3825 C C . ILE B 1 196 ? 10.273 -37.219 -8.078 1 97.5 196 ILE B C 1
ATOM 3827 O O . ILE B 1 196 ? 10.812 -36.906 -9.141 1 97.5 196 ILE B O 1
ATOM 3831 N N . ASN B 1 197 ? 9.055 -37.656 -8.039 1 97.81 197 ASN B N 1
ATOM 3832 C CA . ASN B 1 197 ? 8.117 -37.438 -9.133 1 97.81 197 ASN B CA 1
ATOM 3833 C C . ASN B 1 197 ? 7.406 -36.094 -8.992 1 97.81 197 ASN B C 1
ATOM 3835 O O . ASN B 1 197 ? 6.496 -35.938 -8.18 1 97.81 197 ASN B O 1
ATOM 3839 N N . TYR B 1 198 ? 7.754 -35.156 -9.781 1 97.38 198 TYR B N 1
ATOM 3840 C CA . TYR B 1 198 ? 7.273 -33.781 -9.672 1 97.38 198 TYR B CA 1
ATOM 3841 C C . TYR B 1 198 ? 5.754 -33.719 -9.781 1 97.38 198 TYR B C 1
ATOM 3843 O O . TYR B 1 198 ? 5.117 -32.844 -9.219 1 97.38 198 TYR B O 1
ATOM 3851 N N . ASN B 1 199 ? 5.141 -34.656 -10.492 1 95.56 199 ASN B N 1
ATOM 3852 C CA . ASN B 1 199 ? 3.695 -34.656 -10.688 1 95.56 199 ASN B CA 1
ATOM 3853 C C . ASN B 1 199 ? 2.951 -34.844 -9.367 1 95.56 199 ASN B C 1
ATOM 3855 O O . ASN B 1 199 ? 1.765 -34.531 -9.266 1 95.56 199 ASN B O 1
ATOM 3859 N N . PHE B 1 200 ? 3.662 -35.312 -8.359 1 96.31 200 PHE B N 1
ATOM 3860 C CA . PHE B 1 200 ? 3.021 -35.594 -7.082 1 96.31 200 PHE B CA 1
ATOM 3861 C C . PHE B 1 200 ? 3.246 -34.438 -6.105 1 96.31 200 PHE B C 1
ATOM 3863 O O . PHE B 1 200 ? 2.756 -34.469 -4.977 1 96.31 200 PHE B O 1
ATOM 3870 N N . GLU B 1 201 ? 4.051 -33.469 -6.578 1 96.62 201 GLU B N 1
ATOM 3871 C CA . GLU B 1 201 ? 4.164 -32.281 -5.742 1 96.62 201 GLU B CA 1
ATOM 3872 C C . GLU B 1 201 ? 2.795 -31.656 -5.453 1 96.62 201 GLU B C 1
ATOM 3874 O O . GLU B 1 201 ? 1.878 -31.766 -6.273 1 96.62 201 GLU B O 1
ATOM 3879 N N . PRO B 1 202 ? 2.619 -31.047 -4.27 1 97.44 202 PRO B N 1
ATOM 3880 C CA . PRO B 1 202 ? 1.337 -30.422 -3.957 1 97.44 202 PRO B CA 1
ATOM 3881 C C . PRO B 1 202 ? 0.874 -29.453 -5.051 1 97.44 202 PRO B C 1
ATOM 3883 O O . PRO B 1 202 ? 1.688 -28.734 -5.625 1 97.44 202 PRO B O 1
ATOM 3886 N N . GLU B 1 203 ? -0.435 -29.391 -5.348 1 98.06 203 GLU B N 1
ATOM 3887 C CA . GLU B 1 203 ? -1.011 -28.594 -6.434 1 98.06 203 GLU B CA 1
ATOM 3888 C C . GLU B 1 203 ? -0.794 -27.109 -6.207 1 98.06 203 GLU B C 1
ATOM 3890 O O . GLU B 1 203 ? -0.624 -26.344 -7.16 1 98.06 203 GLU B O 1
ATOM 3895 N N . ILE B 1 204 ? -0.801 -26.719 -4.926 1 98.56 204 ILE B N 1
ATOM 3896 C CA . ILE B 1 204 ? -0.615 -25.297 -4.625 1 98.56 204 ILE B CA 1
ATOM 3897 C C . ILE B 1 204 ? 0.724 -24.828 -5.184 1 98.56 204 ILE B C 1
ATOM 3899 O O . ILE B 1 204 ? 0.851 -23.672 -5.617 1 98.56 204 ILE B O 1
ATOM 3903 N N . TYR B 1 205 ? 1.761 -25.734 -5.215 1 98.31 205 TYR B N 1
ATOM 3904 C CA . TYR B 1 205 ? 3.084 -25.359 -5.703 1 98.31 205 TYR B CA 1
ATOM 3905 C C . TYR B 1 205 ? 3.105 -25.312 -7.227 1 98.31 205 TYR B C 1
ATOM 3907 O O . TYR B 1 205 ? 3.766 -24.453 -7.812 1 98.31 205 TYR B O 1
ATOM 3915 N N . LYS B 1 206 ? 2.316 -26.125 -7.863 1 97.62 206 LYS B N 1
ATOM 3916 C CA . LYS B 1 206 ? 2.371 -26.297 -9.312 1 97.62 206 LYS B CA 1
ATOM 3917 C C . LYS B 1 206 ? 1.366 -25.391 -10.016 1 97.62 206 LYS B C 1
ATOM 3919 O O . LYS B 1 206 ? 1.601 -24.953 -11.141 1 97.62 206 LYS B O 1
ATOM 3924 N N . LYS B 1 207 ? 0.267 -25.156 -9.281 1 98.12 207 LYS B N 1
ATOM 3925 C CA . LYS B 1 207 ? -0.846 -24.469 -9.93 1 98.12 207 LYS B CA 1
ATOM 3926 C C . LYS B 1 207 ? -1.101 -23.109 -9.289 1 98.12 207 LYS B C 1
ATOM 3928 O O . LYS B 1 207 ? -1.891 -22.312 -9.805 1 98.12 207 LYS B O 1
ATOM 3933 N N . GLY B 1 208 ? -0.453 -22.797 -8.211 1 98.69 208 GLY B N 1
ATOM 3934 C CA . GLY B 1 208 ? -0.747 -21.578 -7.477 1 98.69 208 GLY B CA 1
ATOM 3935 C C . GLY B 1 208 ? -2.051 -21.641 -6.707 1 98.69 208 GLY B C 1
ATOM 3936 O O . GLY B 1 208 ? -2.502 -22.719 -6.328 1 98.69 208 GLY B O 1
ATOM 3937 N N . SER B 1 209 ? -2.525 -20.531 -6.32 1 98.88 209 SER B N 1
ATOM 3938 C CA . SER B 1 209 ? -3.764 -20.406 -5.559 1 98.88 209 SER B CA 1
ATOM 3939 C C . SER B 1 209 ? -4.781 -19.547 -6.293 1 98.88 209 SER B C 1
ATOM 3941 O O . SER B 1 209 ? -4.441 -18.469 -6.801 1 98.88 209 SER B O 1
ATOM 3943 N N . ILE B 1 210 ? -6.008 -20.047 -6.383 1 98.88 210 ILE B N 1
ATOM 3944 C CA . ILE B 1 210 ? -7.09 -19.328 -7.039 1 98.88 210 ILE B CA 1
ATOM 3945 C C . ILE B 1 210 ? -8.203 -19.031 -6.031 1 98.88 210 ILE B C 1
ATOM 3947 O O . ILE B 1 210 ? -8.828 -19.953 -5.508 1 98.88 210 ILE B O 1
ATOM 3951 N N . TRP B 1 211 ? -8.398 -17.766 -5.691 1 98.81 211 TRP B N 1
ATOM 3952 C CA . TRP B 1 211 ? -9.594 -17.359 -4.965 1 98.81 211 TRP B CA 1
ATOM 3953 C C . TRP B 1 211 ? -10.742 -17.062 -5.926 1 98.81 211 TRP B C 1
ATOM 3955 O O . TRP B 1 211 ? -10.539 -16.406 -6.953 1 98.81 211 TRP B O 1
ATOM 3965 N N . ILE B 1 212 ? -11.914 -17.562 -5.617 1 98.12 212 ILE B N 1
ATOM 3966 C CA . ILE B 1 212 ? -13.086 -17.203 -6.414 1 98.12 212 ILE B CA 1
ATOM 3967 C C . ILE B 1 212 ? -14.227 -16.766 -5.492 1 98.12 212 ILE B C 1
ATOM 3969 O O . ILE B 1 212 ? -14.328 -17.234 -4.355 1 98.12 212 ILE B O 1
ATOM 3973 N N . ARG B 1 213 ? -14.945 -15.82 -5.926 1 96.12 213 ARG B N 1
ATOM 3974 C CA . ARG B 1 213 ? -16.219 -15.453 -5.309 1 96.12 213 ARG B CA 1
ATOM 3975 C C . ARG B 1 213 ? -17.359 -16.312 -5.84 1 96.12 213 ARG B C 1
ATOM 3977 O O . ARG B 1 213 ? -17.547 -16.422 -7.055 1 96.12 213 ARG B O 1
ATOM 3984 N N . GLU B 1 214 ? -18.094 -17.016 -4.91 1 93.25 214 GLU B N 1
ATOM 3985 C CA . GLU B 1 214 ? -19.125 -17.953 -5.336 1 93.25 214 GLU B CA 1
ATOM 3986 C C . GLU B 1 214 ? -20.453 -17.688 -4.617 1 93.25 214 GLU B C 1
ATOM 3988 O O . GLU B 1 214 ? -20.469 -17.375 -3.428 1 93.25 214 GLU B O 1
ATOM 3993 N N . PRO B 1 215 ? -21.547 -17.766 -5.332 1 89.62 215 PRO B N 1
ATOM 3994 C CA . PRO B 1 215 ? -22.859 -17.641 -4.691 1 89.62 215 PRO B CA 1
ATOM 3995 C C . PRO B 1 215 ? -23.172 -18.797 -3.732 1 89.62 215 PRO B C 1
ATOM 3997 O O . PRO B 1 215 ? -22.688 -19.906 -3.934 1 89.62 215 PRO B O 1
ATOM 4000 N N . ILE B 1 216 ? -23.609 -18.531 -2.473 1 79.56 216 ILE B N 1
ATOM 4001 C CA . ILE B 1 216 ? -23.922 -19.547 -1.48 1 79.56 216 ILE B CA 1
ATOM 4002 C C . ILE B 1 216 ? -24.953 -20.516 -2.047 1 79.56 216 ILE B C 1
ATOM 4004 O O . ILE B 1 216 ? -24.812 -21.734 -1.924 1 79.56 216 ILE B O 1
ATOM 4008 N N . ASP B 1 217 ? -26.234 -19.953 -2.096 1 63.28 217 ASP B N 1
ATOM 4009 C CA . ASP B 1 217 ? -27.375 -20.844 -2.287 1 63.28 217 ASP B CA 1
ATOM 4010 C C . ASP B 1 217 ? -27.453 -21.328 -3.732 1 63.28 217 ASP B C 1
ATOM 4012 O O . ASP B 1 217 ? -26.938 -20.688 -4.641 1 63.28 217 ASP B O 1
ATOM 4016 N N . GLN B 1 218 ? -27.766 -22.578 -3.764 1 57.75 218 GLN B N 1
ATOM 4017 C CA . GLN B 1 218 ? -28.219 -23.266 -4.969 1 57.75 218 GLN B CA 1
ATOM 4018 C C . GLN B 1 218 ? -29.078 -22.344 -5.836 1 57.75 218 GLN B C 1
ATOM 4020 O O . GLN B 1 218 ? -29.625 -22.781 -6.852 1 57.75 218 GLN B O 1
ATOM 4025 N N . GLU B 1 219 ? -29.016 -21.141 -5.312 1 57.91 219 GLU B N 1
ATOM 4026 C CA . GLU B 1 219 ? -30.016 -20.375 -6.043 1 57.91 219 GLU B CA 1
ATOM 4027 C C . GLU B 1 219 ? -29.422 -19.719 -7.285 1 57.91 219 GLU B C 1
ATOM 4029 O O . GLU B 1 219 ? -30.125 -19.047 -8.039 1 57.91 219 GLU B O 1
ATOM 4034 N N . TRP B 1 220 ? -28.141 -19.859 -7.406 1 65.94 220 TRP B N 1
ATOM 4035 C CA . TRP B 1 220 ? -27.641 -19.391 -8.695 1 65.94 220 TRP B CA 1
ATOM 4036 C C . TRP B 1 220 ? -28.328 -20.141 -9.844 1 65.94 220 TRP B C 1
ATOM 4038 O O . TRP B 1 220 ? -28.375 -21.375 -9.844 1 65.94 220 TRP B O 1
ATOM 4048 N N . HIS B 1 221 ? -29.172 -19.297 -10.484 1 65.25 221 HIS B N 1
ATOM 4049 C CA . HIS B 1 221 ? -29.766 -19.844 -11.695 1 65.25 221 HIS B CA 1
ATOM 4050 C C . HIS B 1 221 ? -29.016 -19.391 -12.938 1 65.25 221 HIS B C 1
ATOM 4052 O O . HIS B 1 221 ? -28.594 -18.234 -13.031 1 65.25 221 HIS B O 1
ATOM 4058 N N . GLN B 1 222 ? -28.625 -20.344 -13.672 1 63 222 GLN B N 1
ATOM 4059 C CA . GLN B 1 222 ? -27.859 -20.125 -14.898 1 63 222 GLN B CA 1
ATOM 4060 C C . GLN B 1 222 ? -28.406 -18.938 -15.688 1 63 222 GLN B C 1
ATOM 4062 O O . GLN B 1 222 ? -27.672 -18.297 -16.438 1 63 222 GLN B O 1
ATOM 4067 N N . GLN B 1 223 ? -29.562 -18.609 -15.32 1 62.47 223 GLN B N 1
ATOM 4068 C CA . GLN B 1 223 ? -30.188 -17.547 -16.094 1 62.47 223 GLN B CA 1
ATOM 4069 C C . GLN B 1 223 ? -29.891 -16.172 -15.508 1 62.47 223 GLN B C 1
ATOM 4071 O O . GLN B 1 223 ? -30.219 -15.148 -16.094 1 62.47 223 GLN B O 1
ATOM 4076 N N . ASP B 1 224 ? -29.109 -16.109 -14.445 1 65.19 224 ASP B N 1
ATOM 4077 C CA . ASP B 1 224 ? -28.844 -14.82 -13.82 1 65.19 224 ASP B CA 1
ATOM 4078 C C . ASP B 1 224 ? -27.875 -13.992 -14.656 1 65.19 224 ASP B C 1
ATOM 4080 O O . ASP B 1 224 ? -26.828 -14.5 -15.094 1 65.19 224 ASP B O 1
ATOM 4084 N N . LYS B 1 225 ? -28.391 -12.758 -14.852 1 70.31 225 LYS B N 1
ATOM 4085 C CA . LYS B 1 225 ? -2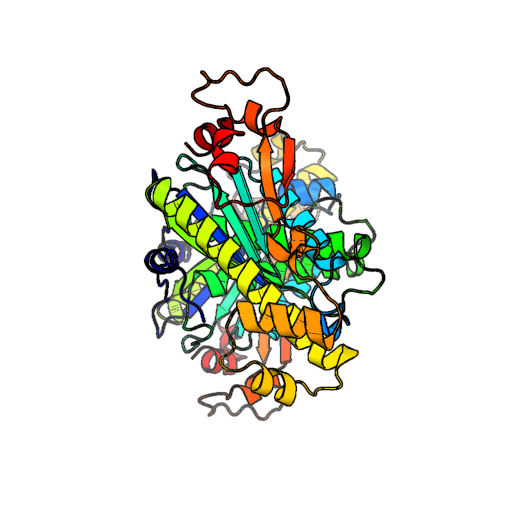7.609 -11.906 -15.734 1 70.31 225 LYS B CA 1
ATOM 4086 C C . LYS B 1 225 ? -26.75 -10.922 -14.93 1 70.31 225 LYS B C 1
ATOM 4088 O O . LYS B 1 225 ? -25.766 -10.406 -15.43 1 70.31 225 LYS B O 1
ATOM 4093 N N . LYS B 1 226 ? -27.188 -10.766 -13.656 1 80.62 226 LYS B N 1
ATOM 4094 C CA . LYS B 1 226 ? -26.422 -9.789 -12.883 1 80.62 226 LYS B CA 1
ATOM 4095 C C . LYS B 1 226 ? -26.656 -9.984 -11.383 1 80.62 226 LYS B C 1
ATOM 4097 O O . LYS B 1 226 ? -27.719 -10.438 -10.969 1 80.62 226 LYS B O 1
ATOM 4102 N N . PHE B 1 227 ? -25.609 -9.727 -10.656 1 83.88 227 PHE B N 1
ATOM 4103 C CA . PHE B 1 227 ? -25.719 -9.766 -9.203 1 83.88 227 PHE B CA 1
ATOM 4104 C C . PHE B 1 227 ? -25.688 -8.359 -8.625 1 83.88 227 PHE B C 1
ATOM 4106 O O . PHE B 1 227 ? -24.922 -7.508 -9.086 1 83.88 227 PHE B O 1
ATOM 4113 N N . SER B 1 228 ? -26.531 -8.102 -7.652 1 81.25 228 SER B N 1
ATOM 4114 C CA . SER B 1 228 ? -26.5 -6.824 -6.938 1 81.25 228 SER B CA 1
ATOM 4115 C C . SER B 1 228 ? -25.344 -6.762 -5.965 1 81.25 228 SER B C 1
ATOM 4117 O O . SER B 1 228 ? -24.734 -7.789 -5.641 1 81.25 228 SER B O 1
ATOM 4119 N N . VAL B 1 229 ? -25.031 -5.621 -5.531 1 81.12 229 VAL B N 1
ATOM 4120 C CA . VAL B 1 229 ? -23.984 -5.426 -4.543 1 81.12 229 VAL B CA 1
ATOM 4121 C C . VAL B 1 229 ? -24.297 -6.219 -3.279 1 81.12 229 VAL B C 1
ATOM 4123 O O . VAL B 1 229 ? -23.422 -6.84 -2.688 1 81.12 229 VAL B O 1
ATOM 4126 N N . LYS B 1 230 ? -25.562 -6.164 -2.891 1 83.5 230 LYS B N 1
ATOM 4127 C CA . LYS B 1 230 ? -26 -6.883 -1.7 1 83.5 230 LYS B CA 1
ATOM 4128 C C . LYS B 1 230 ? -25.781 -8.383 -1.854 1 83.5 230 LYS B C 1
ATOM 4130 O O . LYS B 1 230 ? -25.375 -9.062 -0.903 1 83.5 230 LYS B O 1
ATOM 4135 N N . GLN B 1 231 ? -26.047 -8.914 -3.018 1 84.69 231 GLN B N 1
ATOM 4136 C CA . GLN B 1 231 ? -25.844 -10.336 -3.285 1 84.69 231 GLN B CA 1
ATOM 4137 C C . GLN B 1 231 ? -24.375 -10.703 -3.229 1 84.69 231 GLN B C 1
ATOM 4139 O O . GLN B 1 231 ? -24 -11.734 -2.66 1 84.69 231 GLN B O 1
ATOM 4144 N N . LYS B 1 232 ? -23.562 -9.867 -3.812 1 86.12 232 LYS B N 1
ATOM 4145 C CA . LYS B 1 232 ? -22.125 -10.133 -3.844 1 86.12 232 LYS B CA 1
ATOM 4146 C C . LYS B 1 232 ? -21.547 -10.18 -2.434 1 86.12 232 LYS B C 1
ATOM 4148 O O . LYS B 1 232 ? -20.672 -11 -2.146 1 86.12 232 LYS B O 1
ATOM 4153 N N . LYS B 1 233 ? -22.047 -9.328 -1.568 1 86.44 233 LYS B N 1
ATOM 4154 C CA . LYS B 1 233 ? -21.562 -9.273 -0.193 1 86.44 233 LYS B CA 1
ATOM 4155 C C . LYS B 1 233 ? -21.875 -10.562 0.559 1 86.44 233 LYS B C 1
ATOM 4157 O O . LYS B 1 233 ? -21.188 -10.906 1.518 1 86.44 233 LYS B O 1
ATOM 4162 N N . LYS B 1 234 ? -22.828 -11.273 0.105 1 88.12 234 LYS B N 1
ATOM 4163 C CA . LYS B 1 234 ? -23.25 -12.492 0.784 1 88.12 234 LYS B CA 1
ATOM 4164 C C . LYS B 1 234 ? -22.531 -13.711 0.216 1 88.12 234 LYS B C 1
ATOM 4166 O O . LYS B 1 234 ? -22.625 -14.812 0.766 1 88.12 234 LYS B O 1
ATOM 4171 N N . MET B 1 235 ? -21.828 -13.492 -0.814 1 92.81 235 MET B N 1
ATOM 4172 C CA . MET B 1 235 ? -21.141 -14.602 -1.472 1 92.81 235 MET B CA 1
ATOM 4173 C C . MET B 1 235 ? -19.953 -15.078 -0.647 1 92.81 235 MET B C 1
ATOM 4175 O O . MET B 1 235 ? -19.484 -14.359 0.237 1 92.81 235 MET B O 1
ATOM 4179 N N . VAL B 1 236 ? -19.578 -16.25 -0.994 1 94.62 236 VAL B N 1
ATOM 4180 C CA . VAL B 1 236 ? -18.5 -16.875 -0.233 1 94.62 236 VAL B CA 1
ATOM 4181 C C . VAL B 1 236 ? -17.219 -16.875 -1.066 1 94.62 236 VAL B C 1
ATOM 4183 O O . VAL B 1 236 ? -17.266 -16.906 -2.299 1 94.62 236 VAL B O 1
ATOM 4186 N N . LEU B 1 237 ? -16.094 -16.75 -0.401 1 97.31 237 LEU B N 1
ATOM 4187 C CA . LEU B 1 237 ? -14.789 -16.891 -1.049 1 97.31 237 LEU B CA 1
ATOM 4188 C C . LEU B 1 237 ? -14.242 -18.297 -0.851 1 97.31 237 LEU B C 1
ATOM 4190 O O . LEU B 1 237 ? -14.172 -18.781 0.278 1 97.31 237 LEU B O 1
ATOM 4194 N N . SER B 1 238 ? -13.875 -18.938 -1.979 1 97.5 238 SER B N 1
ATOM 4195 C CA . SER B 1 238 ? -13.289 -20.281 -1.95 1 97.5 238 SER B CA 1
ATOM 4196 C C . SER B 1 238 ? -11.898 -20.297 -2.588 1 97.5 238 SER B C 1
ATOM 4198 O O . SER B 1 238 ? -11.656 -19.578 -3.564 1 97.5 238 SER B O 1
ATOM 4200 N N . ILE B 1 239 ? -11.039 -21.078 -2.045 1 98.56 239 ILE B N 1
ATOM 4201 C CA . ILE B 1 239 ? -9.688 -21.172 -2.572 1 98.56 239 ILE B CA 1
ATOM 4202 C C . ILE B 1 239 ? -9.5 -22.516 -3.281 1 98.56 239 ILE B C 1
ATOM 4204 O O . ILE B 1 239 ? -9.977 -23.547 -2.807 1 98.56 239 ILE B O 1
ATOM 4208 N N . LEU B 1 240 ? -8.922 -22.484 -4.477 1 98.38 240 LEU B N 1
ATOM 4209 C CA . LEU B 1 240 ? -8.695 -23.672 -5.309 1 98.38 240 LEU B CA 1
ATOM 4210 C C . LEU B 1 240 ? -7.238 -23.766 -5.734 1 98.38 240 LEU B C 1
ATOM 4212 O O . LEU B 1 240 ? -6.543 -22.75 -5.816 1 98.38 240 LEU B O 1
ATOM 4216 N N . HIS B 1 241 ? -6.777 -24.922 -5.98 1 98.5 241 HIS B N 1
ATOM 4217 C CA . HIS B 1 241 ? -5.473 -25.203 -6.562 1 98.5 241 HIS B CA 1
ATOM 4218 C C . HIS B 1 241 ? -5.602 -26.125 -7.77 1 98.5 241 HIS B C 1
ATOM 4220 O O . HIS B 1 241 ? -5.156 -27.281 -7.723 1 98.5 241 HIS B O 1
ATOM 4226 N N . VAL B 1 242 ? -6.23 -25.578 -8.797 1 98.12 242 VAL B N 1
ATOM 4227 C CA . VAL B 1 242 ? -6.566 -26.375 -9.977 1 98.12 242 VAL B CA 1
ATOM 4228 C C . VAL B 1 242 ? -6.082 -25.672 -11.234 1 98.12 242 VAL B C 1
ATOM 4230 O O . VAL B 1 242 ? -5.566 -24.562 -11.164 1 98.12 242 VAL B O 1
ATOM 4233 N N . SER B 1 243 ? -6.191 -26.344 -12.352 1 97.25 243 SER B N 1
ATOM 4234 C CA . SER B 1 243 ? -5.77 -25.781 -13.633 1 97.25 243 SER B CA 1
ATOM 4235 C C . SER B 1 243 ? -6.715 -24.688 -14.086 1 97.25 243 SER B C 1
ATOM 4237 O O . SER B 1 243 ? -7.918 -24.906 -14.234 1 97.25 243 SER B O 1
ATOM 4239 N N . LEU B 1 244 ? -6.211 -23.484 -14.32 1 95 244 LEU B N 1
ATOM 4240 C CA . LEU B 1 244 ? -6.941 -22.375 -14.922 1 95 244 LEU B CA 1
ATOM 4241 C C . LEU B 1 244 ? -6.992 -22.516 -16.438 1 95 244 LEU B C 1
ATOM 4243 O O . LEU B 1 244 ? -7.793 -21.844 -17.094 1 95 244 LEU B O 1
ATOM 4247 N N . ILE B 1 245 ? -6.141 -23.266 -16.953 1 91.25 245 ILE B N 1
ATOM 4248 C CA . ILE B 1 245 ? -5.93 -23.391 -18.391 1 91.25 245 ILE B CA 1
ATOM 4249 C C . ILE B 1 245 ? -7.02 -24.25 -19 1 91.25 245 ILE B C 1
ATOM 4251 O O . ILE B 1 245 ? -7.5 -23.984 -20.109 1 91.25 245 ILE B O 1
ATOM 4255 N N . ASP B 1 246 ? -7.391 -25.234 -18.266 1 92.31 246 ASP B N 1
ATOM 4256 C CA . ASP B 1 246 ? -8.438 -26.141 -18.719 1 92.31 246 ASP B CA 1
ATOM 4257 C C . ASP B 1 246 ? -9.797 -25.453 -18.75 1 92.31 246 ASP B C 1
ATOM 4259 O O . ASP B 1 246 ? -10.148 -24.734 -17.812 1 92.31 246 ASP B O 1
ATOM 4263 N N . ASP B 1 247 ? -10.562 -25.719 -19.688 1 93.44 247 ASP B N 1
ATOM 4264 C CA . ASP B 1 247 ? -11.883 -25.125 -19.844 1 93.44 247 ASP B CA 1
ATOM 4265 C C . ASP B 1 247 ? -12.812 -25.516 -18.703 1 93.44 247 ASP B C 1
ATOM 4267 O O . ASP B 1 247 ? -13.773 -24.812 -18.391 1 93.44 247 ASP B O 1
ATOM 4271 N N . ASP B 1 248 ? -12.5 -26.625 -18.172 1 95.31 248 ASP B N 1
ATOM 4272 C CA . ASP B 1 248 ? -13.336 -27.141 -17.094 1 95.31 248 ASP B CA 1
ATOM 4273 C C . ASP B 1 248 ? -13.438 -26.141 -15.945 1 95.31 248 ASP B C 1
ATOM 4275 O O . ASP B 1 248 ? -14.461 -26.094 -15.258 1 95.31 248 ASP B O 1
ATOM 4279 N N . PHE B 1 249 ? -12.453 -25.391 -15.648 1 96.5 249 PHE B N 1
ATOM 4280 C CA . PHE B 1 249 ? -12.484 -24.391 -14.586 1 96.5 249 PHE B CA 1
ATOM 4281 C C . PHE B 1 249 ? -13.641 -23.406 -14.805 1 96.5 249 PHE B C 1
ATOM 4283 O O . PHE B 1 249 ? -14.383 -23.094 -13.867 1 96.5 249 PHE B O 1
ATOM 4290 N N . TRP B 1 250 ? -13.805 -23 -16 1 94.94 250 TRP B N 1
ATOM 4291 C CA . TRP B 1 250 ? -14.797 -21.969 -16.328 1 94.94 250 TRP B CA 1
ATOM 4292 C C . TRP B 1 250 ? -16.172 -22.594 -16.531 1 94.94 250 TRP B C 1
ATOM 4294 O O . TRP B 1 250 ? -17.188 -22.062 -16.062 1 94.94 250 TRP B O 1
ATOM 4304 N N . THR B 1 251 ? -16.172 -23.766 -17.219 1 94.69 251 THR B N 1
ATOM 4305 C CA . THR B 1 251 ? -17.453 -24.391 -17.562 1 94.69 251 THR B CA 1
ATOM 4306 C C . THR B 1 251 ? -18.156 -24.906 -16.297 1 94.69 251 THR B C 1
ATOM 4308 O O . THR B 1 251 ? -19.375 -24.922 -16.234 1 94.69 251 THR B O 1
ATOM 4311 N N . SER B 1 252 ? -17.375 -25.281 -15.297 1 94.31 252 SER B N 1
ATOM 4312 C CA . SER B 1 252 ? -17.953 -25.812 -14.062 1 94.31 252 SER B CA 1
ATOM 4313 C C . SER B 1 252 ? -18.375 -24.672 -13.125 1 94.31 252 SER B C 1
ATOM 4315 O O . SER B 1 252 ? -19.031 -24.922 -12.117 1 94.31 252 SER B O 1
ATOM 4317 N N . ARG B 1 253 ? -18.031 -23.438 -13.477 1 93.88 253 ARG B N 1
ATOM 4318 C CA . ARG B 1 253 ? -18.344 -22.266 -12.656 1 93.88 253 ARG B CA 1
ATOM 4319 C C . ARG B 1 253 ? -18.875 -21.125 -13.508 1 93.88 253 ARG B C 1
ATOM 4321 O O . ARG B 1 253 ? -18.297 -20.031 -13.531 1 93.88 253 ARG B O 1
ATOM 4328 N N . PRO B 1 254 ? -20 -21.344 -14.117 1 92 254 PRO B N 1
ATOM 4329 C CA . PRO B 1 254 ? -20.531 -20.359 -15.07 1 92 254 PRO B CA 1
ATOM 4330 C C . PRO B 1 254 ? -20.828 -19.016 -14.43 1 92 254 PRO B C 1
ATOM 4332 O O . PRO B 1 254 ? -20.875 -17.984 -15.117 1 92 254 PRO B O 1
ATOM 4335 N N . PHE B 1 255 ? -21 -18.984 -13.07 1 92.94 255 PHE B N 1
ATOM 4336 C CA . PHE B 1 255 ? -21.297 -17.734 -12.367 1 92.94 255 PHE B CA 1
ATOM 4337 C C . PHE B 1 255 ? -20.125 -16.766 -12.469 1 92.94 255 PHE B C 1
ATOM 4339 O O . PHE B 1 255 ? -20.297 -15.562 -12.305 1 92.94 255 PHE B O 1
ATOM 4346 N N . LEU B 1 256 ? -18.906 -17.25 -12.711 1 95.12 256 LEU B N 1
ATOM 4347 C CA . LEU B 1 256 ? -17.734 -16.391 -12.805 1 95.12 256 LEU B CA 1
ATOM 4348 C C . LEU B 1 256 ? -17.844 -15.438 -13.984 1 95.12 256 LEU B C 1
ATOM 4350 O O . LEU B 1 256 ? -17.516 -14.25 -13.867 1 95.12 256 LEU B O 1
ATOM 4354 N N . GLU B 1 257 ? -18.328 -15.938 -15.078 1 92.81 257 GLU B N 1
ATOM 4355 C CA . GLU B 1 257 ? -18.484 -15.086 -16.25 1 92.81 257 GLU B CA 1
ATOM 4356 C C . GLU B 1 257 ? -19.547 -14.016 -16.031 1 92.81 257 GLU B C 1
ATOM 4358 O O . GLU B 1 257 ? -19.422 -12.898 -16.531 1 92.81 257 GLU B O 1
ATOM 4363 N N . VAL B 1 258 ? -20.531 -14.383 -15.312 1 93.06 258 VAL B N 1
ATOM 4364 C CA . VAL B 1 258 ? -21.594 -13.422 -14.984 1 93.06 258 VAL B CA 1
ATOM 4365 C C . VAL B 1 258 ? -21.031 -12.344 -14.055 1 93.06 258 VAL B C 1
ATOM 4367 O O . VAL B 1 258 ? -21.266 -11.156 -14.273 1 93.06 258 VAL B O 1
ATOM 4370 N N . LEU B 1 259 ? -20.297 -12.789 -13.039 1 94.94 259 LEU B N 1
ATOM 4371 C CA . LEU B 1 259 ? -19.719 -11.867 -12.062 1 94.94 259 LEU B CA 1
ATOM 4372 C C . LEU B 1 259 ? -18.703 -10.938 -12.719 1 94.94 259 LEU B C 1
ATOM 4374 O O . LEU B 1 259 ? -18.531 -9.797 -12.281 1 94.94 259 LEU B O 1
ATOM 4378 N N . LEU B 1 260 ? -18.062 -11.398 -13.797 1 96.12 260 LEU B N 1
ATOM 4379 C CA . LEU B 1 260 ? -17.016 -10.633 -14.445 1 96.12 260 LEU B CA 1
ATOM 4380 C C . LEU B 1 260 ? -17.594 -9.586 -15.391 1 96.12 260 LEU B C 1
ATOM 4382 O O . LEU B 1 260 ? -16.875 -8.688 -15.844 1 96.12 260 LEU B O 1
ATOM 4386 N N . GLN B 1 261 ? -18.906 -9.641 -15.609 1 92.31 261 GLN B N 1
ATOM 4387 C CA . GLN B 1 261 ? -19.547 -8.656 -16.469 1 92.31 261 GLN B CA 1
ATOM 4388 C C . GLN B 1 261 ? -19.828 -7.355 -15.719 1 92.31 261 GLN B C 1
ATOM 4390 O O . GLN B 1 261 ? -20.109 -7.379 -14.516 1 92.31 261 GLN B O 1
#

GO terms:
  GO:0005634 nucleus (C, HDA)
  GO:0005829 cytosol (C, HDA)

Organism: Schizosaccharomyces pombe (strain 972 / ATCC 24843) (NCBI:txid284812)

Radius of gyration: 25.89 Å; Cα contacts (8 Å, |Δi|>4): 849; chains: 2; bounding box: 61×75×55 Å

InterPro domains:
  IPR007537 tRNAHis guanylyltransferase Thg1 [PIRSF028980] (1-256)
  IPR007537 tRNAHis guanylyltransferase Thg1 [PTHR12729] (1-254)
  IPR024956 tRNAHis guanylyltransferase catalytic domain [PF04446] (6-134)
  IPR025845 Thg1 C-terminal domain [PF14413] (138-243)
  IPR038469 tRNAHis guanylyltransferase Thg1 superfamily [G3DSA:3.30.70.3000] (1-258)

Sequence (522 aa):
MAKSRFEYVKQYERLDRLLPETYIVIRIDGKGFHKFTKKHDFEKPNDLRCLNLMNAAARVVMSEFTDIVLAYGDSDEYSFVWSKSTELYERRESKLVSHVCSLFTSAFVFNWPKHFDIPLLSLPSFDGRAVLYPNMKVLRDYLHWRQVDCHINNLYNTTFWMLILKGGFTNTQAEEYLKGTVSAEKHEILFSKFGINYNFEPEIYKKGSIWIREPIDQEWHQQDKKFSVKQKKKMVLSILHVSLIDDDFWTSRPFLEVLLQMAKSRFEYVKQYERLDRLLPETYIVIRIDGKGFHKFTKKHDFEKPNDLRCLNLMNAAARVVMSEFTDIVLAYGDSDEYSFVWSKSTELYERRESKLVSHVCSLFTSAFVFNWPKHFDIPLLSLPSFDGRAVLYPNMKVLRDYLHWRQVDCHINNLYNTTFWMLILKGGFTNTQAEEYLKGTVSAEKHEILFSKFGINYNFEPEIYKKGSIWIREPIDQEWHQQDKKFSVKQKKKMVLSILHVSLIDDDFWTSRPFLEVLLQ

Secondary structure (DSSP, 8-state):
----TTGGGGGG----BPPTTSEEEEEEEESSHHHHHHHTT--SS--HHHHHHHHHHHHHHHHH-TTEEEEEEETTEEEEEEPTT--GGGGBHHHHHHHHHHHHHHHHHHHHHHH-SS---S---EEEEEEEESSHHHHHHHHHHHHHHHHHHHHHHHHHHHHHHTT---HHHHHHHHTT--HHHHHHIIIIIH---GGGS-HHHHH-EEEEEE-SSTT--TT-----HHHHHT-EEEEE-S-SSSTHHHHT-THHHHHT-/----TTGGGGGG----BPPTTSEEEEEEEESSHHHHHHHTT--SS--HHHHHHHHHHHHHHHHH-TTEEEEEEETTEEEEEEPTT--GGGGBHHHHHHHHHHHHHHHHHHHHHHH-SS---S---EEEEEEEESSHHHHHHHHHHHHHHHHHHHHHHHHHHHHHHTT---HHHHHHHHTT--HHHHHHIIIIIH---GGGS-HHHHH-EEEEEE-SSTT--TT-----HHHHHH-EEEEE-S-SSSHHHHHT-THHHHHT-